Protein AF-0000000086908388 (afdb_homodimer)

Nearest PDB structures (foldseek):
  1tnw-assembly1_A  TM=7.357E-01  e=4.384E-02  Gallus gallus
  1ncy-assembly1_A  TM=7.943E-01  e=1.374E-01  Gallus gallus
  4tnc-assembly1_A  TM=6.063E-01  e=7.533E-02  Gallus gallus
  4ds7-assembly1_A  TM=7.729E-01  e=3.388E-01  Kluyveromyces lactis NRRL Y-1140
  5tnc-assembly1_A  TM=6.072E-01  e=1.294E-01  Meleagris gallopavo

Foldseek 3Di:
DVVLLVVLVVCLVPDDPVVVVVLVVQQVVLVPVPPQWHAPVSVCVCCVVVVVVVVCVQPVCLQVVLPPVRPRIHHSSSVSSVVSCVVPQADAAPQPRHGDRDKWKWQLVCVVVVHDIHIHHPVCLVVVRDDDDGDDIDIPVLSVLLPPDDPPDQSQLVVVPPPDDPPDDPDPCDPVVVVVVVVSVVNRVVSVVPPPPPD/DVVLLVVLVVCLVVDDPVVVVVLVVQQVVLVPVPPQWHAPVSVCVCCVVVVVVVVCVQPVCLQVVLCPVRPRIHHSSSVSSVVSCVVPQADAAPQPRHGDRDKWKWQLVCVVVVHDIHIHHPVCLVVVRDDDDGDDIDIPVLSVLLPPDDPPDQSQLVVSPPPDDPPDDPDPCDPVNVVVVVVSVVNRVVSVVVPPPPD

Structure (mmCIF, N/CA/C/O backbone):
data_AF-0000000086908388-model_v1
#
loop_
_entity.id
_entity.type
_entity.pdbx_description
1 polymer 'Uncharacterized protein LOC110745675'
#
loop_
_atom_site.group_PDB
_atom_site.id
_atom_site.type_symbol
_atom_site.label_atom_id
_atom_site.label_alt_id
_atom_site.label_comp_id
_atom_site.label_asym_id
_atom_site.label_entity_id
_atom_site.label_seq_id
_atom_site.pdbx_PDB_ins_code
_atom_site.Cartn_x
_atom_site.Cartn_y
_atom_site.Cartn_z
_atom_site.occupancy
_atom_site.B_iso_or_equiv
_atom_site.auth_seq_id
_atom_site.auth_comp_id
_atom_site.auth_asym_id
_atom_site.auth_atom_id
_atom_site.pdbx_PDB_model_num
ATOM 1 N N . MET A 1 1 ? 0.821 10.594 -6.848 1 81.19 1 MET A N 1
ATOM 2 C CA . MET A 1 1 ? 0.534 11.789 -6.062 1 81.19 1 MET A CA 1
ATOM 3 C C . MET A 1 1 ? -0.97 11.992 -5.906 1 81.19 1 MET A C 1
ATOM 5 O O . MET A 1 1 ? -1.435 12.438 -4.855 1 81.19 1 MET A O 1
ATOM 9 N N . GLU A 1 2 ? -1.704 11.523 -6.887 1 87.25 2 GLU A N 1
ATOM 10 C CA . GLU A 1 2 ? -3.15 11.703 -6.812 1 87.25 2 GLU A CA 1
ATOM 11 C C . GLU A 1 2 ? -3.752 10.898 -5.664 1 87.25 2 GLU A C 1
ATOM 13 O O . GLU A 1 2 ? -4.652 11.375 -4.969 1 87.25 2 GLU A O 1
ATOM 18 N N . GLU A 1 3 ? -3.211 9.781 -5.438 1 88.69 3 GLU A N 1
ATOM 19 C CA . GLU A 1 3 ? -3.689 8.945 -4.344 1 88.69 3 GLU A CA 1
ATOM 20 C C . GLU A 1 3 ? -3.428 9.602 -2.99 1 88.69 3 GLU A C 1
ATOM 22 O O . GLU A 1 3 ? -4.238 9.477 -2.068 1 88.69 3 GLU A O 1
ATOM 27 N N . LEU A 1 4 ? -2.389 10.305 -2.955 1 89.56 4 LEU A N 1
ATOM 28 C CA . LEU A 1 4 ? -2.021 10.953 -1.705 1 89.56 4 LEU A CA 1
ATOM 29 C C . LEU A 1 4 ? -2.914 12.164 -1.442 1 89.56 4 LEU A C 1
ATOM 31 O O . LEU A 1 4 ? -3.32 12.406 -0.303 1 89.56 4 LEU A O 1
ATOM 35 N N . HIS A 1 5 ? -3.197 12.875 -2.531 1 92.44 5 HIS A N 1
ATOM 36 C CA . HIS A 1 5 ? -4.156 13.969 -2.404 1 92.44 5 HIS A CA 1
ATOM 37 C C . HIS A 1 5 ? -5.508 13.461 -1.915 1 92.44 5 HIS A C 1
ATOM 39 O O . HIS A 1 5 ? -6.113 14.062 -1.023 1 92.44 5 HIS A O 1
ATOM 45 N N . ALA A 1 6 ? -5.898 12.383 -2.486 1 92.62 6 ALA A N 1
ATOM 46 C CA . ALA A 1 6 ? -7.203 11.812 -2.152 1 92.62 6 ALA A CA 1
ATOM 47 C C . ALA A 1 6 ? -7.23 11.312 -0.711 1 92.62 6 ALA A C 1
ATOM 49 O O . ALA A 1 6 ? -8.242 11.453 -0.021 1 92.62 6 ALA A O 1
ATOM 50 N N . ALA A 1 7 ? -6.203 10.758 -0.281 1 90.5 7 ALA A N 1
ATOM 51 C CA . ALA A 1 7 ? -6.133 10.266 1.092 1 90.5 7 ALA A CA 1
ATOM 52 C C . ALA A 1 7 ? -6.234 11.414 2.092 1 90.5 7 ALA A C 1
ATOM 54 O O . ALA A 1 7 ? -6.996 11.344 3.057 1 90.5 7 ALA A O 1
ATOM 55 N N . ALA A 1 8 ? -5.457 12.445 1.822 1 89.94 8 ALA A N 1
ATOM 56 C CA . ALA A 1 8 ? -5.492 13.617 2.699 1 89.94 8 ALA A CA 1
ATOM 57 C C . ALA A 1 8 ? -6.895 14.219 2.762 1 89.94 8 ALA A C 1
ATOM 59 O O . ALA A 1 8 ? -7.387 14.547 3.844 1 89.94 8 ALA A O 1
ATOM 60 N N . TRP A 1 9 ? 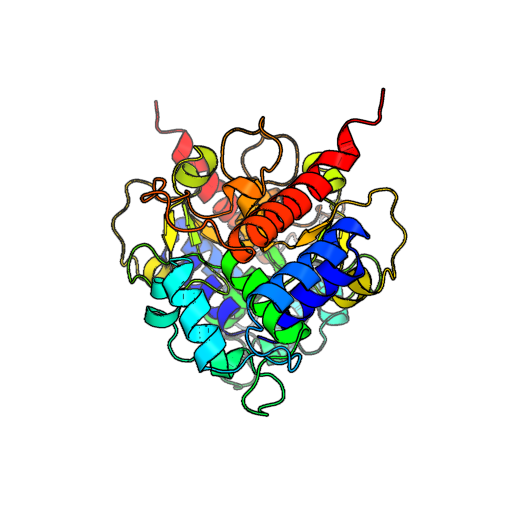-7.445 14.312 1.672 1 91.06 9 TRP A N 1
ATOM 61 C CA . TRP A 1 9 ? -8.805 14.836 1.585 1 91.06 9 TRP A CA 1
ATOM 62 C C . TRP A 1 9 ? -9.773 13.961 2.373 1 91.06 9 TRP A C 1
ATOM 64 O O . TRP A 1 9 ? -10.625 14.461 3.111 1 91.06 9 TRP A O 1
ATOM 74 N N . ALA A 1 10 ? -9.703 12.648 2.24 1 90.25 10 ALA A N 1
ATOM 75 C CA . ALA A 1 10 ? -10.609 11.719 2.904 1 90.25 10 ALA A CA 1
ATOM 76 C C . ALA A 1 10 ? -10.484 11.82 4.422 1 90.25 10 ALA A C 1
ATOM 78 O O . ALA A 1 10 ? -11.492 11.852 5.133 1 90.25 10 ALA A O 1
ATOM 79 N N . TYR A 1 11 ? -9.281 11.836 4.906 1 87.19 11 TYR A N 1
ATOM 80 C CA . TYR A 1 11 ? -9.062 11.969 6.344 1 87.19 11 TYR A CA 1
ATOM 81 C C . TYR A 1 11 ? -9.695 13.25 6.871 1 87.19 11 TYR A C 1
ATOM 83 O O . TYR A 1 11 ? -10.305 13.258 7.945 1 87.19 11 TYR A O 1
ATOM 91 N N . TYR A 1 12 ? -9.5 14.328 6.113 1 86.81 12 TYR A N 1
ATOM 92 C CA . TYR A 1 12 ? -10.047 15.609 6.543 1 86.81 12 TYR A CA 1
ATOM 93 C C . TYR A 1 12 ? -11.57 15.57 6.57 1 86.81 12 TYR A C 1
ATOM 95 O O . TYR A 1 12 ? -12.188 15.969 7.562 1 86.81 12 TYR A O 1
ATOM 103 N N . ASN A 1 13 ? -12.18 15.062 5.547 1 88.56 13 ASN A N 1
ATOM 104 C CA . ASN A 1 13 ? -13.633 15.094 5.398 1 88.56 13 ASN A CA 1
ATOM 105 C C . ASN A 1 13 ? -14.312 14.18 6.41 1 88.56 13 ASN A C 1
ATOM 107 O O . ASN A 1 13 ? -15.453 14.43 6.812 1 88.56 13 ASN A O 1
ATOM 111 N N . ARG A 1 14 ? -13.664 13.211 6.789 1 86.38 14 ARG A N 1
ATOM 112 C CA . ARG A 1 14 ? -14.258 12.266 7.723 1 86.38 14 ARG A CA 1
ATOM 113 C C . ARG A 1 14 ? -13.852 12.578 9.156 1 86.38 14 ARG A C 1
ATOM 115 O O . ARG A 1 14 ? -14.352 11.969 10.102 1 86.38 14 ARG A O 1
ATOM 122 N N . GLY A 1 15 ? -12.914 13.5 9.297 1 78.75 15 GLY A N 1
ATOM 123 C CA . GLY A 1 15 ? -12.469 13.898 10.625 1 78.75 15 GLY A CA 1
ATOM 124 C C . GLY A 1 15 ? -13.516 14.688 11.391 1 78.75 15 GLY A C 1
ATOM 125 O O . GLY A 1 15 ? -14.438 15.242 10.789 1 78.75 15 GLY A O 1
ATOM 126 N N . ASN A 1 16 ? -13.328 14.656 12.742 1 78.12 16 ASN A N 1
ATOM 127 C CA . ASN A 1 16 ? -14.211 15.469 13.57 1 78.12 16 ASN A CA 1
ATOM 128 C C . ASN A 1 16 ? -13.812 16.938 13.531 1 78.12 16 ASN A C 1
ATOM 130 O O . ASN A 1 16 ? -12.836 17.312 12.875 1 78.12 16 ASN A O 1
ATOM 134 N N . TYR A 1 17 ? -14.633 17.703 14.211 1 82.19 17 TYR A N 1
ATOM 135 C CA . TYR A 1 17 ? -14.438 19.141 14.188 1 82.19 17 TYR A CA 1
ATOM 136 C C . TYR A 1 17 ? -13.062 19.516 14.734 1 82.19 17 TYR A C 1
ATOM 138 O O . TYR A 1 17 ? -12.367 20.359 14.172 1 82.19 17 TYR A O 1
ATOM 146 N N . ASP A 1 18 ? -12.656 18.875 15.727 1 72.44 18 ASP A N 1
ATOM 147 C CA . ASP A 1 18 ? -11.375 19.172 16.359 1 72.44 18 ASP A CA 1
ATOM 148 C C . ASP A 1 18 ? -10.219 18.875 15.398 1 72.44 18 ASP A C 1
ATOM 150 O O . ASP A 1 18 ? -9.305 19.688 15.266 1 72.44 18 ASP A O 1
ATOM 154 N N . THR A 1 19 ? -10.281 17.797 14.633 1 73.75 19 THR A N 1
ATOM 155 C CA . THR A 1 19 ? -9.242 17.406 13.68 1 73.75 19 THR A CA 1
ATOM 156 C C . THR A 1 19 ? -9.18 18.391 12.516 1 73.75 19 THR A C 1
ATOM 158 O O . THR A 1 19 ? -8.094 18.75 12.062 1 73.75 19 THR A O 1
ATOM 161 N N . ARG A 1 20 ? -10.289 18.828 12.133 1 82.69 20 ARG A N 1
ATOM 162 C CA . ARG A 1 20 ? -10.344 19.766 11.023 1 82.69 20 ARG A CA 1
ATOM 163 C C . ARG A 1 20 ? -9.758 21.125 11.422 1 82.69 20 ARG A C 1
ATOM 165 O O . ARG A 1 20 ? -9.055 21.75 10.633 1 82.69 20 ARG A O 1
ATOM 172 N N . CYS A 1 21 ? -10.039 21.484 12.656 1 81.25 21 CYS A N 1
ATOM 173 C CA . CYS A 1 21 ? -9.5 22.734 13.164 1 81.25 21 CYS A CA 1
ATOM 174 C C . CYS A 1 21 ? -7.977 22.688 13.242 1 81.25 21 CYS A C 1
ATOM 176 O O . CYS A 1 21 ? -7.301 23.656 12.883 1 81.25 21 CYS A O 1
ATOM 178 N N . LYS A 1 22 ? -7.508 21.531 13.539 1 77.38 22 LYS A N 1
ATOM 179 C CA . LYS A 1 22 ? -6.062 21.375 13.656 1 77.38 22 LYS A CA 1
ATOM 180 C C . LYS A 1 22 ? -5.391 21.391 12.289 1 77.38 22 LYS A C 1
ATOM 182 O O . LYS A 1 22 ? -4.273 21.891 12.141 1 77.38 22 LYS A O 1
ATOM 187 N N . ALA A 1 23 ? -6.027 20.812 11.359 1 83.31 23 ALA A N 1
ATOM 188 C CA . ALA A 1 23 ? -5.508 20.859 10 1 83.31 23 ALA A CA 1
ATOM 189 C C . ALA A 1 23 ? -5.395 22.297 9.5 1 83.31 23 ALA A C 1
ATOM 191 O O . ALA A 1 23 ? -4.398 22.672 8.875 1 83.31 23 ALA A O 1
ATOM 192 N N . TYR A 1 24 ? -6.398 23.047 9.852 1 86.56 24 TYR A N 1
ATOM 193 C CA . TYR A 1 24 ? -6.387 24.438 9.438 1 86.56 24 TYR A CA 1
ATOM 194 C C . TYR A 1 24 ? -5.305 25.219 10.18 1 86.56 24 TYR A C 1
ATOM 196 O O . TYR A 1 24 ? -4.648 26.078 9.602 1 86.56 24 TYR A O 1
ATOM 204 N N . ASP A 1 25 ? -5.148 24.906 11.43 1 81.38 25 ASP A N 1
ATOM 205 C CA . ASP A 1 25 ? -4.094 25.531 12.219 1 81.38 25 ASP A CA 1
ATOM 206 C C . ASP A 1 25 ? -2.717 25.234 11.633 1 81.38 25 ASP A C 1
ATOM 208 O O . ASP A 1 25 ? -1.839 26.094 11.625 1 81.38 25 ASP A O 1
ATOM 212 N N . PHE A 1 26 ? -2.51 24.031 11.1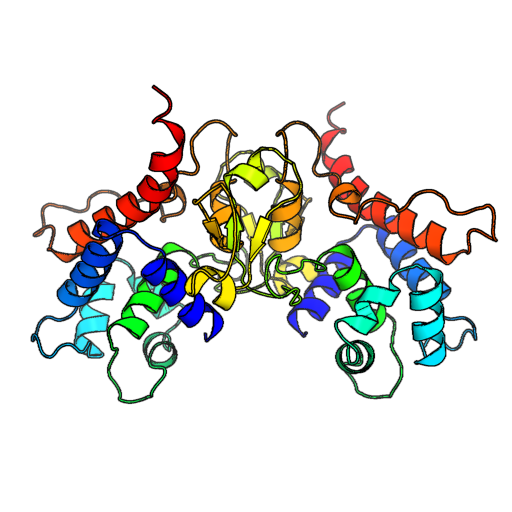64 1 83.12 26 PHE A N 1
ATOM 213 C CA . PHE A 1 26 ? -1.26 23.625 10.531 1 83.12 26 PHE A CA 1
ATOM 214 C C . PHE A 1 26 ? -0.993 24.469 9.281 1 83.12 26 PHE A C 1
ATOM 216 O O . PHE A 1 26 ? 0.108 24.984 9.102 1 83.12 26 PHE A O 1
ATOM 223 N N . PHE A 1 27 ? -1.971 24.641 8.508 1 90.19 27 PHE A N 1
ATOM 224 C CA . PHE A 1 27 ? -1.878 25.453 7.293 1 90.19 27 PHE A CA 1
ATOM 225 C C . PHE A 1 27 ? -1.528 26.891 7.629 1 90.19 27 PHE A C 1
ATOM 227 O O . PHE A 1 27 ? -0.63 27.484 7.016 1 90.19 27 PHE A O 1
ATOM 234 N N . ARG A 1 28 ? -2.146 27.422 8.602 1 88.5 28 ARG A N 1
ATOM 235 C CA . ARG A 1 28 ? -1.949 28.812 9.008 1 88.5 28 ARG A CA 1
ATOM 236 C C . ARG A 1 28 ? -0.558 29.031 9.594 1 88.5 28 ARG A C 1
ATOM 238 O O . ARG A 1 28 ? 0.024 30.109 9.461 1 88.5 28 ARG A O 1
ATOM 245 N N . SER A 1 29 ? -0.052 28 10.125 1 83.31 29 SER A N 1
ATOM 246 C CA . SER A 1 29 ? 1.276 28.094 10.719 1 83.31 29 SER A CA 1
ATOM 247 C C . SER A 1 29 ? 2.354 28.234 9.648 1 83.31 29 SER A C 1
ATOM 249 O O . SER A 1 29 ? 3.416 28.797 9.906 1 83.31 29 SER A O 1
ATOM 251 N N . MET A 1 30 ? 2.127 27.766 8.531 1 88.94 30 MET A N 1
ATOM 252 C CA . MET A 1 30 ? 3.072 27.891 7.422 1 88.94 30 MET A CA 1
ATOM 253 C C . MET A 1 30 ? 2.893 29.219 6.691 1 88.94 30 MET A C 1
ATOM 255 O O . MET A 1 30 ? 3.854 29.766 6.152 1 88.94 30 MET A O 1
ATOM 259 N N . ASP A 1 31 ? 1.695 29.656 6.707 1 92.12 31 ASP A N 1
ATOM 260 C CA . ASP A 1 31 ? 1.336 30.891 6.004 1 92.12 31 ASP A CA 1
ATOM 261 C C . ASP A 1 31 ? 1.739 32.125 6.809 1 92.12 31 ASP A C 1
ATOM 263 O O . ASP A 1 31 ? 0.883 32.812 7.363 1 92.12 31 ASP A O 1
ATOM 267 N N . THR A 1 32 ? 2.951 32.594 6.602 1 90.25 32 THR A N 1
ATOM 268 C CA . THR A 1 32 ? 3.496 33.656 7.441 1 90.25 32 THR A CA 1
ATOM 269 C C . THR A 1 32 ? 3.021 35.031 6.961 1 90.25 32 THR A C 1
ATOM 271 O O . THR A 1 32 ? 2.902 35.969 7.754 1 90.25 32 THR A O 1
ATOM 274 N N . ASP A 1 33 ? 2.711 35.188 5.688 1 92.69 33 ASP A N 1
ATOM 275 C CA . ASP A 1 33 ? 2.307 36.5 5.199 1 92.69 33 ASP A CA 1
ATOM 276 C C . ASP A 1 33 ? 0.785 36.625 5.152 1 92.69 33 ASP A C 1
ATOM 278 O O . ASP A 1 33 ? 0.253 37.688 4.777 1 92.69 33 ASP A O 1
ATOM 282 N N . GLY A 1 34 ? 0.053 35.594 5.355 1 92 34 GLY A N 1
ATOM 283 C CA . GLY A 1 34 ? -1.388 35.625 5.547 1 92 34 GLY A CA 1
ATOM 284 C C . GLY A 1 34 ? -2.16 35.719 4.246 1 92 34 GLY A C 1
ATOM 285 O O . GLY A 1 34 ? -3.311 36.156 4.227 1 92 34 GLY A O 1
ATOM 286 N N . ASP A 1 35 ? -1.63 35.281 3.125 1 94.12 35 ASP A N 1
ATOM 287 C CA . ASP A 1 35 ? -2.33 35.406 1.851 1 94.12 35 ASP A CA 1
ATOM 288 C C . ASP A 1 35 ? -3.078 34.094 1.514 1 94.12 35 ASP A C 1
ATOM 290 O O . ASP A 1 35 ? -3.529 33.906 0.382 1 94.12 35 ASP A O 1
ATOM 294 N N . TYR A 1 36 ? -3.086 33.125 2.385 1 94.12 36 TYR A N 1
ATOM 295 C CA . TYR A 1 36 ? -3.832 31.859 2.299 1 94.12 36 TYR A CA 1
ATOM 296 C C . TYR A 1 36 ? -3.256 30.969 1.215 1 94.12 36 TYR A C 1
ATOM 298 O O . TYR A 1 36 ? -3.977 30.156 0.623 1 94.12 36 TYR A O 1
ATOM 306 N N . ARG A 1 37 ? -2.018 31.219 0.955 1 95.88 37 ARG A N 1
ATOM 307 C CA . ARG A 1 37 ? -1.202 30.359 0.103 1 95.88 37 ARG A CA 1
ATOM 308 C C . ARG A 1 37 ? 0.21 30.219 0.661 1 95.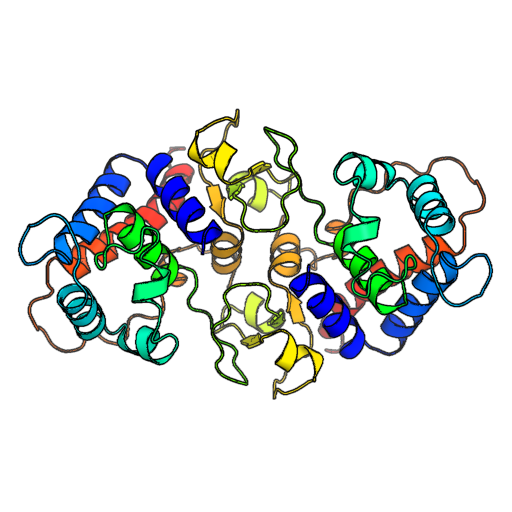88 37 ARG A C 1
ATOM 310 O O . ARG A 1 37 ? 0.696 31.109 1.37 1 95.88 37 ARG A O 1
ATOM 317 N N . ILE A 1 38 ? 0.806 29.016 0.324 1 96.44 38 ILE A N 1
ATOM 318 C CA . ILE A 1 38 ? 2.158 28.781 0.818 1 96.44 38 ILE A CA 1
ATOM 319 C C . ILE A 1 38 ? 3.154 28.906 -0.333 1 96.44 38 ILE A C 1
ATOM 321 O O . ILE A 1 38 ? 3.113 28.109 -1.282 1 96.44 38 ILE A O 1
ATOM 325 N N . SER A 1 39 ? 4.012 29.922 -0.225 1 96.38 39 SER A N 1
ATOM 326 C CA . SER A 1 39 ? 5.078 30.078 -1.209 1 96.38 39 SER A CA 1
ATOM 327 C C . SER A 1 39 ? 6.203 29.078 -0.971 1 96.38 39 SER A C 1
ATOM 329 O O . SER A 1 39 ? 6.234 28.406 0.061 1 96.38 39 SER A O 1
ATOM 331 N N . TYR A 1 40 ? 7.125 29.062 -1.999 1 94.62 40 TYR A N 1
ATOM 332 C CA . TYR A 1 40 ? 8.273 28.172 -1.839 1 94.62 40 TYR A CA 1
ATOM 333 C C . TYR A 1 40 ? 9.125 28.594 -0.645 1 94.62 40 TYR A C 1
ATOM 335 O O . TYR A 1 40 ? 9.625 27.75 0.1 1 94.62 40 TYR A O 1
ATOM 343 N N . ALA A 1 41 ? 9.312 29.891 -0.484 1 94.19 41 ALA A N 1
ATOM 344 C CA . ALA A 1 41 ? 10.102 30.406 0.628 1 94.19 41 ALA A CA 1
ATOM 345 C C . ALA A 1 41 ? 9.492 30.016 1.969 1 94.19 41 ALA A C 1
ATOM 347 O O . ALA A 1 41 ? 10.203 29.594 2.885 1 94.19 41 ALA A O 1
ATOM 348 N N . GLU A 1 42 ? 8.172 30.109 2.078 1 94.5 42 GLU A N 1
ATOM 349 C CA . GLU A 1 42 ? 7.469 29.734 3.301 1 94.5 42 GLU A CA 1
ATOM 350 C C . GLU A 1 42 ? 7.586 28.234 3.564 1 94.5 42 GLU A C 1
ATOM 352 O O . GLU A 1 42 ? 7.789 27.812 4.703 1 94.5 42 GLU A O 1
ATOM 357 N N . PHE A 1 43 ? 7.461 27.5 2.531 1 93.5 43 PHE A N 1
ATOM 358 C CA . PHE A 1 43 ? 7.59 26.047 2.609 1 93.5 43 PHE A CA 1
ATOM 359 C C . PHE A 1 43 ? 8.984 25.656 3.08 1 93.5 43 PHE A C 1
ATOM 361 O O . PHE A 1 43 ? 9.133 24.844 4 1 93.5 43 PHE A O 1
ATOM 368 N N . ASN A 1 44 ? 9.93 26.25 2.463 1 90.19 44 ASN A N 1
ATOM 369 C CA . ASN A 1 44 ? 11.32 25.969 2.805 1 90.19 44 ASN A CA 1
ATOM 370 C C . ASN A 1 44 ? 11.625 26.344 4.25 1 90.19 44 ASN A C 1
ATOM 372 O O . ASN A 1 44 ? 12.359 25.641 4.941 1 90.19 44 ASN A O 1
ATOM 376 N N . ASP A 1 45 ? 11.164 27.453 4.699 1 88 45 ASP A N 1
ATOM 377 C CA . ASP A 1 45 ? 11.352 27.891 6.082 1 88 45 ASP A CA 1
ATOM 378 C C . ASP A 1 45 ? 10.766 26.891 7.062 1 88 45 ASP A C 1
ATOM 380 O O . ASP A 1 45 ? 11.383 26.562 8.078 1 88 45 ASP A O 1
ATOM 384 N N . PHE A 1 46 ? 9.602 26.375 6.75 1 85.38 46 PHE A N 1
ATOM 385 C CA . PHE A 1 46 ? 8.961 25.391 7.605 1 85.38 46 PHE A CA 1
ATOM 386 C C . PHE A 1 46 ? 9.805 24.125 7.695 1 85.38 46 PHE A C 1
ATOM 388 O O . PHE A 1 46 ? 10.031 23.609 8.789 1 85.38 46 PHE A O 1
ATOM 395 N N . VAL A 1 47 ? 10.203 23.672 6.555 1 85 47 VAL A N 1
ATOM 396 C CA . VAL A 1 47 ? 10.945 22.422 6.492 1 85 47 VAL A CA 1
ATOM 397 C C . VAL A 1 47 ? 12.258 22.547 7.266 1 85 47 VAL A C 1
ATOM 399 O O . VAL A 1 47 ? 12.641 21.656 8.008 1 85 47 VAL A O 1
ATOM 402 N N . GLN A 1 48 ? 12.898 23.672 7.195 1 82.38 48 GLN A N 1
ATOM 403 C CA . GLN A 1 48 ? 14.164 23.922 7.883 1 82.38 48 GLN A CA 1
ATOM 404 C C . GLN A 1 48 ? 13.953 24 9.391 1 82.38 48 GLN A C 1
ATOM 406 O O . GLN A 1 48 ? 14.758 23.453 10.164 1 82.38 48 GLN A O 1
ATOM 411 N N . GLN A 1 49 ? 12.898 24.547 9.766 1 77.5 49 GLN A N 1
ATOM 412 C CA . GLN A 1 49 ? 12.656 24.781 11.188 1 77.5 49 GLN A CA 1
ATOM 413 C C . GLN A 1 49 ? 12.125 23.516 11.867 1 77.5 49 GLN A C 1
ATOM 415 O O . GLN A 1 49 ? 12.375 23.297 13.055 1 77.5 49 GLN A O 1
ATOM 420 N N . SER A 1 50 ? 11.414 22.766 11.133 1 74.38 50 SER A N 1
ATOM 421 C CA . SER A 1 50 ? 10.742 21.594 11.703 1 74.38 50 SER A CA 1
ATOM 422 C C . SER A 1 50 ? 11.68 20.391 11.75 1 74.38 50 SER A C 1
ATOM 424 O O . SER A 1 50 ? 11.383 19.391 12.414 1 74.38 50 SER A O 1
ATOM 426 N N . GLY A 1 51 ? 12.82 20.422 11.109 1 71.5 51 GLY A N 1
ATOM 427 C CA . GLY A 1 51 ? 13.75 19.297 11.094 1 71.5 51 GLY A CA 1
ATOM 428 C C . GLY A 1 51 ? 13.469 18.297 9.984 1 71.5 51 GLY A C 1
ATOM 429 O O . GLY A 1 51 ? 14.023 17.203 9.969 1 71.5 51 GLY A O 1
ATOM 430 N N . TYR A 1 52 ? 12.617 18.672 9.141 1 73.62 52 TYR A N 1
ATOM 431 C CA . TYR A 1 52 ? 12.273 17.781 8.039 1 73.62 52 TYR A CA 1
ATOM 432 C C . TYR A 1 52 ? 13.125 18.094 6.812 1 73.62 52 TYR A C 1
ATOM 434 O O . TYR A 1 52 ? 12.75 17.75 5.688 1 73.62 52 TYR A O 1
ATOM 442 N N . ASN A 1 53 ? 14.273 18.656 7.086 1 76.56 53 ASN A N 1
ATOM 443 C CA . ASN A 1 53 ? 15.141 19.062 5.988 1 76.56 53 ASN A CA 1
ATOM 444 C C . ASN A 1 53 ? 15.586 17.859 5.152 1 76.56 53 ASN A C 1
ATOM 446 O O . ASN A 1 53 ? 15.797 17.984 3.945 1 76.56 53 ASN A O 1
ATOM 450 N N . TRP A 1 54 ? 15.633 16.797 5.781 1 74.06 54 TRP A N 1
ATOM 451 C CA . TRP A 1 54 ? 16.078 15.586 5.086 1 74.06 54 TRP A CA 1
ATOM 452 C C . TRP A 1 54 ? 15.086 15.188 4 1 74.06 54 TRP A C 1
ATOM 454 O O . TRP A 1 54 ? 15.461 14.555 3.008 1 74.06 54 TRP A O 1
ATOM 464 N N . ILE A 1 55 ? 13.891 15.531 4.117 1 74 55 ILE A N 1
ATOM 465 C CA . ILE A 1 55 ? 12.867 15.18 3.131 1 74 55 ILE A CA 1
ATOM 466 C C . ILE A 1 55 ? 13.188 15.867 1.802 1 74 55 ILE A C 1
ATOM 468 O O . ILE A 1 55 ? 13.094 15.242 0.74 1 74 55 ILE A O 1
ATOM 472 N N . LEU A 1 56 ? 13.555 17.109 1.884 1 78.62 56 LEU A N 1
ATOM 473 C CA . LEU A 1 56 ? 13.859 17.844 0.661 1 78.62 56 LEU A CA 1
ATOM 474 C C . LEU A 1 56 ? 15.172 17.359 0.045 1 78.62 56 LEU A C 1
ATOM 476 O O . LEU A 1 56 ? 15.375 17.5 -1.162 1 78.62 56 LEU A O 1
ATOM 480 N N . HIS A 1 57 ? 15.984 16.844 0.941 1 76.75 57 HIS A N 1
ATOM 481 C CA . HIS A 1 57 ? 17.203 16.25 0.42 1 76.75 57 HIS A CA 1
ATOM 482 C C . HIS A 1 57 ? 16.906 14.992 -0.4 1 76.75 57 HIS A C 1
ATOM 484 O O . HIS A 1 57 ? 17.531 14.766 -1.441 1 76.75 57 HIS A O 1
ATOM 490 N N . ASN A 1 58 ? 15.977 14.266 0.042 1 74.38 58 ASN A N 1
ATOM 491 C CA . ASN A 1 58 ? 15.594 13.016 -0.614 1 74.38 58 ASN A CA 1
ATOM 492 C C . ASN A 1 58 ? 14.688 13.273 -1.818 1 74.38 58 ASN A C 1
ATOM 494 O O . ASN A 1 58 ? 14.719 12.508 -2.789 1 74.38 58 ASN A O 1
ATOM 498 N N . ASP A 1 59 ? 13.914 14.25 -1.746 1 81.88 59 ASP A N 1
ATOM 499 C CA . ASP A 1 59 ? 13.016 14.633 -2.836 1 81.88 59 ASP A CA 1
ATOM 500 C C . ASP A 1 59 ? 13.031 16.141 -3.061 1 81.88 59 ASP A C 1
ATOM 502 O O . ASP A 1 59 ? 12.102 16.844 -2.658 1 81.88 59 ASP A O 1
ATOM 506 N N . PRO A 1 60 ? 13.977 16.609 -3.887 1 84.25 60 PRO A N 1
ATOM 507 C CA . PRO A 1 60 ? 14.102 18.047 -4.129 1 84.25 60 PRO A CA 1
ATOM 508 C C . PRO A 1 60 ? 12.906 18.625 -4.891 1 84.25 60 PRO A C 1
ATOM 510 O O . PRO A 1 60 ? 12.688 19.828 -4.867 1 84.25 60 PRO A O 1
ATOM 513 N N . ASN A 1 61 ? 12.172 17.719 -5.539 1 89.19 61 ASN A N 1
ATOM 514 C CA . ASN A 1 61 ? 11.047 18.188 -6.34 1 89.19 61 ASN A CA 1
ATOM 515 C C . ASN A 1 61 ? 9.727 18.016 -5.605 1 89.19 61 ASN A C 1
ATOM 517 O O . ASN A 1 61 ? 8.656 18.078 -6.219 1 89.19 61 ASN A O 1
ATOM 521 N N . LEU A 1 62 ? 9.781 17.875 -4.32 1 89.88 62 LEU A N 1
ATOM 522 C CA . LEU A 1 62 ? 8.57 17.594 -3.555 1 89.88 62 LEU A CA 1
ATOM 523 C C . LEU A 1 62 ? 7.574 18.75 -3.691 1 89.88 62 LEU A C 1
ATOM 525 O O . LEU A 1 62 ? 6.379 18.516 -3.896 1 89.88 62 LEU A O 1
ATOM 529 N N . PHE A 1 63 ? 8.078 20.016 -3.615 1 93.81 63 PHE A N 1
ATOM 530 C CA . PHE A 1 63 ? 7.215 21.172 -3.715 1 93.81 63 PHE A CA 1
ATOM 531 C C . PHE A 1 63 ? 6.457 21.172 -5.039 1 93.81 63 PHE A C 1
ATOM 533 O O . PHE A 1 63 ? 5.242 21.375 -5.062 1 93.81 63 PHE A O 1
ATOM 540 N N . ALA A 1 64 ? 7.121 20.938 -6.082 1 93.88 64 ALA A N 1
ATOM 541 C CA . ALA A 1 64 ? 6.508 20.906 -7.406 1 93.88 64 ALA A CA 1
ATOM 542 C C . ALA A 1 64 ? 5.504 19.766 -7.523 1 93.88 64 ALA A C 1
ATOM 544 O O . ALA A 1 64 ? 4.469 19.906 -8.18 1 93.88 64 ALA A O 1
ATOM 545 N N . ARG A 1 65 ? 5.762 18.672 -6.852 1 91.75 65 ARG A N 1
ATOM 546 C CA . ARG A 1 65 ? 4.883 17.5 -6.891 1 91.75 65 ARG A CA 1
ATOM 547 C C . ARG A 1 65 ? 3.609 17.75 -6.09 1 91.75 65 ARG A C 1
ATOM 549 O O . ARG A 1 65 ? 2.545 17.234 -6.434 1 91.75 65 ARG A O 1
ATOM 556 N N . LEU A 1 66 ? 3.791 18.547 -5.117 1 94.25 66 LEU A N 1
ATOM 557 C CA . LEU A 1 66 ? 2.646 18.891 -4.277 1 94.25 66 LEU A CA 1
ATOM 558 C C . LEU A 1 66 ? 1.724 19.875 -4.984 1 94.25 66 LEU A C 1
ATOM 560 O O . LEU A 1 66 ? 0.51 19.859 -4.77 1 94.25 66 LEU A O 1
ATOM 564 N N . ASP A 1 67 ? 2.328 20.719 -5.777 1 95.81 67 ASP A N 1
ATOM 565 C CA . ASP A 1 67 ? 1.592 21.766 -6.477 1 95.81 67 ASP A CA 1
ATOM 566 C C . ASP A 1 67 ? 0.783 21.188 -7.637 1 95.81 67 ASP A C 1
ATOM 568 O O . ASP A 1 67 ? 1.132 21.391 -8.805 1 95.81 67 ASP A O 1
ATOM 572 N N . ARG A 1 68 ? -0.371 20.719 -7.273 1 92.62 68 ARG A N 1
ATOM 573 C CA . ARG A 1 68 ? -1.214 19.953 -8.195 1 92.62 68 ARG A CA 1
ATOM 574 C C . ARG A 1 68 ? -1.71 20.844 -9.336 1 92.62 68 ARG A C 1
ATOM 576 O O . ARG A 1 68 ? -1.774 20.406 -10.484 1 92.62 68 ARG A O 1
ATOM 583 N N . ASN A 1 69 ? -2.084 22.094 -9.078 1 93.75 69 ASN A N 1
ATOM 584 C CA . ASN A 1 69 ? -2.621 23 -10.094 1 93.75 69 ASN A CA 1
ATOM 585 C C . ASN A 1 69 ? -1.521 23.828 -10.75 1 93.75 69 ASN A C 1
ATOM 587 O O . ASN A 1 69 ? -1.801 24.672 -11.594 1 93.75 69 ASN A O 1
ATOM 591 N N . ARG A 1 70 ? -0.271 23.734 -10.344 1 94.31 70 ARG A N 1
ATOM 592 C CA . ARG A 1 70 ? 0.926 24.312 -10.945 1 94.31 70 ARG A CA 1
ATOM 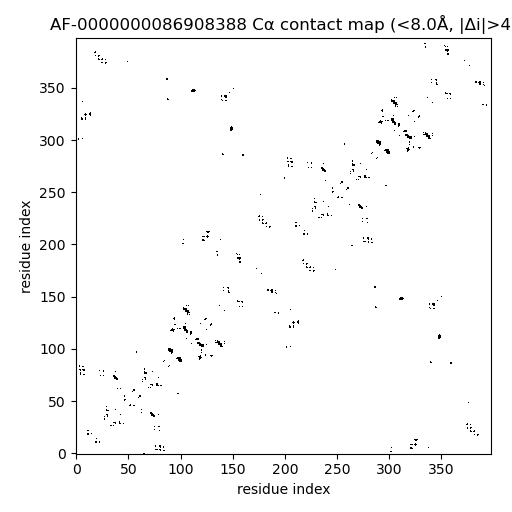593 C C . ARG A 1 70 ? 0.853 25.828 -10.953 1 94.31 70 ARG A C 1
ATOM 595 O O . ARG A 1 70 ? 1.199 26.469 -11.945 1 94.31 70 ARG A O 1
ATOM 602 N N . ASP A 1 71 ? 0.342 26.469 -9.938 1 94.69 71 ASP A N 1
ATOM 603 C CA . ASP A 1 71 ? 0.278 27.922 -9.844 1 94.69 71 ASP A CA 1
ATOM 604 C C . ASP A 1 71 ? 1.458 28.469 -9.047 1 94.69 71 ASP A C 1
ATOM 606 O O . ASP A 1 71 ? 1.525 29.672 -8.773 1 94.69 71 ASP A O 1
ATOM 610 N N . GLY A 1 72 ? 2.365 27.625 -8.578 1 94.88 72 GLY A N 1
ATOM 611 C CA . GLY A 1 72 ? 3.596 28.047 -7.926 1 94.88 72 GLY A CA 1
ATOM 612 C C . GLY A 1 72 ? 3.443 28.234 -6.43 1 94.88 72 GLY A C 1
ATOM 613 O O . GLY A 1 72 ? 4.379 28.672 -5.758 1 94.88 72 GLY A O 1
ATOM 614 N N . ARG A 1 73 ? 2.285 28 -5.938 1 96.75 73 ARG A N 1
ATOM 615 C CA . ARG A 1 73 ? 1.993 28.078 -4.512 1 96.75 73 ARG A CA 1
ATOM 616 C C . ARG A 1 73 ? 1.184 26.859 -4.055 1 96.75 73 ARG A C 1
ATOM 618 O O . ARG A 1 73 ? 0.6 26.156 -4.875 1 96.75 73 ARG A O 1
ATOM 625 N N . LEU A 1 74 ? 1.239 26.562 -2.75 1 97.56 74 LEU A N 1
ATOM 626 C CA . LEU A 1 74 ? 0.454 25.469 -2.211 1 97.56 74 LEU A CA 1
ATOM 627 C C . LEU A 1 74 ? -0.817 25.969 -1.541 1 97.56 74 LEU A C 1
ATOM 629 O O . LEU A 1 74 ? -0.766 26.906 -0.736 1 97.56 74 LEU A O 1
ATOM 633 N N . ASP A 1 75 ? -1.947 25.438 -1.98 1 96.81 75 ASP A N 1
ATOM 634 C CA . ASP A 1 75 ? -3.193 25.75 -1.285 1 96.81 75 ASP A CA 1
ATOM 635 C C . ASP A 1 75 ? -3.396 24.812 -0.089 1 96.81 75 ASP A C 1
ATOM 637 O O . ASP A 1 75 ? -2.498 24.062 0.271 1 96.81 75 ASP A O 1
ATOM 641 N N . PHE A 1 76 ? -4.566 24.938 0.599 1 95.31 76 PHE A N 1
ATOM 642 C CA . PHE A 1 76 ? -4.855 24.203 1.822 1 95.31 76 PHE A CA 1
ATOM 643 C C . PHE A 1 76 ? -4.762 22.703 1.582 1 95.31 76 PHE A C 1
ATOM 645 O O . PHE A 1 76 ? -4.113 21.984 2.348 1 95.31 76 PHE A O 1
ATOM 652 N N . TRP A 1 77 ? -5.367 22.266 0.466 1 94.88 77 TRP A N 1
ATOM 653 C CA . TRP A 1 77 ? -5.434 20.844 0.187 1 94.88 77 TRP A CA 1
ATOM 654 C C . TRP A 1 77 ? -4.051 20.281 -0.146 1 94.88 77 TRP A C 1
ATOM 656 O O . TRP A 1 77 ? -3.719 19.156 0.24 1 94.88 77 TRP A O 1
ATOM 666 N N . GLU A 1 78 ? -3.26 21.031 -0.789 1 96.69 78 GLU A N 1
ATOM 667 C CA . GLU A 1 78 ? -1.901 20.625 -1.135 1 96.69 78 GLU A CA 1
ATOM 668 C C . GLU A 1 78 ? -1.013 20.562 0.104 1 96.69 78 GLU A C 1
ATOM 670 O O . GLU A 1 78 ? -0.169 19.672 0.222 1 96.69 78 GLU A O 1
ATOM 675 N N . VAL A 1 79 ? -1.253 21.469 1.032 1 93.62 79 VAL A N 1
ATOM 676 C CA . VAL A 1 79 ? -0.511 21.453 2.289 1 93.62 79 VAL A CA 1
ATOM 677 C C . VAL A 1 79 ? -0.938 20.234 3.119 1 93.62 79 VAL A C 1
ATOM 679 O O . VAL A 1 79 ? -0.11 19.609 3.789 1 93.62 79 VAL A O 1
ATOM 682 N N . LEU A 1 80 ? -2.217 19.938 3.08 1 91.56 80 LEU A N 1
ATOM 683 C CA . LEU A 1 80 ? -2.697 18.766 3.803 1 91.56 80 LEU A CA 1
ATOM 684 C C . LEU A 1 80 ? -2.047 17.5 3.266 1 91.56 80 LEU A C 1
ATOM 686 O O . LEU A 1 80 ? -1.744 16.578 4.031 1 91.56 80 LEU A O 1
ATOM 690 N N . THR A 1 81 ? -1.908 17.438 1.993 1 92.38 81 THR A N 1
ATOM 691 C CA . THR A 1 81 ? -1.214 16.312 1.377 1 92.38 81 THR A CA 1
ATOM 692 C C . THR A 1 81 ? 0.224 16.234 1.88 1 92.38 81 THR A C 1
ATOM 694 O O . THR A 1 81 ? 0.719 15.141 2.168 1 92.38 81 THR A O 1
ATOM 697 N N . PHE A 1 82 ? 0.899 17.359 1.946 1 90.81 82 PHE A N 1
ATOM 698 C CA . PHE A 1 82 ? 2.248 17.422 2.498 1 90.81 82 PHE A CA 1
ATOM 699 C C . PHE A 1 82 ? 2.273 16.844 3.912 1 90.81 82 PHE A C 1
ATOM 701 O O . PHE A 1 82 ? 3.145 16.031 4.246 1 90.81 82 PHE A O 1
ATOM 708 N N . TYR A 1 83 ? 1.346 17.25 4.66 1 84.31 83 TYR A N 1
ATOM 709 C CA . TYR A 1 83 ? 1.252 16.75 6.031 1 84.31 83 TYR A CA 1
ATOM 710 C C . TYR A 1 83 ? 1.084 15.234 6.055 1 84.31 83 TYR A C 1
ATOM 712 O O . TYR A 1 83 ? 1.728 14.547 6.848 1 84.31 83 TYR A O 1
ATOM 720 N N . TYR A 1 84 ? 0.217 14.758 5.242 1 86 84 TYR A N 1
ATOM 721 C CA . TYR A 1 84 ? -0.02 13.32 5.148 1 86 84 TYR A CA 1
ATOM 722 C C . TYR A 1 84 ? 1.266 12.578 4.809 1 86 84 TYR A C 1
ATOM 724 O O . TYR A 1 84 ? 1.572 11.547 5.414 1 86 84 TYR A O 1
ATOM 732 N N . ILE A 1 85 ? 1.978 13.125 3.91 1 84.38 85 ILE A N 1
ATOM 733 C CA . ILE A 1 85 ? 3.205 12.484 3.451 1 84.38 85 ILE A CA 1
ATOM 734 C C . ILE A 1 85 ? 4.211 12.406 4.598 1 84.38 85 ILE A C 1
ATOM 736 O O . ILE A 1 85 ? 4.766 11.344 4.879 1 84.38 85 ILE A O 1
ATOM 740 N N . ILE A 1 86 ? 4.418 13.492 5.27 1 77.81 86 ILE A N 1
ATOM 741 C CA . ILE A 1 86 ? 5.461 13.555 6.285 1 77.81 86 ILE A CA 1
ATOM 742 C C . ILE A 1 86 ? 5.074 12.688 7.48 1 77.81 86 ILE A C 1
ATOM 744 O O . ILE A 1 86 ? 5.938 12.125 8.148 1 77.81 86 ILE A O 1
ATOM 748 N N . LYS A 1 87 ? 3.842 12.43 7.57 1 75.31 87 LYS A N 1
ATOM 749 C CA . LYS A 1 87 ? 3.418 11.688 8.75 1 75.31 87 LYS A CA 1
ATOM 750 C C . LYS A 1 87 ? 3.307 10.195 8.453 1 75.31 87 LYS A C 1
ATOM 752 O O . LYS A 1 87 ? 3.451 9.367 9.352 1 75.31 87 LYS A O 1
ATOM 757 N N . THR A 1 88 ? 3.133 9.875 7.191 1 74.38 88 THR A N 1
ATOM 758 C CA . THR A 1 88 ? 2.719 8.492 6.973 1 74.38 88 THR A CA 1
ATOM 759 C C . THR A 1 88 ? 3.619 7.812 5.945 1 74.38 88 THR A C 1
ATOM 761 O O . THR A 1 88 ? 3.652 6.582 5.859 1 74.38 88 THR A O 1
ATOM 764 N N . ARG A 1 89 ? 4.352 8.539 5.176 1 74.56 89 ARG A N 1
ATOM 765 C CA . ARG A 1 89 ? 4.957 7.938 3.992 1 74.56 89 ARG A CA 1
ATOM 766 C C . ARG A 1 89 ? 6.473 8.086 4.02 1 74.56 89 ARG A C 1
ATOM 768 O O . ARG A 1 89 ? 7.133 7.977 2.982 1 74.56 89 ARG A O 1
ATOM 775 N N . LEU A 1 90 ? 7.027 8.266 5.141 1 76.56 90 LEU A N 1
ATOM 776 C CA . LEU A 1 90 ? 8.469 8.484 5.176 1 76.56 90 LEU A CA 1
ATOM 777 C C . LEU A 1 90 ? 9.203 7.207 5.551 1 76.56 90 LEU A C 1
ATOM 779 O O . LEU A 1 90 ? 9.812 7.125 6.625 1 76.56 90 LEU A O 1
ATOM 783 N N . ILE A 1 91 ? 9.148 6.277 4.707 1 83.38 91 ILE A N 1
ATOM 784 C CA . ILE A 1 91 ? 9.883 5.023 4.84 1 83.38 91 ILE A CA 1
ATOM 785 C C . ILE A 1 91 ? 11 4.969 3.803 1 83.38 91 ILE A C 1
ATOM 787 O O . ILE A 1 91 ? 10.812 5.395 2.66 1 83.38 91 ILE A O 1
ATOM 791 N N . THR A 1 92 ? 12.117 4.504 4.305 1 86.56 92 THR A N 1
ATOM 792 C CA . THR A 1 92 ? 13.266 4.457 3.402 1 86.56 92 THR A CA 1
ATOM 793 C C . THR A 1 92 ? 13.805 3.035 3.285 1 86.56 92 THR A C 1
ATOM 795 O O . THR A 1 92 ? 13.742 2.264 4.246 1 86.56 92 THR A O 1
ATOM 798 N N . CYS A 1 93 ? 14.305 2.754 2.09 1 93.12 93 CYS A N 1
ATOM 799 C CA . CYS A 1 93 ? 14.984 1.48 1.877 1 93.12 93 CYS A CA 1
ATOM 800 C C . CYS A 1 93 ? 16.266 1.398 2.705 1 93.12 93 CYS A C 1
ATOM 802 O O . CYS A 1 93 ? 17.094 2.312 2.672 1 93.12 93 CYS A O 1
ATOM 804 N N . GLN A 1 94 ? 16.5 0.306 3.352 1 93.38 94 GLN A N 1
ATOM 805 C CA . GLN A 1 94 ? 17.641 0.195 4.254 1 93.38 94 GLN A CA 1
ATOM 806 C C . GLN A 1 94 ? 18.922 -0.119 3.488 1 93.38 94 GLN A C 1
ATOM 808 O O . GLN A 1 94 ? 20.031 -0.024 4.039 1 93.38 94 GLN A O 1
ATOM 813 N N . SER A 1 95 ? 18.812 -0.432 2.248 1 94.94 95 SER A N 1
ATOM 814 C CA . SER A 1 95 ? 19.984 -0.719 1.423 1 94.94 95 SER A CA 1
ATOM 815 C C . SER A 1 95 ? 20.375 0.487 0.574 1 94.94 95 SER A C 1
ATOM 817 O O . SER A 1 95 ? 21.438 1.071 0.764 1 94.94 95 SER A O 1
ATOM 819 N N . CYS A 1 96 ? 19.562 1.049 -0.244 1 93.62 96 CYS A N 1
ATOM 820 C CA . CYS A 1 96 ? 19.922 2.105 -1.188 1 93.62 96 CYS A CA 1
ATOM 821 C C . CYS A 1 96 ? 19.422 3.459 -0.696 1 93.62 96 CYS A C 1
ATOM 823 O O . CYS A 1 96 ? 19.688 4.488 -1.315 1 93.62 96 CYS A O 1
ATOM 825 N N . ARG A 1 97 ? 18.578 3.557 0.28 1 88.56 97 ARG A N 1
ATOM 826 C CA . ARG A 1 97 ? 18.109 4.773 0.936 1 88.56 97 ARG A CA 1
ATOM 827 C C . ARG A 1 97 ? 17.062 5.477 0.088 1 88.56 97 ARG A C 1
ATOM 829 O O . ARG A 1 97 ? 16.688 6.621 0.366 1 88.56 97 ARG A O 1
ATOM 836 N N . ALA A 1 98 ? 16.516 4.727 -0.906 1 85.94 98 ALA A N 1
ATOM 837 C CA . ALA A 1 98 ? 15.422 5.297 -1.684 1 85.94 98 ALA A CA 1
ATOM 838 C C . ALA A 1 98 ? 14.156 5.441 -0.833 1 85.94 98 ALA A C 1
ATOM 840 O O . ALA A 1 98 ? 13.914 4.633 0.065 1 85.94 98 ALA A O 1
ATOM 841 N N . HIS A 1 99 ? 13.359 6.5 -1.154 1 83.94 99 HIS A N 1
ATOM 842 C CA . HIS A 1 99 ? 12.062 6.668 -0.515 1 83.94 99 HIS A CA 1
ATOM 843 C C . HIS A 1 99 ? 11.07 5.617 -0.998 1 83.94 99 HIS A C 1
ATOM 845 O O . HIS A 1 99 ? 10.938 5.387 -2.201 1 83.94 99 HIS A O 1
ATOM 851 N N . LEU A 1 100 ? 10.398 4.973 0.005 1 86.94 100 LEU A N 1
ATOM 852 C CA . LEU A 1 100 ? 9.477 3.891 -0.314 1 86.94 100 LEU A CA 1
ATOM 853 C C . LEU A 1 100 ? 8.039 4.391 -0.323 1 86.94 100 LEU A C 1
ATOM 855 O O . LEU A 1 100 ? 7.379 4.422 0.719 1 86.94 100 LEU A O 1
ATOM 859 N N . CYS A 1 101 ? 7.469 4.777 -1.45 1 78.62 101 CYS A N 1
ATOM 860 C CA . CYS A 1 101 ? 6.141 5.375 -1.544 1 78.62 101 CYS A CA 1
ATOM 861 C C . CYS A 1 101 ? 5.129 4.367 -2.078 1 78.62 101 CYS A C 1
ATOM 863 O O . CYS A 1 101 ? 3.922 4.609 -2.035 1 78.62 101 CYS A O 1
ATOM 865 N N . GLY A 1 102 ? 5.465 3.256 -2.555 1 82.75 102 GLY A N 1
ATOM 866 C CA . GLY A 1 102 ? 4.59 2.232 -3.104 1 82.75 102 GLY A CA 1
ATOM 867 C C . GLY A 1 102 ? 4.777 0.876 -2.451 1 82.75 102 GLY A C 1
ATOM 868 O O . GLY A 1 102 ? 4.703 0.755 -1.227 1 82.75 102 GLY A O 1
ATOM 869 N N . LEU A 1 103 ? 4.941 -0.037 -3.279 1 90.94 103 LEU A N 1
ATOM 870 C CA . LEU A 1 103 ? 5.16 -1.407 -2.83 1 90.94 103 LEU A CA 1
ATOM 871 C C . LEU A 1 103 ? 6.594 -1.6 -2.35 1 90.94 103 LEU A C 1
ATOM 873 O O . LEU A 1 103 ? 7.535 -1.13 -2.99 1 90.94 103 LEU A O 1
ATOM 877 N N . TYR A 1 104 ? 6.691 -2.16 -1.109 1 93.19 104 TYR A N 1
ATOM 878 C CA . TYR A 1 104 ? 8 -2.459 -0.547 1 93.19 104 TYR A CA 1
ATOM 879 C C . TYR A 1 104 ? 7.961 -3.732 0.289 1 93.19 104 TYR A C 1
ATOM 881 O O . TYR A 1 104 ? 6.883 -4.219 0.639 1 93.19 104 TYR A O 1
ATOM 889 N N . PHE A 1 105 ? 9.156 -4.258 0.615 1 92.38 105 PHE A N 1
ATOM 890 C CA . PHE A 1 105 ? 9.273 -5.508 1.36 1 92.38 105 PHE A CA 1
ATOM 891 C C . PHE A 1 105 ? 9.781 -5.25 2.773 1 92.38 105 PHE A C 1
ATOM 893 O O . PHE A 1 105 ? 10.688 -4.438 2.975 1 92.38 105 PHE A O 1
ATOM 900 N N . THR A 1 106 ? 9.141 -5.969 3.789 1 92.38 106 THR A N 1
ATOM 901 C CA . THR A 1 106 ? 9.469 -5.801 5.199 1 92.38 106 THR A CA 1
ATOM 902 C C . THR A 1 106 ? 9.852 -7.141 5.824 1 92.38 106 THR A C 1
ATOM 904 O O . THR A 1 106 ? 9.211 -8.156 5.57 1 92.38 106 THR A O 1
ATOM 907 N N . CYS A 1 107 ? 10.961 -7.078 6.613 1 91.06 107 CYS A N 1
ATOM 908 C CA . CYS A 1 107 ? 11.305 -8.258 7.398 1 91.06 107 CYS A CA 1
ATOM 909 C C . CYS A 1 107 ? 10.227 -8.555 8.438 1 91.06 107 CYS A C 1
ATOM 911 O O . CYS A 1 107 ? 9.938 -7.723 9.297 1 91.06 107 CYS A O 1
ATOM 913 N N . VAL A 1 108 ? 9.688 -9.75 8.398 1 85.62 108 VAL A N 1
ATOM 914 C CA . VAL A 1 108 ? 8.547 -10.086 9.242 1 85.62 108 VAL A CA 1
ATOM 915 C C . VAL A 1 108 ? 8.992 -10.203 10.695 1 85.62 108 VAL A C 1
ATOM 917 O O . VAL A 1 108 ? 8.305 -9.727 11.602 1 85.62 108 VAL A O 1
ATOM 920 N N . ASP A 1 109 ? 10.148 -10.797 10.953 1 82.19 109 ASP A N 1
ATOM 921 C CA . ASP A 1 109 ? 10.672 -10.961 12.305 1 82.19 109 ASP A CA 1
ATOM 922 C C . ASP A 1 109 ? 10.891 -9.609 12.977 1 82.19 109 ASP A C 1
ATOM 924 O O . ASP A 1 109 ? 10.484 -9.406 14.125 1 82.19 109 ASP A O 1
ATOM 928 N N . CYS A 1 110 ? 11.523 -8.711 12.289 1 89 110 CYS A N 1
ATOM 929 C CA . CYS A 1 110 ? 11.766 -7.375 12.836 1 89 110 CYS A CA 1
ATOM 930 C C . CYS A 1 110 ? 10.445 -6.645 13.086 1 89 110 CYS A C 1
ATOM 932 O O . CYS A 1 110 ? 10.32 -5.898 14.062 1 89 110 CYS A O 1
ATOM 934 N N . PHE A 1 111 ? 9.461 -6.863 12.203 1 86.94 111 PHE A N 1
ATOM 935 C CA . PHE A 1 111 ? 8.156 -6.227 12.328 1 86.94 111 PHE A CA 1
ATOM 936 C C . PHE A 1 111 ? 7.441 -6.695 13.594 1 86.94 111 PHE A C 1
ATOM 938 O O . PHE A 1 111 ? 6.895 -5.887 14.344 1 86.94 111 PHE A O 1
ATOM 945 N N . ASP A 1 112 ? 7.496 -7.891 13.883 1 77.62 112 ASP A N 1
ATOM 946 C CA . ASP A 1 112 ? 6.789 -8.492 15.008 1 77.62 112 ASP A CA 1
ATOM 947 C C . ASP A 1 112 ? 7.453 -8.133 16.344 1 77.62 112 ASP A C 1
ATOM 949 O O . ASP A 1 112 ? 6.781 -8.016 17.359 1 77.62 112 ASP A O 1
ATOM 953 N N . GLU A 1 113 ? 8.711 -7.906 16.328 1 81.5 113 GLU A N 1
ATOM 954 C CA . GLU A 1 113 ? 9.453 -7.566 17.531 1 81.5 113 GLU A CA 1
ATOM 955 C C . GLU A 1 113 ? 9.273 -6.094 17.891 1 81.5 113 GLU A C 1
ATOM 957 O O . GLU A 1 113 ? 9.547 -5.691 19.031 1 81.5 113 GLU A O 1
ATOM 962 N N . GLY A 1 114 ? 8.75 -5.418 17.016 1 71.94 114 GLY A N 1
ATOM 963 C CA . GLY A 1 114 ? 8.508 -4.012 17.297 1 71.94 114 GLY A CA 1
ATOM 964 C C . GLY A 1 114 ? 9.766 -3.168 17.234 1 71.94 114 GLY A C 1
ATOM 965 O O . GLY A 1 114 ? 9.805 -2.061 17.766 1 71.94 114 GLY A O 1
ATOM 966 N N . CYS A 1 115 ? 10.906 -3.615 16.891 1 68.19 115 CYS A N 1
ATOM 967 C CA . CYS A 1 115 ? 12.125 -2.861 16.625 1 68.19 115 CYS A CA 1
ATOM 968 C C . CYS A 1 115 ? 12.039 -2.119 15.297 1 68.19 115 CYS A C 1
ATOM 970 O O . CYS A 1 115 ? 11.078 -2.295 14.547 1 68.19 115 CYS A O 1
ATOM 972 N N . PRO A 1 116 ? 13.008 -1.298 15.172 1 79 116 PRO A N 1
ATOM 973 C CA . PRO A 1 116 ? 12.836 -0.723 13.836 1 79 116 PRO A CA 1
ATOM 974 C C . PRO A 1 116 ? 12.625 -1.785 12.758 1 79 116 PRO A C 1
ATOM 976 O O . PRO A 1 116 ? 13.195 -2.875 12.844 1 79 116 PRO A O 1
ATOM 979 N N . THR A 1 117 ? 11.711 -1.508 12.008 1 89.31 117 THR A N 1
ATOM 980 C CA . THR A 1 117 ? 11.453 -2.398 10.883 1 89.31 117 THR A CA 1
ATOM 981 C C . THR A 1 117 ? 12.609 -2.357 9.891 1 89.31 117 THR A C 1
ATOM 983 O O . THR A 1 117 ? 13.406 -1.418 9.891 1 89.31 117 THR A O 1
ATOM 986 N N . TYR A 1 118 ? 12.773 -3.398 9.172 1 92.88 118 TYR A N 1
ATOM 987 C CA . TYR A 1 118 ? 13.734 -3.49 8.078 1 92.88 118 TYR A CA 1
ATOM 988 C C . TYR A 1 118 ? 13.016 -3.574 6.734 1 92.88 118 TYR A C 1
ATOM 990 O O . TYR A 1 118 ? 12.484 -4.625 6.371 1 92.88 118 TYR A O 1
ATOM 998 N N . ASP A 1 119 ? 13.078 -2.412 6.016 1 93.94 119 ASP A N 1
ATOM 999 C CA . ASP A 1 119 ? 12.305 -2.262 4.789 1 93.94 119 ASP A CA 1
ATOM 1000 C C . ASP A 1 119 ? 13.219 -2.141 3.572 1 93.94 119 ASP A C 1
ATOM 1002 O O . ASP A 1 119 ? 14.266 -1.496 3.639 1 93.94 119 ASP A O 1
ATOM 1006 N N . LEU A 1 120 ? 12.82 -2.803 2.436 1 96.25 120 LEU A N 1
ATOM 1007 C CA . LEU A 1 120 ? 13.602 -2.805 1.205 1 96.25 120 LEU A CA 1
ATOM 1008 C C . LEU A 1 120 ? 12.727 -2.469 0.003 1 96.25 120 LEU A C 1
ATOM 1010 O O . LEU A 1 120 ? 11.57 -2.895 -0.066 1 96.25 120 LEU A O 1
ATOM 1014 N N . CYS A 1 121 ? 13.344 -1.697 -0.917 1 95.31 121 CYS A N 1
ATOM 1015 C CA . CYS A 1 121 ? 12.648 -1.55 -2.189 1 95.31 121 CYS A CA 1
ATOM 1016 C C . CYS A 1 121 ? 12.625 -2.869 -2.951 1 95.31 121 CYS A C 1
ATOM 1018 O O . CYS A 1 121 ? 13.344 -3.805 -2.609 1 95.31 121 CYS A O 1
ATOM 1020 N N . THR A 1 122 ? 11.828 -2.889 -3.967 1 95.38 122 THR A N 1
ATOM 1021 C CA . THR A 1 122 ? 11.633 -4.117 -4.727 1 95.38 122 THR A CA 1
ATOM 1022 C C . THR A 1 122 ? 12.93 -4.551 -5.402 1 95.38 122 THR A C 1
ATOM 1024 O O . THR A 1 122 ? 13.242 -5.742 -5.457 1 95.38 122 THR A O 1
ATOM 1027 N N . ALA A 1 123 ? 13.664 -3.65 -5.891 1 95.38 123 ALA A N 1
ATOM 1028 C CA . ALA A 1 123 ? 14.906 -3.961 -6.59 1 95.38 123 ALA A CA 1
ATOM 1029 C C . ALA A 1 123 ? 15.945 -4.535 -5.633 1 95.38 123 ALA A C 1
ATOM 1031 O O . ALA A 1 123 ? 16.578 -5.547 -5.934 1 95.38 123 ALA A O 1
ATOM 1032 N N . CYS A 1 124 ? 16.156 -3.889 -4.457 1 96.94 124 CYS A N 1
ATOM 1033 C CA . CYS A 1 124 ? 17.125 -4.355 -3.486 1 96.94 124 CYS A CA 1
ATOM 1034 C C . CYS A 1 124 ? 16.75 -5.73 -2.945 1 96.94 124 CYS A C 1
ATOM 1036 O O . CYS A 1 124 ? 17.609 -6.602 -2.797 1 96.94 124 CYS A O 1
ATOM 1038 N N . TYR A 1 125 ? 15.523 -5.961 -2.676 1 96.19 125 TYR A N 1
ATOM 1039 C CA . TYR A 1 125 ? 15.086 -7.266 -2.201 1 96.19 125 TYR A CA 1
ATOM 1040 C C . TYR A 1 125 ? 15.242 -8.328 -3.287 1 96.19 125 TYR A C 1
ATOM 1042 O O . TYR A 1 125 ? 15.867 -9.367 -3.059 1 96.19 125 TYR A O 1
ATOM 1050 N N . GLY A 1 126 ? 14.688 -8.008 -4.453 1 93.75 126 GLY A N 1
ATOM 1051 C CA . GLY A 1 126 ? 14.695 -8.969 -5.539 1 93.75 126 GLY A CA 1
ATOM 1052 C C . GLY A 1 126 ? 16.094 -9.398 -5.949 1 93.75 126 GLY A C 1
ATOM 1053 O O . GLY A 1 126 ? 16.328 -10.555 -6.301 1 93.75 126 GLY A O 1
ATOM 1054 N N . ASN A 1 127 ? 17 -8.492 -5.91 1 95.81 127 ASN A N 1
ATOM 1055 C CA . ASN A 1 127 ? 18.375 -8.773 -6.344 1 95.81 127 ASN A CA 1
ATOM 1056 C C . ASN A 1 127 ? 19.25 -9.203 -5.172 1 95.81 127 ASN A C 1
ATOM 1058 O O . ASN A 1 127 ? 20.469 -9.375 -5.332 1 95.81 127 ASN A O 1
ATOM 1062 N N . ALA A 1 128 ? 18.703 -9.258 -4.043 1 94.75 128 ALA A N 1
ATOM 1063 C CA . ALA A 1 128 ? 19.438 -9.625 -2.834 1 94.75 128 ALA A CA 1
ATOM 1064 C C . ALA A 1 128 ? 20.578 -8.641 -2.566 1 94.75 128 ALA A C 1
ATOM 1066 O O . ALA A 1 128 ? 21.688 -9.047 -2.186 1 94.75 128 ALA A O 1
ATOM 1067 N N . ASN A 1 129 ? 20.328 -7.414 -2.859 1 95.94 129 ASN A N 1
ATOM 1068 C CA . ASN A 1 129 ? 21.281 -6.352 -2.559 1 95.94 129 ASN A CA 1
ATOM 1069 C C . ASN A 1 129 ? 21.062 -5.781 -1.161 1 95.94 129 ASN A C 1
ATOM 1071 O O . ASN A 1 129 ? 20.703 -4.609 -1.016 1 95.94 129 ASN A O 1
ATOM 1075 N N . TYR A 1 130 ? 21.281 -6.594 -0.123 1 95.81 130 TYR A N 1
ATOM 1076 C CA . TYR A 1 130 ? 21.141 -6.188 1.271 1 95.81 130 TYR A CA 1
ATOM 1077 C C . TYR A 1 130 ? 21.828 -7.18 2.199 1 95.81 130 TYR A C 1
ATOM 1079 O O . TYR A 1 130 ? 22.156 -8.297 1.792 1 95.81 130 TYR A O 1
ATOM 1087 N N . PHE A 1 131 ? 22.188 -6.699 3.434 1 95.56 131 PHE A N 1
ATOM 1088 C CA . PHE A 1 131 ? 22.75 -7.543 4.48 1 95.56 131 PHE A CA 1
ATOM 1089 C C . PHE A 1 131 ? 21.859 -7.543 5.719 1 95.56 131 PHE A C 1
ATOM 1091 O O . PHE A 1 131 ? 21.75 -6.523 6.402 1 95.56 131 PHE A O 1
ATOM 1098 N N . HIS A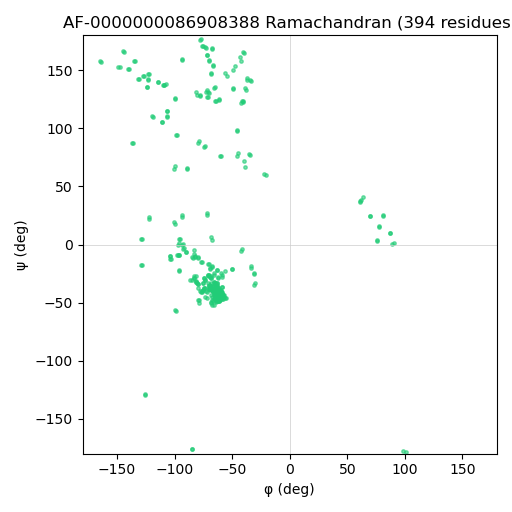 1 132 ? 21.25 -8.672 5.922 1 94 132 HIS A N 1
ATOM 1099 C CA . HIS A 1 132 ? 20.344 -8.789 7.051 1 94 132 HIS A CA 1
ATOM 1100 C C . HIS A 1 132 ? 20.344 -10.203 7.621 1 94 132 HIS A C 1
ATOM 1102 O O . HIS A 1 132 ? 20.547 -11.172 6.883 1 94 132 HIS A O 1
ATOM 1108 N N . GLN A 1 133 ? 20.031 -10.336 8.914 1 92.69 133 GLN A N 1
ATOM 1109 C CA . GLN A 1 133 ? 20.125 -11.617 9.602 1 92.69 133 GLN A CA 1
ATOM 1110 C C . GLN A 1 133 ? 18.875 -12.461 9.367 1 92.69 133 GLN A C 1
ATOM 1112 O O . GLN A 1 133 ? 18.938 -13.688 9.453 1 92.69 133 GLN A O 1
ATOM 1117 N N . HIS A 1 134 ? 17.719 -11.891 9.141 1 89 134 HIS A N 1
ATOM 1118 C CA . HIS A 1 134 ? 16.469 -12.609 8.883 1 89 134 HIS A CA 1
ATOM 1119 C C . HIS A 1 134 ? 16.234 -12.781 7.387 1 89 134 HIS A C 1
ATOM 1121 O O . HIS A 1 134 ? 16.766 -12.016 6.578 1 89 134 HIS A O 1
ATOM 1127 N N . ASN A 1 135 ? 15.414 -13.758 7.004 1 81.19 135 ASN A N 1
ATOM 1128 C CA . ASN A 1 135 ? 15.266 -14.062 5.586 1 81.19 135 ASN A CA 1
ATOM 1129 C C . ASN A 1 135 ? 13.797 -14.094 5.172 1 81.19 135 ASN A C 1
ATOM 1131 O O . ASN A 1 135 ? 13.477 -14.375 4.016 1 81.19 135 ASN A O 1
ATOM 1135 N N . TYR A 1 136 ? 12.914 -13.766 6.043 1 85.31 136 TYR A N 1
ATOM 1136 C CA . TYR A 1 136 ? 11.492 -13.812 5.719 1 85.31 136 TYR A CA 1
ATOM 1137 C C . TYR A 1 136 ? 10.93 -12.406 5.543 1 85.31 136 TYR A C 1
ATOM 1139 O O . TYR A 1 136 ? 10.789 -11.664 6.512 1 85.31 136 TYR A O 1
ATOM 1147 N N . PHE A 1 137 ? 10.602 -12.148 4.195 1 88.75 137 PHE A N 1
ATOM 1148 C CA . PHE A 1 137 ? 10.086 -10.82 3.859 1 88.75 137 PHE A CA 1
ATOM 1149 C C . PHE A 1 137 ? 8.727 -10.93 3.182 1 88.75 137 PHE A C 1
ATOM 1151 O O . PHE A 1 137 ? 8.484 -11.859 2.408 1 88.75 137 PHE A O 1
ATOM 1158 N N . LEU A 1 138 ? 7.855 -10 3.518 1 88.69 138 LEU A N 1
ATOM 1159 C CA . LEU A 1 138 ? 6.578 -9.82 2.84 1 88.69 138 LEU A CA 1
ATOM 1160 C C . LEU A 1 138 ? 6.41 -8.375 2.369 1 88.69 138 LEU A C 1
ATOM 1162 O O . LEU A 1 138 ? 6.922 -7.449 3.002 1 88.69 138 LEU A O 1
ATOM 1166 N N . ASP A 1 139 ? 5.738 -8.273 1.199 1 90.56 139 ASP A N 1
ATOM 1167 C CA . ASP A 1 139 ? 5.434 -6.895 0.823 1 90.56 139 ASP A CA 1
ATOM 1168 C C . ASP A 1 139 ? 4.344 -6.312 1.719 1 90.56 139 ASP A C 1
ATOM 1170 O O . ASP A 1 139 ? 3.656 -7.047 2.432 1 90.56 139 ASP A O 1
ATOM 1174 N N . ASN A 1 140 ? 4.246 -4.973 1.69 1 90.62 140 ASN A N 1
ATOM 1175 C CA . ASN A 1 140 ? 3.412 -4.266 2.654 1 90.62 140 ASN A CA 1
ATOM 1176 C C . ASN A 1 140 ? 1.939 -4.637 2.498 1 90.62 140 ASN A C 1
ATOM 1178 O O . ASN A 1 140 ? 1.169 -4.555 3.457 1 90.62 140 ASN A O 1
ATOM 1182 N N . HIS A 1 141 ? 1.528 -5.129 1.37 1 86.38 141 HIS A N 1
ATOM 1183 C CA . HIS A 1 141 ? 0.141 -5.539 1.183 1 86.38 141 HIS A CA 1
ATOM 1184 C C . HIS A 1 141 ? -0.114 -6.91 1.794 1 86.38 141 HIS A C 1
ATOM 1186 O O . HIS A 1 141 ? -1.075 -7.094 2.545 1 86.38 141 HIS A O 1
ATOM 1192 N N . VAL A 1 142 ? 0.715 -7.836 1.523 1 83.56 142 VAL A N 1
ATOM 1193 C CA . VAL A 1 142 ? 0.585 -9.188 2.049 1 83.56 142 VAL A CA 1
ATOM 1194 C C . VAL A 1 142 ? 0.801 -9.18 3.561 1 83.56 142 VAL A C 1
ATOM 1196 O O . VAL A 1 142 ? 0.105 -9.883 4.297 1 83.56 142 VAL A O 1
ATOM 1199 N N . LEU A 1 143 ? 1.745 -8.383 3.996 1 85.94 143 LEU A N 1
ATOM 1200 C CA . LEU A 1 143 ? 2.025 -8.281 5.426 1 85.94 143 LEU A CA 1
ATOM 1201 C C . LEU A 1 143 ? 0.803 -7.77 6.184 1 85.94 143 LEU A C 1
ATOM 1203 O O . LEU A 1 143 ? 0.461 -8.297 7.242 1 85.94 143 LEU A O 1
ATOM 1207 N N . LEU A 1 144 ? 0.124 -6.805 5.672 1 87.81 144 LEU A N 1
ATOM 1208 C CA . LEU A 1 144 ? -1.067 -6.273 6.324 1 87.81 144 LEU A CA 1
ATOM 1209 C C . LEU A 1 144 ? -2.139 -7.348 6.461 1 87.81 144 LEU A C 1
ATOM 1211 O O . LEU A 1 144 ? -2.721 -7.52 7.535 1 87.81 144 LEU A O 1
ATOM 1215 N N . ARG A 1 145 ? -2.359 -8.023 5.473 1 80.06 145 ARG A N 1
ATOM 1216 C CA . ARG A 1 145 ? -3.391 -9.062 5.48 1 80.06 145 ARG A CA 1
ATOM 1217 C C . ARG A 1 145 ? -3.055 -10.156 6.484 1 80.06 145 ARG A C 1
ATOM 1219 O O . ARG A 1 145 ? -3.953 -10.742 7.094 1 80.06 145 ARG A O 1
ATOM 1226 N N . SER A 1 146 ? -1.84 -10.406 6.637 1 77.75 146 SER A N 1
ATOM 1227 C CA . SER A 1 146 ? -1.409 -11.445 7.566 1 77.75 146 SER A CA 1
ATOM 1228 C C . SER A 1 146 ? -1.641 -11.031 9.016 1 77.75 146 SER A C 1
ATOM 1230 O O . SER A 1 146 ? -1.631 -11.867 9.922 1 77.75 146 SER A O 1
ATOM 1232 N N . GLN A 1 147 ? -1.833 -9.789 9.234 1 76.06 147 GLN A N 1
ATOM 1233 C CA . GLN A 1 147 ? -1.991 -9.273 10.586 1 76.06 147 GLN A CA 1
ATOM 1234 C C . GLN A 1 147 ? -3.457 -9.273 11.008 1 76.06 147 GLN A C 1
ATOM 1236 O O . GLN A 1 147 ? -3.775 -9.008 12.172 1 76.06 147 GLN A O 1
ATOM 1241 N N . SER A 1 148 ? -4.309 -9.625 9.992 1 73.62 148 SER A N 1
ATOM 1242 C CA . SER A 1 148 ? -5.727 -9.594 10.328 1 73.62 148 SER A CA 1
ATOM 1243 C C . SER A 1 148 ? -6.102 -10.75 11.25 1 73.62 148 SER A C 1
ATOM 1245 O O . SER A 1 148 ? -5.684 -11.891 11.031 1 73.62 148 SER A O 1
ATOM 1247 N N . GLY A 1 149 ? -6.82 -10.555 12.383 1 62.38 149 GLY A N 1
ATOM 1248 C CA . GLY A 1 149 ? -7.277 -11.547 13.336 1 62.38 149 GLY A CA 1
ATOM 1249 C C . GLY A 1 149 ? -6.418 -11.617 14.586 1 62.38 149 GLY A C 1
ATOM 1250 O O . GLY A 1 149 ? -5.574 -10.75 14.812 1 62.38 149 GLY A O 1
ATOM 1251 N N . THR A 1 150 ? -6.75 -12.617 15.625 1 46.16 150 THR A N 1
ATOM 1252 C CA . THR A 1 150 ? -6.086 -12.797 16.906 1 46.16 150 THR A CA 1
ATOM 1253 C C . THR A 1 150 ? -4.617 -13.172 16.719 1 46.16 150 THR A C 1
ATOM 1255 O O . THR A 1 150 ? -4.277 -13.891 15.773 1 46.16 150 THR A O 1
ATOM 1258 N N . PRO A 1 151 ? -3.707 -12.344 17.344 1 41.34 151 PRO A N 1
ATOM 1259 C CA . PRO A 1 151 ? -2.25 -12.469 17.266 1 41.34 151 PRO A CA 1
ATOM 1260 C C . PRO A 1 151 ? -1.794 -13.914 17.078 1 41.34 151 PRO A C 1
ATOM 1262 O O . PRO A 1 151 ? -0.604 -14.164 16.875 1 41.34 151 PRO A O 1
ATOM 1265 N N . HIS A 1 152 ? -2.426 -14.922 17.594 1 34.09 152 HIS A N 1
ATOM 1266 C CA . HIS A 1 152 ? -1.655 -16.141 17.797 1 34.09 152 HIS A CA 1
ATOM 1267 C C . HIS A 1 152 ? -1.247 -16.766 16.469 1 34.09 152 HIS A C 1
ATOM 1269 O O . HIS A 1 152 ? -0.533 -17.781 16.453 1 34.09 152 HIS A O 1
ATOM 1275 N N . ASP A 1 153 ? -2.189 -16.844 15.547 1 32.97 153 ASP A N 1
ATOM 1276 C CA . ASP A 1 153 ? -1.854 -17.875 14.57 1 32.97 153 ASP A CA 1
ATOM 1277 C C . ASP A 1 153 ? -0.866 -17.344 13.531 1 32.97 153 ASP A C 1
ATOM 1279 O O . ASP A 1 153 ? -0.895 -16.172 13.18 1 32.97 153 ASP A O 1
ATOM 1283 N N . PRO A 1 154 ? 0.152 -17.969 13.234 1 33.03 154 PRO A N 1
ATOM 1284 C CA . PRO A 1 154 ? 1.182 -17.625 12.258 1 33.03 154 PRO A CA 1
ATOM 1285 C C . PRO A 1 154 ? 0.595 -17.047 10.969 1 33.03 154 PRO A C 1
ATOM 1287 O O . PRO A 1 154 ? -0.535 -17.375 10.602 1 33.03 154 PRO A O 1
ATOM 1290 N N . PRO A 1 155 ? 0.975 -15.945 10.602 1 33.59 155 PRO A N 1
ATOM 1291 C CA . PRO A 1 155 ? 0.413 -15.359 9.383 1 33.59 155 PRO A CA 1
ATOM 1292 C C . PRO A 1 155 ? 0.113 -16.406 8.312 1 33.59 155 PRO A C 1
ATOM 1294 O O . PRO A 1 155 ? 1.01 -17.141 7.891 1 33.59 155 PRO A O 1
ATOM 1297 N N . ASN A 1 156 ? -0.972 -17.172 8.383 1 31 156 ASN A N 1
ATOM 1298 C CA . ASN A 1 156 ? -1.381 -18.141 7.359 1 31 156 ASN A CA 1
ATOM 1299 C C . ASN A 1 156 ? -1.639 -17.453 6.02 1 31 156 ASN A C 1
ATOM 1301 O O . ASN A 1 156 ? -2.627 -16.734 5.863 1 31 156 ASN A O 1
ATOM 1305 N N . LEU A 1 157 ? -0.623 -17.094 5.316 1 35.03 157 LEU A N 1
ATOM 1306 C CA . LEU A 1 157 ? -0.846 -16.656 3.943 1 35.03 157 LEU A CA 1
ATOM 1307 C C . LEU A 1 157 ? -1.996 -17.422 3.303 1 35.03 157 LEU A C 1
ATOM 1309 O O . LEU A 1 157 ? -2.461 -17.062 2.219 1 35.03 157 LEU A O 1
ATOM 1313 N N . THR A 1 158 ? -2.326 -18.641 3.904 1 32.59 158 THR A N 1
ATOM 1314 C CA . THR A 1 158 ? -3.508 -19.359 3.441 1 32.59 158 THR A CA 1
ATOM 1315 C C . THR A 1 158 ? -4.77 -18.531 3.662 1 32.59 158 THR A C 1
ATOM 1317 O O . THR A 1 158 ? -5.75 -18.688 2.928 1 32.59 158 THR A O 1
ATOM 1320 N N . MET A 1 159 ? -4.754 -17.906 4.742 1 33.12 159 MET A N 1
ATOM 1321 C CA . MET A 1 159 ? -5.98 -17.172 5.047 1 33.12 159 MET A CA 1
ATOM 1322 C C . MET A 1 159 ? -6.129 -15.961 4.133 1 33.12 159 MET A C 1
ATOM 1324 O O . MET A 1 159 ? -7.207 -15.359 4.059 1 33.12 159 MET A O 1
ATOM 1328 N N . ALA A 1 160 ? -5.09 -15.438 3.799 1 34.38 160 ALA A N 1
ATOM 1329 C CA . ALA A 1 160 ? -5.246 -14.32 2.875 1 34.38 160 ALA A CA 1
ATOM 1330 C C . ALA A 1 160 ? -5.938 -14.758 1.588 1 34.38 160 ALA A C 1
ATOM 1332 O O . ALA A 1 160 ? -6.277 -13.93 0.743 1 34.38 160 ALA A O 1
ATOM 1333 N N . VAL A 1 161 ? -5.867 -16.062 1.214 1 31.17 161 VAL A N 1
ATOM 1334 C CA . VAL A 1 161 ? -6.586 -16.625 0.071 1 31.17 161 VAL A CA 1
ATOM 1335 C C . VAL A 1 161 ? -8.078 -16.688 0.38 1 31.17 161 VAL A C 1
ATOM 1337 O O . VAL A 1 161 ? -8.477 -16.984 1.509 1 31.17 161 VAL A O 1
ATOM 1340 N N . ALA A 1 162 ? -8.922 -16.125 -0.483 1 31.75 162 ALA A N 1
ATOM 1341 C CA . ALA A 1 162 ? -10.375 -16.188 -0.367 1 31.75 162 ALA A CA 1
ATOM 1342 C C . ALA A 1 162 ? -10.828 -17.547 0.146 1 31.75 162 ALA A C 1
ATOM 1344 O O . ALA A 1 162 ? -10.188 -18.578 -0.131 1 31.75 162 ALA A O 1
ATOM 1345 N N . PRO A 1 163 ? -11.766 -17.5 1.177 1 29.88 163 PRO A N 1
ATOM 1346 C CA . PRO A 1 163 ? -12.336 -18.781 1.589 1 29.88 163 PRO A CA 1
ATOM 1347 C C . PRO A 1 163 ? -12.633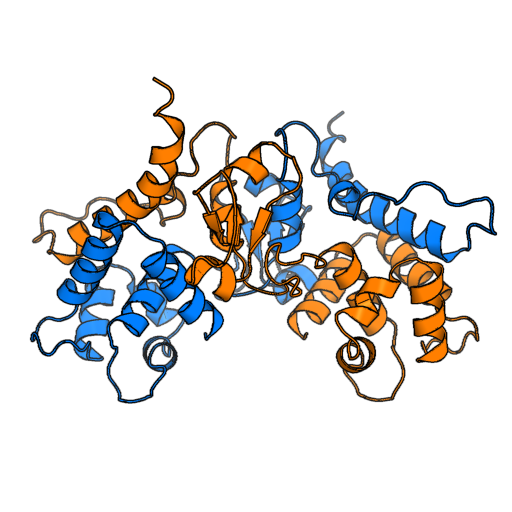 -19.703 0.407 1 29.88 163 PRO A C 1
ATOM 1349 O O . PRO A 1 163 ? -13.047 -19.234 -0.657 1 29.88 163 PRO A O 1
ATOM 1352 N N . GLN A 1 164 ? -12.016 -20.906 0.458 1 30.62 164 GLN A N 1
ATOM 1353 C CA . GLN A 1 164 ? -12.375 -21.984 -0.459 1 30.62 164 GLN A CA 1
ATOM 1354 C C . GLN A 1 164 ? -13.891 -22.141 -0.561 1 30.62 164 GLN A C 1
ATOM 1356 O O . GLN A 1 164 ? -14.578 -22.234 0.456 1 30.62 164 GLN A O 1
ATOM 1361 N N . ASN A 1 165 ? -14.531 -21.578 -1.568 1 31.12 165 ASN A N 1
ATOM 1362 C CA . ASN A 1 165 ? -15.867 -22.109 -1.77 1 31.12 165 ASN A CA 1
ATOM 1363 C C . ASN A 1 165 ? -15.938 -23.594 -1.429 1 31.12 165 ASN A C 1
ATOM 1365 O O . ASN A 1 165 ? -14.93 -24.297 -1.527 1 31.12 165 ASN A O 1
ATOM 1369 N N . PRO A 1 166 ? -16.969 -24.109 -0.807 1 30.94 166 PRO A N 1
ATOM 1370 C CA . PRO A 1 166 ? -17.188 -25.547 -0.62 1 30.94 166 PRO A CA 1
ATOM 1371 C C . PRO A 1 166 ? -16.734 -26.359 -1.83 1 30.94 166 PRO A C 1
ATOM 1373 O O . PRO A 1 166 ? -16.766 -25.859 -2.959 1 30.94 166 PRO A O 1
ATOM 1376 N N . PRO A 1 167 ? -16.109 -27.609 -1.579 1 31.88 167 PRO A N 1
ATOM 1377 C CA . PRO A 1 167 ? -15.742 -28.578 -2.617 1 31.88 167 PRO A CA 1
ATOM 1378 C C . PRO A 1 167 ? -16.859 -28.781 -3.646 1 31.88 167 PRO A C 1
ATOM 1380 O O . PRO A 1 167 ? -17.984 -29.141 -3.285 1 31.88 167 PRO A O 1
ATOM 1383 N N . GLN A 1 168 ? -17.078 -27.984 -4.551 1 32.88 168 GLN A N 1
ATOM 1384 C CA . GLN A 1 168 ? -17.984 -28.609 -5.523 1 32.88 168 GLN A CA 1
ATOM 1385 C C . GLN A 1 168 ? -17.562 -30.047 -5.801 1 32.88 168 GLN A C 1
ATOM 1387 O O . GLN A 1 168 ? -16.422 -30.422 -5.57 1 32.88 168 GLN A O 1
ATOM 1392 N N . PRO A 1 169 ? -18.438 -30.969 -6.371 1 32.28 169 PRO A N 1
ATOM 1393 C CA . PRO A 1 169 ? -18.234 -32.375 -6.695 1 32.28 169 PRO A CA 1
ATOM 1394 C C . PRO A 1 169 ? -16.859 -32.656 -7.281 1 32.28 169 PRO A C 1
ATOM 1396 O O . PRO A 1 169 ? -16.203 -31.75 -7.793 1 32.28 169 PRO A O 1
ATOM 1399 N N . GLU A 1 170 ? -16.344 -34.094 -7.367 1 33.66 170 GLU A N 1
ATOM 1400 C CA . GLU A 1 170 ? -15.203 -34.906 -7.773 1 33.66 170 GLU A CA 1
ATOM 1401 C C . GLU A 1 170 ? -14.625 -34.406 -9.102 1 33.66 170 GLU A C 1
ATOM 1403 O O . GLU A 1 170 ? -14 -35.188 -9.836 1 33.66 170 GLU A O 1
ATOM 1408 N N . ILE A 1 171 ? -15.188 -33.469 -9.719 1 35.22 171 ILE A N 1
ATOM 1409 C CA . ILE A 1 171 ? -14.594 -33.406 -11.047 1 35.22 171 ILE A CA 1
ATOM 1410 C C . ILE A 1 171 ? -13.07 -33.406 -10.938 1 35.22 171 ILE A C 1
ATOM 1412 O O . ILE A 1 171 ? -12.508 -32.812 -10.023 1 35.22 171 ILE A O 1
ATOM 1416 N N . GLN A 1 172 ? -12.266 -33.938 -11.922 1 35.31 172 GLN A N 1
ATOM 1417 C CA . GLN A 1 172 ? -10.844 -34.219 -12.133 1 35.31 172 GLN A CA 1
ATOM 1418 C C . GLN A 1 172 ? -9.992 -33.094 -11.562 1 35.31 172 GLN A C 1
ATOM 1420 O O . GLN A 1 172 ? -9.992 -31.969 -12.094 1 35.31 172 GLN A O 1
ATOM 1425 N N . ARG A 1 173 ? -9.844 -32.906 -10.32 1 42 173 ARG A N 1
ATOM 1426 C CA . ARG A 1 173 ? -8.906 -32.125 -9.492 1 42 173 ARG A CA 1
ATOM 1427 C C . ARG A 1 173 ? -7.613 -31.859 -10.25 1 42 173 ARG A C 1
ATOM 1429 O O . ARG A 1 173 ? -6.734 -32.719 -10.32 1 42 173 ARG A O 1
ATOM 1436 N N . ASN A 1 174 ? -7.723 -31.125 -11.438 1 44.84 174 ASN A N 1
ATOM 1437 C CA . ASN A 1 174 ? -6.684 -30.922 -12.445 1 44.84 174 ASN A CA 1
ATOM 1438 C C . ASN A 1 174 ? -5.426 -30.312 -11.828 1 44.84 174 ASN A C 1
ATOM 1440 O O . ASN A 1 174 ? -5.469 -29.766 -10.719 1 44.84 174 ASN A O 1
ATOM 1444 N N . ARG A 1 175 ? -4.25 -30.719 -12.43 1 48.97 175 ARG A N 1
ATOM 1445 C CA . ARG A 1 175 ? -2.85 -30.375 -12.219 1 48.97 175 ARG A CA 1
ATOM 1446 C C . ARG A 1 175 ? -2.707 -28.938 -11.734 1 48.97 175 ARG A C 1
ATOM 1448 O O . ARG A 1 175 ? -1.86 -28.641 -10.891 1 48.97 175 ARG A O 1
ATOM 1455 N N . TRP A 1 176 ? -3.732 -28.156 -12.109 1 45.03 176 TRP A N 1
ATOM 1456 C CA . TRP A 1 176 ? -3.607 -26.734 -11.781 1 45.03 176 TRP A CA 1
ATOM 1457 C C . TRP A 1 176 ? -3.873 -26.5 -10.305 1 45.03 176 TRP A C 1
ATOM 1459 O O . TRP A 1 176 ? -3.213 -25.656 -9.68 1 45.03 176 TRP A O 1
ATOM 1469 N N . TYR A 1 177 ? -4.863 -27.172 -9.742 1 47.94 177 TYR A N 1
ATOM 1470 C CA . TYR A 1 177 ? -5.242 -26.938 -8.352 1 47.94 177 TYR A CA 1
ATOM 1471 C C . TYR A 1 177 ? -4.117 -27.359 -7.406 1 47.94 177 TYR A C 1
ATOM 1473 O O . TYR A 1 177 ? -3.797 -26.625 -6.461 1 47.94 177 TYR A O 1
ATOM 1481 N N . GLU A 1 178 ? -3.541 -28.453 -7.773 1 47.88 178 GLU A N 1
ATOM 1482 C CA . GLU A 1 178 ? -2.428 -28.906 -6.945 1 47.88 178 GLU A CA 1
ATOM 1483 C C . GLU A 1 178 ? -1.273 -27.906 -6.98 1 47.88 178 GLU A C 1
ATOM 1485 O O . GLU A 1 178 ? -0.66 -27.625 -5.949 1 47.88 178 GLU A O 1
ATOM 1490 N N . ALA A 1 179 ? -0.986 -27.438 -8.094 1 48.53 179 ALA A N 1
ATOM 1491 C CA . ALA A 1 179 ? 0.089 -26.453 -8.203 1 48.53 179 ALA A CA 1
ATOM 1492 C C . ALA A 1 179 ? -0.263 -25.172 -7.449 1 48.53 179 ALA A C 1
ATOM 1494 O O . ALA A 1 179 ? 0.585 -24.594 -6.766 1 48.53 179 ALA A O 1
ATOM 1495 N N . PHE A 1 180 ? -1.496 -24.891 -7.539 1 52.97 180 PHE A N 1
ATOM 1496 C CA . PHE A 1 180 ? -1.96 -23.672 -6.891 1 52.97 180 PHE A CA 1
ATOM 1497 C C . PHE A 1 180 ? -1.876 -23.797 -5.375 1 52.97 180 PHE A C 1
ATOM 1499 O O . PHE A 1 180 ? -1.356 -22.906 -4.703 1 52.97 180 PHE A O 1
ATOM 1506 N N . VAL A 1 181 ? -2.406 -24.875 -4.844 1 49.53 181 VAL A N 1
ATOM 1507 C CA . VAL A 1 181 ? -2.377 -25.094 -3.402 1 49.53 181 VAL A CA 1
ATOM 1508 C C . VAL A 1 181 ? -0.931 -25.219 -2.93 1 49.53 181 VAL A C 1
ATOM 1510 O O . VAL A 1 181 ? -0.568 -24.703 -1.873 1 49.53 181 VAL A O 1
ATOM 1513 N N . ALA A 1 182 ? -0.138 -25.812 -3.789 1 45.66 182 ALA A N 1
ATOM 1514 C CA . ALA A 1 182 ? 1.267 -25.984 -3.424 1 45.66 182 ALA A CA 1
ATOM 1515 C C . ALA A 1 182 ? 1.974 -24.625 -3.342 1 45.66 182 ALA A C 1
ATOM 1517 O O . ALA A 1 182 ? 2.781 -24.406 -2.439 1 45.66 182 ALA A O 1
ATOM 1518 N N . LEU A 1 183 ? 1.638 -23.797 -4.234 1 48.22 183 LEU A N 1
ATOM 1519 C CA . LEU A 1 183 ? 2.25 -22.484 -4.199 1 48.22 183 LEU A CA 1
ATOM 1520 C C . LEU A 1 183 ? 1.76 -21.688 -2.994 1 48.22 183 LEU A C 1
ATOM 1522 O O . LEU A 1 183 ? 2.537 -20.969 -2.355 1 48.22 183 LEU A O 1
ATOM 1526 N N . GLU A 1 184 ? 0.536 -21.906 -2.756 1 52.78 184 GLU A N 1
ATOM 1527 C CA . GLU A 1 184 ? -0.005 -21.234 -1.574 1 52.78 184 GLU A CA 1
ATOM 1528 C C . GLU A 1 184 ? 0.721 -21.688 -0.308 1 52.78 184 GLU A C 1
ATOM 1530 O O . GLU A 1 184 ? 1.075 -20.859 0.535 1 52.78 184 GLU A O 1
ATOM 1535 N N . ILE A 1 185 ? 0.786 -23.016 -0.269 1 43.06 185 ILE A N 1
ATOM 1536 C CA . ILE A 1 185 ? 1.474 -23.609 0.878 1 43.06 185 ILE A CA 1
ATOM 1537 C C . ILE A 1 185 ? 2.926 -23.141 0.903 1 43.06 185 ILE A C 1
ATOM 1539 O O . ILE A 1 185 ? 3.451 -22.781 1.96 1 43.06 185 ILE A O 1
ATOM 1543 N N . ALA A 1 186 ? 3.479 -23.172 -0.204 1 43.47 186 ALA A N 1
ATOM 1544 C CA . ALA A 1 186 ? 4.891 -22.797 -0.272 1 43.47 186 ALA A CA 1
ATOM 1545 C C . ALA A 1 186 ? 5.09 -21.344 0.138 1 43.47 186 ALA A C 1
ATOM 1547 O O . ALA A 1 186 ? 6.035 -21.016 0.861 1 43.47 186 ALA A O 1
ATOM 1548 N N . LEU A 1 187 ? 4.172 -20.672 -0.339 1 44.38 187 LEU A N 1
ATOM 1549 C CA . LEU A 1 187 ? 4.258 -19.25 0.028 1 44.38 187 LEU A CA 1
ATOM 1550 C C . LEU A 1 187 ? 3.971 -19.062 1.514 1 44.38 187 LEU A C 1
ATOM 1552 O O . LEU A 1 187 ? 4.566 -18.203 2.158 1 44.38 187 LEU A O 1
ATOM 1556 N N . SER A 1 188 ? 3.08 -19.906 1.959 1 41.66 188 SER A N 1
ATOM 1557 C CA . SER A 1 188 ? 2.789 -19.875 3.389 1 41.66 188 SER A CA 1
ATOM 1558 C C . SER A 1 188 ? 3.938 -20.453 4.203 1 41.66 188 SER A C 1
ATOM 1560 O O . SER A 1 188 ? 4.277 -19.938 5.27 1 41.66 188 SER A O 1
ATOM 1562 N N . ILE A 1 189 ? 4.438 -21.641 3.719 1 38.53 189 ILE A N 1
ATOM 1563 C CA . ILE A 1 189 ? 5.516 -22.328 4.418 1 38.53 189 ILE A CA 1
ATOM 1564 C C . ILE A 1 189 ? 6.785 -21.484 4.371 1 38.53 189 ILE A C 1
ATOM 1566 O O . ILE A 1 189 ? 7.543 -21.422 5.344 1 38.53 189 ILE A O 1
ATOM 1570 N N . SER A 1 190 ? 7.137 -20.969 3.307 1 37.56 190 SER A N 1
ATOM 1571 C CA . SER A 1 190 ? 8.305 -20.109 3.363 1 37.56 190 SER A CA 1
ATOM 1572 C C . SER A 1 190 ? 8.18 -19.078 4.484 1 37.56 190 SER A C 1
ATOM 1574 O O . SER A 1 190 ? 9.18 -18.688 5.09 1 37.56 190 SER A O 1
ATOM 1576 N N . ALA A 1 191 ? 6.973 -18.875 4.855 1 36.09 191 ALA A N 1
ATOM 1577 C CA . ALA A 1 191 ? 6.73 -18.047 6.031 1 36.09 191 ALA A CA 1
ATOM 1578 C C . ALA A 1 191 ? 7.004 -18.828 7.316 1 36.09 191 ALA A C 1
ATOM 1580 O O . ALA A 1 191 ? 7.566 -18.281 8.266 1 36.09 191 ALA A O 1
ATOM 1581 N N . LEU A 1 192 ? 6.602 -20.094 7.383 1 30.28 192 LEU A N 1
ATOM 1582 C CA . LEU A 1 192 ? 6.727 -20.891 8.602 1 30.28 192 LEU A CA 1
ATOM 1583 C C . LEU A 1 192 ? 8.148 -21.406 8.773 1 30.28 192 LEU A C 1
ATOM 1585 O O . LEU A 1 192 ? 8.578 -21.703 9.891 1 30.28 192 LEU A O 1
ATOM 1589 N N . ALA A 1 193 ? 8.805 -21.703 7.777 1 32.72 193 ALA A N 1
ATOM 1590 C CA . ALA A 1 193 ? 10.055 -22.422 7.992 1 32.72 193 ALA A CA 1
ATOM 1591 C C . ALA A 1 193 ? 11.016 -21.625 8.875 1 32.72 193 ALA A C 1
ATOM 1593 O O . ALA A 1 193 ? 11.953 -22.188 9.438 1 32.72 193 ALA A O 1
ATOM 1594 N N . THR A 1 194 ? 11 -20.422 8.93 1 31.81 194 THR A N 1
ATOM 1595 C CA . THR A 1 194 ? 12.07 -19.812 9.719 1 31.81 194 THR A CA 1
ATOM 1596 C C . THR A 1 194 ? 11.781 -19.938 11.211 1 31.81 194 THR A C 1
ATOM 1598 O O . THR A 1 194 ? 12.656 -19.672 12.039 1 31.81 194 THR A O 1
ATOM 1601 N N . ASN A 1 195 ? 10.594 -20.25 11.695 1 27.67 195 ASN A N 1
ATOM 1602 C CA . ASN A 1 195 ? 10.625 -20.25 13.156 1 27.67 195 ASN A CA 1
ATOM 1603 C C . ASN A 1 195 ? 11.25 -21.531 13.703 1 27.67 195 ASN A C 1
ATOM 1605 O O . ASN A 1 195 ? 11.82 -21.516 14.797 1 27.67 195 ASN A O 1
ATOM 1609 N N . CYS A 1 196 ? 10.828 -22.734 13.281 1 26.78 196 CYS A N 1
ATOM 1610 C CA . CYS A 1 196 ? 10.977 -23.828 14.242 1 26.78 196 CYS A CA 1
ATOM 1611 C C . CYS A 1 196 ? 12.383 -24.406 14.195 1 26.78 196 CYS A C 1
ATOM 1613 O O . CYS A 1 196 ? 12.648 -25.453 14.781 1 26.78 196 CYS A O 1
ATOM 1615 N N . THR A 1 197 ? 13.258 -24.016 13.336 1 24.89 197 THR A N 1
ATOM 1616 C CA . THR A 1 197 ? 14.406 -24.906 13.531 1 24.89 197 THR A CA 1
ATOM 1617 C C . THR A 1 197 ? 15.055 -24.656 14.891 1 24.89 197 THR A C 1
ATOM 1619 O O . THR A 1 197 ? 16.203 -25.031 15.109 1 24.89 197 THR A O 1
ATOM 1622 N N . ILE A 1 198 ? 14.539 -23.812 15.742 1 22.97 198 ILE A N 1
ATOM 1623 C CA . ILE A 1 198 ? 15.336 -23.844 16.969 1 22.97 198 ILE A CA 1
ATOM 1624 C C . ILE A 1 198 ? 15.086 -25.156 17.719 1 22.97 198 ILE A C 1
ATOM 1626 O O . ILE A 1 198 ? 14.484 -25.141 18.797 1 22.97 198 ILE A O 1
ATOM 1630 N N . MET A 1 199 ? 14.719 -26.312 17.188 1 18.86 199 MET A N 1
ATOM 1631 C CA . MET A 1 199 ? 15.141 -27.281 18.188 1 18.86 199 MET A CA 1
ATOM 1632 C C . MET A 1 199 ? 16.656 -27.453 18.156 1 18.86 199 MET A C 1
ATOM 1634 O O . MET A 1 199 ? 17.266 -27.469 17.094 1 18.86 199 MET A O 1
ATOM 1638 N N . MET B 1 1 ? 0.718 -1.371 -12.766 1 81.75 1 MET B N 1
ATOM 1639 C CA . MET B 1 1 ? 0.986 -2.738 -13.203 1 81.75 1 MET B CA 1
ATOM 1640 C C . MET B 1 1 ? 2.473 -3.061 -13.102 1 81.75 1 MET B C 1
ATOM 1642 O O . MET B 1 1 ? 2.848 -4.184 -12.758 1 81.75 1 MET B O 1
ATOM 1646 N N . GLU B 1 2 ? 3.271 -2.031 -13.25 1 87.75 2 GLU B N 1
ATOM 1647 C CA . GLU B 1 2 ? 4.711 -2.271 -13.188 1 87.75 2 GLU B CA 1
ATOM 1648 C C . GLU B 1 2 ? 5.137 -2.717 -11.797 1 87.75 2 GLU B C 1
ATOM 1650 O O . GLU B 1 2 ? 5.98 -3.604 -11.648 1 87.75 2 GLU B O 1
ATOM 1655 N N . GLU B 1 3 ? 4.508 -2.182 -10.836 1 89.06 3 GLU B N 1
ATOM 1656 C CA . GLU B 1 3 ? 4.816 -2.555 -9.461 1 89.06 3 GLU B CA 1
ATOM 1657 C C . GLU B 1 3 ? 4.445 -4.012 -9.188 1 89.06 3 GLU B C 1
ATOM 1659 O O . GLU B 1 3 ? 5.141 -4.703 -8.445 1 89.06 3 GLU B O 1
ATOM 1664 N N . LEU B 1 4 ? 3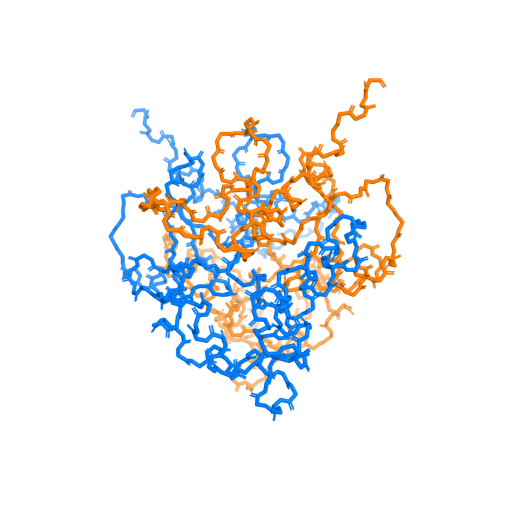.445 -4.43 -9.836 1 89.88 4 LEU B N 1
ATOM 1665 C CA . LEU B 1 4 ? 2.98 -5.797 -9.633 1 89.88 4 LEU B CA 1
ATOM 1666 C C . LEU B 1 4 ? 3.904 -6.793 -10.328 1 89.88 4 LEU B C 1
ATOM 1668 O O . LEU B 1 4 ? 4.195 -7.859 -9.781 1 89.88 4 LEU B O 1
ATOM 1672 N N . HIS B 1 5 ? 4.352 -6.375 -11.516 1 92.75 5 HIS B N 1
ATOM 1673 C CA . HIS B 1 5 ? 5.344 -7.199 -12.195 1 92.75 5 HIS B CA 1
ATOM 1674 C C . HIS B 1 5 ? 6.609 -7.344 -11.352 1 92.75 5 HIS B C 1
ATOM 1676 O O . HIS B 1 5 ? 7.145 -8.445 -11.211 1 92.75 5 HIS B O 1
ATOM 1682 N N . ALA B 1 6 ? 6.996 -6.246 -10.812 1 92.94 6 ALA B N 1
ATOM 1683 C CA . ALA B 1 6 ? 8.227 -6.227 -10.023 1 92.94 6 ALA B CA 1
ATOM 1684 C C . ALA B 1 6 ? 8.07 -7.059 -8.75 1 92.94 6 ALA B C 1
ATOM 1686 O O . ALA B 1 6 ? 9.008 -7.738 -8.328 1 92.94 6 ALA B O 1
ATOM 1687 N N . ALA B 1 7 ? 6.969 -7.008 -8.164 1 90.75 7 ALA B N 1
ATOM 1688 C CA . ALA B 1 7 ? 6.723 -7.785 -6.949 1 90.75 7 ALA B CA 1
ATOM 1689 C C . ALA B 1 7 ? 6.777 -9.281 -7.238 1 90.75 7 ALA B C 1
ATOM 1691 O O . ALA B 1 7 ? 7.43 -10.039 -6.516 1 90.75 7 ALA B O 1
ATOM 1692 N N . ALA B 1 8 ? 6.098 -9.664 -8.297 1 90.25 8 ALA B N 1
ATOM 1693 C CA . ALA B 1 8 ? 6.098 -11.078 -8.68 1 90.25 8 ALA B CA 1
ATOM 1694 C C . ALA B 1 8 ? 7.512 -11.57 -8.961 1 90.25 8 ALA B C 1
ATOM 1696 O O . ALA B 1 8 ? 7.902 -12.648 -8.508 1 90.25 8 ALA B O 1
ATOM 1697 N N . TRP B 1 9 ? 8.18 -10.805 -9.648 1 91.44 9 TRP B N 1
ATOM 1698 C CA . TRP B 1 9 ? 9.562 -11.133 -9.961 1 91.44 9 TRP B CA 1
ATOM 1699 C C . TRP B 1 9 ? 10.391 -11.266 -8.695 1 91.44 9 TRP B C 1
ATOM 1701 O O . TRP B 1 9 ? 11.18 -12.203 -8.555 1 91.44 9 TRP B O 1
ATOM 1711 N N . ALA B 1 10 ? 10.266 -10.336 -7.75 1 90.69 10 ALA B N 1
ATOM 1712 C CA . ALA B 1 10 ? 11.047 -10.336 -6.516 1 90.69 10 ALA B CA 1
ATOM 1713 C C . ALA B 1 10 ? 10.766 -11.586 -5.691 1 90.69 10 ALA B C 1
ATOM 1715 O O . ALA B 1 10 ? 11.688 -12.227 -5.172 1 90.69 10 ALA B O 1
ATOM 1716 N N . TYR B 1 11 ? 9.516 -11.93 -5.555 1 87.44 11 TYR B N 1
ATOM 1717 C CA . TYR B 1 11 ? 9.148 -13.133 -4.812 1 87.44 11 TYR B CA 1
ATOM 1718 C C . TYR B 1 11 ? 9.781 -14.367 -5.438 1 87.44 11 TYR B C 1
ATOM 1720 O O . TYR B 1 11 ? 10.273 -15.242 -4.723 1 87.44 11 TYR B O 1
ATOM 1728 N N . TYR B 1 12 ? 9.742 -14.414 -6.758 1 87.25 12 TYR B N 1
ATOM 1729 C CA . TYR B 1 12 ? 10.305 -15.57 -7.449 1 87.25 12 TYR B CA 1
ATOM 1730 C C . TYR B 1 12 ? 11.812 -15.648 -7.238 1 87.25 12 TYR B C 1
ATOM 1732 O O . TYR B 1 12 ? 12.336 -16.703 -6.883 1 87.25 12 TYR B O 1
ATOM 1740 N N . ASN B 1 13 ? 12.492 -14.562 -7.402 1 88.94 13 ASN B N 1
ATOM 1741 C CA . ASN B 1 13 ? 13.953 -14.539 -7.355 1 88.94 13 ASN B CA 1
ATOM 1742 C C . ASN B 1 13 ? 14.469 -14.812 -5.949 1 88.94 13 ASN B C 1
ATOM 1744 O O . ASN B 1 13 ? 15.57 -15.352 -5.781 1 88.94 13 ASN B O 1
ATOM 1748 N N . ARG B 1 14 ? 13.727 -14.477 -5.023 1 86.56 14 ARG B N 1
ATOM 1749 C CA . ARG B 1 14 ? 14.172 -14.664 -3.645 1 86.56 14 ARG B CA 1
ATOM 1750 C C . ARG B 1 14 ? 13.633 -15.977 -3.07 1 86.56 14 ARG B C 1
ATOM 1752 O O . ARG B 1 14 ? 14 -16.375 -1.961 1 86.56 14 ARG B O 1
ATOM 1759 N N . GLY B 1 15 ? 12.727 -16.594 -3.83 1 79.31 15 GLY B N 1
ATOM 1760 C CA . GLY B 1 15 ? 12.164 -17.859 -3.385 1 79.31 15 GLY B CA 1
ATOM 1761 C C . GLY B 1 15 ? 13.148 -19.016 -3.436 1 79.31 15 GLY B C 1
ATOM 1762 O O . GLY B 1 15 ? 14.164 -18.938 -4.141 1 79.31 15 GLY B O 1
ATOM 1763 N N . ASN B 1 16 ? 12.812 -20.062 -2.615 1 78.81 16 ASN B N 1
ATOM 1764 C CA . ASN B 1 16 ? 13.633 -21.266 -2.662 1 78.81 16 ASN B CA 1
ATOM 1765 C C . ASN B 1 16 ? 13.312 -22.125 -3.887 1 78.81 16 ASN B C 1
ATOM 1767 O O . ASN B 1 16 ? 12.43 -21.766 -4.676 1 78.81 16 ASN B O 1
ATOM 1771 N N . TYR B 1 17 ? 14.078 -23.156 -4.008 1 82.38 17 TYR B N 1
ATOM 1772 C CA . TYR B 1 17 ? 13.953 -24.031 -5.176 1 82.38 17 TYR B CA 1
ATOM 1773 C C . TYR B 1 17 ? 12.547 -24.609 -5.273 1 82.38 17 TYR B C 1
ATOM 1775 O O . TYR B 1 17 ? 11.953 -24.641 -6.355 1 82.38 17 TYR B O 1
ATOM 1783 N N . ASP B 1 18 ? 12.008 -24.969 -4.215 1 72.56 18 ASP B N 1
ATOM 1784 C CA . ASP B 1 18 ? 10.68 -25.562 -4.191 1 72.56 18 ASP B CA 1
ATOM 1785 C C . ASP B 1 18 ? 9.625 -24.578 -4.668 1 72.56 18 ASP B C 1
ATOM 1787 O O . ASP B 1 18 ? 8.766 -24.922 -5.484 1 72.56 18 ASP B O 1
ATOM 1791 N N . THR B 1 19 ? 9.719 -23.312 -4.262 1 74.12 19 THR B N 1
ATOM 1792 C CA . THR B 1 19 ? 8.773 -22.266 -4.641 1 74.12 19 THR B CA 1
ATOM 1793 C C . THR B 1 19 ? 8.883 -21.953 -6.129 1 74.12 19 THR B C 1
ATOM 1795 O O . THR B 1 19 ? 7.875 -21.75 -6.805 1 74.12 19 THR B O 1
ATOM 1798 N N . ARG B 1 20 ? 10.055 -21.984 -6.598 1 82.88 20 ARG B N 1
ATOM 1799 C CA . ARG B 1 20 ? 10.281 -21.688 -8.008 1 82.88 20 ARG B CA 1
ATOM 1800 C C . ARG B 1 20 ? 9.719 -22.797 -8.891 1 82.88 20 ARG B C 1
ATOM 1802 O O . ARG B 1 20 ? 9.133 -22.531 -9.938 1 82.88 20 ARG B O 1
ATOM 1809 N N . CYS B 1 21 ? 9.875 -24 -8.391 1 81.5 21 CYS B N 1
ATOM 1810 C CA . CYS B 1 21 ? 9.344 -25.156 -9.133 1 81.5 21 CYS B CA 1
ATOM 1811 C C . CYS B 1 21 ? 7.82 -25.094 -9.203 1 81.5 21 CYS B C 1
ATOM 1813 O O . CYS B 1 21 ? 7.238 -25.375 -10.258 1 81.5 21 CYS B O 1
ATOM 1815 N N . LYS B 1 22 ? 7.277 -24.594 -8.172 1 77.38 22 LYS B N 1
ATOM 1816 C CA . LYS B 1 22 ? 5.82 -24.516 -8.125 1 77.38 22 LYS B CA 1
ATOM 1817 C C . LYS B 1 22 ? 5.305 -23.406 -9.039 1 77.38 22 LYS B C 1
ATOM 1819 O O . LYS B 1 22 ? 4.234 -23.531 -9.641 1 77.38 22 LYS B O 1
ATOM 1824 N N . ALA B 1 23 ? 6 -22.359 -9.094 1 83.56 23 ALA B N 1
ATOM 1825 C CA . ALA B 1 23 ? 5.637 -21.281 -10.016 1 83.56 23 ALA B CA 1
ATOM 1826 C C . ALA B 1 23 ? 5.648 -21.781 -11.461 1 83.56 23 ALA B C 1
ATOM 1828 O O . ALA B 1 23 ? 4.742 -21.453 -12.234 1 83.56 23 ALA B O 1
ATOM 1829 N N . TYR B 1 24 ? 6.633 -22.562 -11.727 1 86.81 24 TYR B N 1
ATOM 1830 C CA . TYR B 1 24 ? 6.73 -23.094 -13.078 1 86.81 24 TYR B CA 1
ATOM 1831 C C . TYR B 1 24 ? 5.617 -24.109 -13.359 1 86.81 24 TYR B C 1
ATOM 1833 O O . TYR B 1 24 ? 5.07 -24.141 -14.461 1 86.81 24 TYR B O 1
ATOM 1841 N N . ASP B 1 25 ? 5.316 -24.891 -12.359 1 81.44 25 ASP B N 1
ATOM 1842 C CA . ASP B 1 25 ? 4.211 -25.828 -12.484 1 81.44 25 ASP B CA 1
ATOM 1843 C C . ASP B 1 25 ? 2.895 -25.109 -12.75 1 81.44 25 ASP B C 1
ATOM 1845 O O . ASP B 1 25 ? 2.064 -25.578 -13.531 1 81.44 25 ASP B O 1
ATOM 1849 N N . PHE B 1 26 ? 2.668 -24 -12.117 1 83.12 26 PHE B N 1
ATOM 1850 C CA . PHE B 1 26 ? 1.479 -23.188 -12.32 1 83.12 26 PHE B CA 1
ATOM 1851 C C . PHE B 1 26 ? 1.393 -22.703 -13.766 1 83.12 26 PHE B C 1
ATOM 1853 O O . PHE B 1 26 ? 0.345 -22.828 -14.406 1 83.12 26 PHE B O 1
ATOM 1860 N N . PHE B 1 27 ? 2.455 -22.266 -14.297 1 90.25 27 PHE B N 1
ATOM 1861 C CA . PHE B 1 27 ? 2.537 -21.797 -15.68 1 90.25 27 PHE B CA 1
ATOM 1862 C C . PHE B 1 27 ? 2.221 -22.938 -16.656 1 90.25 27 PHE B C 1
ATOM 1864 O O . PHE B 1 27 ? 1.427 -22.766 -17.578 1 90.25 27 PHE B O 1
ATOM 1871 N N . ARG B 1 28 ? 2.754 -24.062 -16.391 1 88.56 28 ARG B N 1
ATOM 1872 C CA . ARG B 1 28 ? 2.582 -25.234 -17.25 1 88.56 28 ARG B CA 1
ATOM 1873 C C . ARG B 1 28 ? 1.146 -25.734 -17.203 1 88.56 28 ARG B C 1
ATOM 1875 O O . ARG B 1 28 ? 0.633 -26.266 -18.203 1 88.56 28 ARG B O 1
ATOM 1882 N N . SER B 1 29 ? 0.542 -25.5 -16.125 1 83.44 29 SER B N 1
ATOM 1883 C CA . SER B 1 29 ? -0.838 -25.938 -15.977 1 83.44 29 SER B CA 1
ATOM 1884 C C . SER B 1 29 ? -1.78 -25.125 -16.859 1 83.44 29 SER B C 1
ATOM 1886 O O . SER B 1 29 ? -2.834 -25.625 -17.266 1 83.44 29 SER B O 1
ATOM 1888 N N . MET B 1 30 ? -1.466 -24 -17.172 1 89.12 30 MET B N 1
ATOM 1889 C CA . MET B 1 30 ? -2.277 -23.141 -18.031 1 89.12 30 MET B CA 1
ATOM 1890 C C . MET B 1 30 ? -1.954 -23.391 -19.5 1 89.12 30 MET B C 1
ATOM 1892 O O . MET B 1 30 ? -2.822 -23.266 -20.359 1 89.12 30 MET B O 1
ATOM 1896 N N . ASP B 1 31 ? -0.738 -23.766 -19.734 1 92.25 31 ASP B N 1
ATOM 1897 C CA . ASP B 1 31 ? -0.25 -23.984 -21.078 1 92.25 31 ASP B CA 1
ATOM 1898 C C . ASP B 1 31 ? -0.685 -25.344 -21.609 1 92.25 31 ASP B C 1
ATOM 1900 O O . ASP B 1 31 ? 0.135 -26.266 -21.734 1 92.25 31 ASP B O 1
ATOM 1904 N N . THR B 1 32 ? -1.839 -25.406 -22.203 1 90.31 32 THR B N 1
ATOM 1905 C CA . THR B 1 32 ? -2.426 -26.672 -22.594 1 90.31 32 THR B CA 1
ATOM 1906 C C . THR B 1 32 ? -1.838 -27.172 -23.906 1 90.31 32 THR B C 1
ATOM 1908 O O . THR B 1 32 ? -1.772 -28.375 -24.156 1 90.31 32 THR B O 1
ATOM 1911 N N . ASP B 1 33 ? -1.357 -26.281 -24.797 1 92.81 33 ASP B N 1
ATOM 1912 C CA . ASP B 1 33 ? -0.839 -26.734 -26.094 1 92.81 33 ASP B CA 1
ATOM 1913 C C . ASP B 1 33 ? 0.682 -26.859 -26.062 1 92.81 33 ASP B C 1
ATOM 1915 O O . ASP B 1 33 ? 1.301 -27.234 -27.062 1 92.81 33 ASP B O 1
ATOM 1919 N N . GLY B 1 34 ? 1.363 -26.406 -25.016 1 92.19 34 GLY B N 1
ATOM 1920 C CA . GLY B 1 34 ? 2.775 -26.656 -24.766 1 92.19 34 GLY B CA 1
ATOM 1921 C C . GLY B 1 34 ? 3.689 -25.734 -25.547 1 92.19 34 GLY B C 1
ATOM 1922 O O . GLY B 1 34 ? 4.855 -26.047 -25.781 1 92.19 34 GLY B O 1
ATOM 1923 N N . ASP B 1 35 ? 3.26 -24.547 -25.953 1 94.19 35 ASP B N 1
ATOM 1924 C CA . ASP B 1 35 ? 4.098 -23.656 -26.75 1 94.19 35 ASP B CA 1
ATOM 1925 C C . ASP B 1 35 ? 4.812 -22.641 -25.859 1 94.19 35 ASP B C 1
ATOM 1927 O O . ASP B 1 35 ? 5.375 -21.656 -26.359 1 94.19 35 ASP B O 1
ATOM 1931 N N . TYR B 1 36 ? 4.676 -22.734 -24.547 1 94.19 36 TYR B N 1
ATOM 1932 C CA . TYR B 1 36 ? 5.359 -21.938 -23.531 1 94.19 36 TYR B CA 1
ATOM 1933 C C . TYR B 1 36 ? 4.867 -20.5 -23.547 1 94.19 36 TYR B C 1
ATOM 1935 O O . TYR B 1 36 ? 5.609 -19.578 -23.188 1 94.19 36 TYR B O 1
ATOM 1943 N N . ARG B 1 37 ? 3.701 -20.375 -24.031 1 95.94 37 ARG B N 1
ATOM 1944 C CA . ARG B 1 37 ? 2.943 -19.125 -23.969 1 95.94 37 ARG B CA 1
ATOM 1945 C C . ARG B 1 37 ? 1.473 -19.406 -23.672 1 95.94 37 ARG B C 1
ATOM 1947 O O . ARG B 1 37 ? 0.954 -20.469 -23.984 1 95.94 37 ARG B O 1
ATOM 1954 N N . ILE B 1 38 ? 0.847 -18.359 -22.984 1 96.5 38 ILE B N 1
ATOM 1955 C CA . ILE B 1 38 ? -0.562 -18.531 -22.641 1 96.5 38 ILE B CA 1
ATOM 1956 C C . ILE B 1 38 ? -1.419 -17.641 -23.547 1 96.5 38 ILE B C 1
ATOM 1958 O O . ILE B 1 38 ? -1.311 -16.406 -23.5 1 96.5 38 ILE B O 1
ATOM 1962 N N . SER B 1 39 ? -2.23 -18.297 -24.375 1 96.44 39 SER B N 1
ATOM 1963 C CA . SER B 1 39 ? -3.17 -17.562 -25.203 1 96.44 39 SER B CA 1
ATOM 1964 C C . SER B 1 39 ? -4.363 -17.062 -24.391 1 96.44 39 SER B C 1
ATOM 1966 O O . SER B 1 39 ? -4.543 -17.453 -23.25 1 96.44 39 SER B O 1
ATOM 1968 N N . TYR B 1 40 ? -5.156 -16.219 -25.078 1 94.75 40 TYR B N 1
ATOM 1969 C CA . TYR B 1 40 ? -6.355 -15.727 -24.422 1 94.75 40 TYR B CA 1
ATOM 1970 C C . TYR B 1 40 ? -7.312 -16.875 -24.109 1 94.75 40 TYR B C 1
ATOM 1972 O O . TYR B 1 40 ? -7.934 -16.906 -23.047 1 94.75 40 TYR B O 1
ATOM 1980 N N . ALA B 1 41 ? -7.469 -17.797 -25.047 1 94.31 41 ALA B N 1
ATOM 1981 C CA . ALA B 1 41 ? -8.352 -18.953 -24.859 1 94.31 41 ALA B CA 1
ATOM 1982 C C . ALA B 1 41 ? -7.918 -19.797 -23.656 1 94.31 41 ALA B C 1
ATOM 1984 O O . ALA B 1 41 ? -8.75 -20.219 -22.859 1 94.31 41 ALA B O 1
ATOM 1985 N N . GLU B 1 42 ? -6.617 -20.016 -23.531 1 94.56 42 GLU B N 1
ATOM 1986 C CA . GLU B 1 42 ? -6.082 -20.797 -22.422 1 94.56 42 GLU B CA 1
ATOM 1987 C C . GLU B 1 42 ? -6.301 -20.062 -21.094 1 94.56 42 GLU B C 1
ATOM 1989 O O . GLU B 1 42 ? -6.648 -20.688 -20.094 1 94.56 42 GLU B O 1
ATOM 1994 N N . PHE B 1 43 ? -6.098 -18.797 -21.125 1 93.56 43 PHE B N 1
ATOM 1995 C CA . PHE B 1 43 ? -6.305 -17.969 -19.953 1 93.56 43 PHE B CA 1
ATOM 1996 C C . PHE B 1 43 ? -7.762 -18.016 -19.516 1 93.56 43 PHE B C 1
ATOM 1998 O O . PHE B 1 43 ? -8.047 -18.234 -18.328 1 93.56 43 PHE B O 1
ATOM 2005 N N . ASN B 1 44 ? -8.609 -17.859 -20.453 1 90.31 44 ASN B N 1
ATOM 2006 C CA . ASN B 1 44 ? -10.039 -17.875 -20.172 1 90.31 44 ASN B CA 1
ATOM 2007 C C . ASN B 1 44 ? -10.484 -19.219 -19.609 1 90.31 44 ASN B C 1
ATOM 2009 O O . ASN B 1 44 ? -11.32 -19.281 -18.719 1 90.31 44 ASN B O 1
ATOM 2013 N N . ASP B 1 45 ? -10.016 -20.297 -20.156 1 88.19 45 ASP B N 1
ATOM 2014 C CA . ASP B 1 45 ? -10.336 -21.641 -19.688 1 88.19 45 ASP B CA 1
ATOM 2015 C C . ASP B 1 45 ? -9.914 -21.812 -18.234 1 88.19 45 ASP B C 1
ATOM 2017 O O . ASP B 1 45 ? -10.656 -22.391 -17.422 1 88.19 45 ASP B O 1
ATOM 2021 N N . PHE B 1 46 ? -8.758 -21.328 -17.906 1 85.25 46 PHE B N 1
ATOM 2022 C CA . PHE B 1 46 ? -8.266 -21.422 -16.547 1 85.25 46 PHE B CA 1
ATOM 2023 C C . PHE B 1 46 ? -9.172 -20.672 -15.578 1 85.25 46 PHE B C 1
ATOM 2025 O O . PHE B 1 46 ? -9.547 -21.203 -14.531 1 85.25 46 PHE B O 1
ATOM 2032 N N . VAL B 1 47 ? -9.469 -19.469 -15.961 1 85.19 47 VAL B N 1
ATOM 2033 C CA . VAL B 1 47 ? -10.258 -18.609 -15.086 1 85.19 47 VAL B CA 1
ATOM 2034 C C . VAL B 1 47 ? -11.641 -19.234 -14.867 1 85.19 47 VAL B C 1
ATOM 2036 O O . VAL B 1 47 ? -12.148 -19.234 -13.742 1 85.19 47 VAL B O 1
ATOM 2039 N N . GLN B 1 48 ? -12.219 -19.844 -15.844 1 82.5 48 GLN B N 1
ATOM 2040 C CA . GLN B 1 48 ? -13.539 -20.453 -15.758 1 82.5 48 GLN B CA 1
ATOM 2041 C C . GLN B 1 48 ? -13.5 -21.703 -14.875 1 82.5 48 GLN B C 1
ATOM 2043 O O . GLN B 1 48 ? -14.406 -21.938 -14.07 1 82.5 48 GLN B O 1
ATOM 2048 N N . GLN B 1 49 ? -12.484 -22.406 -14.969 1 77.56 49 GLN B N 1
ATOM 2049 C CA . GLN B 1 49 ? -12.391 -23.688 -14.266 1 77.56 49 GLN B CA 1
ATOM 2050 C C . GLN B 1 49 ? -12 -23.484 -12.805 1 77.56 49 GLN B C 1
ATOM 2052 O O . GLN B 1 49 ? -12.383 -24.266 -11.938 1 77.56 49 GLN B O 1
ATOM 2057 N N . SER B 1 50 ? -11.242 -22.469 -12.578 1 74.81 50 SER B N 1
ATOM 2058 C CA . SER B 1 50 ? -10.703 -22.234 -11.234 1 74.81 50 SER B CA 1
ATOM 2059 C C . SER B 1 50 ? -11.688 -21.469 -10.367 1 74.81 50 SER B C 1
ATOM 2061 O O . SER B 1 50 ? -11.516 -21.391 -9.148 1 74.81 50 SER B O 1
ATOM 2063 N N . GLY B 1 51 ? -12.758 -20.922 -10.891 1 71.75 51 GLY B N 1
ATOM 2064 C CA . GLY B 1 51 ? -13.734 -20.156 -10.117 1 71.75 51 GLY B CA 1
ATOM 2065 C C . GLY B 1 51 ? -13.375 -18.688 -9.984 1 71.75 51 GLY B C 1
ATOM 2066 O O . GLY B 1 51 ? -13.969 -17.969 -9.18 1 71.75 51 GLY B O 1
ATOM 2067 N N . TYR B 1 52 ? -12.422 -18.297 -10.711 1 73.81 52 TYR B N 1
ATOM 2068 C CA . TYR B 1 52 ? -11.992 -16.906 -10.656 1 73.81 52 TYR B CA 1
ATOM 2069 C C . TYR B 1 52 ? -12.688 -16.078 -11.727 1 73.81 52 TYR B C 1
ATOM 2071 O O . TYR B 1 52 ? -12.203 -15.008 -12.109 1 73.81 52 TYR B O 1
ATOM 2079 N N . ASN B 1 53 ? -13.805 -16.562 -12.125 1 77.06 53 ASN B N 1
ATOM 2080 C CA . ASN B 1 53 ? -14.523 -15.898 -13.203 1 77.06 53 ASN B CA 1
ATOM 2081 C C . ASN B 1 53 ? -14.93 -14.484 -12.82 1 77.06 53 ASN B C 1
ATOM 2083 O O . ASN B 1 53 ? -15.008 -13.594 -13.672 1 77.06 53 ASN B O 1
ATOM 2087 N N . TRP B 1 54 ? -15.117 -14.312 -11.602 1 74.62 54 TRP B N 1
ATOM 2088 C CA . TRP B 1 54 ? -15.539 -13 -11.133 1 74.62 54 TRP B CA 1
ATOM 2089 C C . TRP B 1 54 ? -14.453 -11.953 -11.359 1 74.62 54 TRP B C 1
ATOM 2091 O O . TRP B 1 54 ? -14.742 -10.766 -11.5 1 74.62 54 TRP B O 1
ATOM 2101 N N . ILE B 1 55 ? -13.25 -12.32 -11.438 1 74.44 55 ILE B N 1
ATOM 2102 C CA . ILE B 1 55 ? -12.148 -11.391 -11.648 1 74.44 55 ILE B CA 1
ATOM 2103 C C . ILE B 1 55 ? -12.273 -10.75 -13.023 1 74.44 55 ILE B C 1
ATOM 2105 O O . ILE B 1 55 ? -12.094 -9.539 -13.172 1 74.44 55 ILE B O 1
ATOM 2109 N N . LEU B 1 56 ? -12.586 -11.555 -14 1 79 56 LEU B N 1
ATOM 2110 C CA . LEU B 1 56 ? -12.711 -11.023 -15.352 1 79 56 LEU B CA 1
ATOM 2111 C C . LEU B 1 56 ? -13.961 -10.164 -15.492 1 79 56 LEU B C 1
ATOM 2113 O O . LEU B 1 56 ? -14.031 -9.281 -16.344 1 79 56 LEU B O 1
ATOM 2117 N N . HIS B 1 57 ? -14.906 -10.508 -14.633 1 76.94 57 HIS B N 1
ATOM 2118 C CA . HIS B 1 57 ? -16.094 -9.664 -14.617 1 76.94 57 HIS B CA 1
ATOM 2119 C C . HIS B 1 57 ? -15.766 -8.266 -14.094 1 76.94 57 HIS B C 1
ATOM 2121 O O . HIS B 1 57 ? -16.281 -7.273 -14.617 1 76.94 57 HIS B O 1
ATOM 2127 N N . ASN B 1 58 ? -14.922 -8.219 -13.148 1 74.56 58 ASN B N 1
ATOM 2128 C CA . ASN B 1 58 ? -14.539 -6.957 -12.516 1 74.56 58 ASN B CA 1
ATOM 2129 C C . ASN B 1 58 ? -13.492 -6.219 -13.344 1 74.56 58 ASN B C 1
ATOM 2131 O O . ASN B 1 58 ? -13.445 -4.984 -13.336 1 74.56 58 ASN B O 1
ATOM 2135 N N . ASP B 1 59 ? -12.672 -6.906 -14.008 1 82.19 59 ASP B N 1
ATOM 2136 C CA . ASP B 1 59 ? -11.641 -6.328 -14.859 1 82.19 59 ASP B CA 1
ATOM 2137 C C . ASP B 1 59 ? -11.547 -7.078 -16.188 1 82.19 59 ASP B C 1
ATOM 2139 O O . ASP B 1 59 ? -10.625 -7.875 -16.391 1 82.19 59 ASP B O 1
ATOM 2143 N N . PRO B 1 60 ? -12.352 -6.66 -17.141 1 84.25 60 PRO B N 1
ATOM 2144 C CA . PRO B 1 60 ? -12.367 -7.344 -18.438 1 84.25 60 PRO B CA 1
ATOM 2145 C C . PRO B 1 60 ? -11.062 -7.16 -19.219 1 84.25 60 PRO B C 1
ATOM 2147 O O . PRO B 1 60 ? -10.773 -7.934 -20.141 1 84.25 60 PRO B O 1
ATOM 2150 N N . ASN B 1 61 ? -10.297 -6.145 -18.844 1 89.38 61 ASN B N 1
ATOM 2151 C CA . ASN B 1 61 ? -9.07 -5.859 -19.562 1 89.38 61 ASN B CA 1
ATOM 2152 C C . ASN B 1 61 ? -7.848 -6.414 -18.844 1 89.38 61 ASN B C 1
ATOM 2154 O O . ASN B 1 61 ? -6.715 -6.027 -19.141 1 89.38 61 ASN B O 1
ATOM 2158 N N . LEU B 1 62 ? -8.055 -7.328 -17.953 1 90.12 62 LEU B N 1
ATOM 2159 C CA . LEU B 1 62 ? -6.953 -7.84 -17.141 1 90.12 62 LEU B CA 1
ATOM 2160 C C . LEU B 1 62 ? -5.895 -8.5 -18.016 1 90.12 62 LEU B C 1
ATOM 2162 O O . LEU B 1 62 ? -4.699 -8.258 -17.828 1 90.12 62 LEU B O 1
ATOM 2166 N N . PHE B 1 63 ? -6.34 -9.312 -19.016 1 94 63 PHE B N 1
ATOM 2167 C CA . PHE B 1 63 ? -5.41 -10.008 -19.906 1 94 63 PHE B CA 1
ATOM 2168 C C . PHE B 1 63 ? -4.512 -9.008 -20.625 1 94 63 PHE B C 1
ATOM 2170 O O . PHE B 1 63 ? -3.291 -9.188 -20.672 1 94 63 PHE B O 1
ATOM 2177 N N . ALA B 1 64 ? -5.07 -7.992 -21.156 1 94 64 ALA B N 1
ATOM 2178 C CA . ALA B 1 64 ? -4.312 -6.973 -21.875 1 94 64 ALA B CA 1
ATOM 2179 C C . ALA B 1 64 ? -3.361 -6.23 -20.938 1 94 64 ALA B C 1
ATOM 2181 O O . ALA B 1 64 ? -2.258 -5.855 -21.344 1 94 64 ALA B O 1
ATOM 2182 N N . ARG B 1 65 ? -3.746 -6.055 -19.703 1 92.06 65 ARG B N 1
ATOM 2183 C CA . ARG B 1 65 ? -2.928 -5.355 -18.719 1 92.06 65 ARG B CA 1
ATOM 2184 C C . ARG B 1 65 ? -1.739 -6.211 -18.281 1 92.06 65 ARG B C 1
ATOM 2186 O O . ARG B 1 65 ? -0.67 -5.68 -17.969 1 92.06 65 ARG B O 1
ATOM 2193 N N . LEU B 1 66 ? -1.985 -7.453 -18.328 1 94.44 66 LEU B N 1
ATOM 2194 C CA . LEU B 1 66 ? -0.923 -8.383 -17.953 1 94.44 66 LEU B CA 1
ATOM 2195 C C . LEU B 1 66 ? 0.117 -8.484 -19.078 1 94.44 66 LEU B C 1
ATOM 2197 O O . LEU B 1 66 ? 1.3 -8.703 -18.797 1 94.44 66 LEU B O 1
ATOM 2201 N N . ASP B 1 67 ? -0.345 -8.359 -20.297 1 95.94 67 ASP B N 1
ATOM 2202 C CA . ASP B 1 67 ? 0.514 -8.492 -21.469 1 95.94 67 ASP B CA 1
ATOM 2203 C C . ASP B 1 67 ? 1.411 -7.266 -21.625 1 95.94 67 ASP B C 1
ATOM 2205 O O . ASP B 1 67 ? 1.191 -6.441 -22.516 1 95.94 67 ASP B O 1
ATOM 2209 N N . ARG B 1 68 ? 2.486 -7.312 -20.938 1 92.81 68 ARG B N 1
ATOM 2210 C CA . ARG B 1 68 ? 3.387 -6.168 -20.812 1 92.81 68 ARG B CA 1
ATOM 2211 C C . ARG B 1 68 ? 4.043 -5.84 -22.156 1 92.81 68 ARG B C 1
ATOM 2213 O O . ARG B 1 68 ? 4.211 -4.668 -22.5 1 92.81 68 ARG B O 1
ATOM 2220 N N . ASN B 1 69 ? 4.449 -6.82 -22.969 1 93.94 69 ASN B N 1
ATOM 2221 C CA . ASN B 1 69 ? 5.133 -6.594 -24.234 1 93.94 69 ASN B CA 1
ATOM 2222 C C . ASN B 1 69 ? 4.148 -6.531 -25.391 1 93.94 69 ASN B C 1
ATOM 2224 O O . ASN B 1 69 ? 4.555 -6.41 -26.562 1 93.94 69 ASN B O 1
ATOM 2228 N N . ARG B 1 70 ? 2.883 -6.738 -25.219 1 94.38 70 ARG B N 1
ATOM 2229 C CA . ARG B 1 70 ? 1.784 -6.559 -26.156 1 94.38 70 ARG B CA 1
ATOM 2230 C C . ARG B 1 70 ? 1.933 -7.496 -27.344 1 94.38 70 ARG B C 1
ATOM 2232 O O . ARG B 1 70 ? 1.729 -7.09 -28.5 1 94.38 70 ARG B O 1
ATOM 2239 N N . ASP B 1 71 ? 2.334 -8.734 -27.188 1 94.88 71 ASP B N 1
ATOM 2240 C CA . ASP B 1 71 ? 2.459 -9.711 -28.266 1 94.88 71 ASP B CA 1
ATOM 2241 C C . ASP B 1 71 ? 1.226 -10.602 -28.344 1 94.88 71 ASP B C 1
ATOM 2243 O O . ASP B 1 71 ? 1.188 -11.547 -29.125 1 94.88 71 ASP B O 1
ATOM 2247 N N . GLY B 1 72 ? 0.257 -10.398 -27.469 1 95 72 GLY B N 1
ATOM 2248 C CA . GLY B 1 72 ? -1.017 -11.094 -27.547 1 95 72 GLY B CA 1
ATOM 2249 C C . GLY B 1 72 ? -1.022 -12.406 -26.766 1 95 72 GLY B C 1
ATOM 2250 O O . GLY B 1 72 ? -2.004 -13.148 -26.812 1 95 72 GLY B O 1
ATOM 2251 N N . ARG B 1 73 ? 0.051 -12.711 -26.141 1 97.06 73 ARG B N 1
ATOM 2252 C CA . ARG B 1 73 ? 0.184 -13.898 -25.297 1 97.06 73 ARG B CA 1
ATOM 2253 C C . ARG B 1 73 ? 0.877 -13.562 -23.984 1 97.06 73 ARG B C 1
ATOM 2255 O O . ARG B 1 73 ? 1.508 -12.508 -23.859 1 97.06 73 ARG B O 1
ATOM 2262 N N . LEU B 1 74 ? 0.661 -14.398 -22.953 1 97.56 74 LEU B N 1
ATOM 2263 C CA . LEU B 1 74 ? 1.327 -14.188 -21.672 1 97.56 74 LEU B CA 1
ATOM 2264 C C . LEU B 1 74 ? 2.539 -15.109 -21.531 1 97.56 74 LEU B C 1
ATOM 2266 O O . LEU B 1 74 ? 2.447 -16.312 -21.797 1 97.56 74 LEU B O 1
ATOM 2270 N N . ASP B 1 75 ? 3.682 -14.5 -21.25 1 96.88 75 ASP B N 1
ATOM 2271 C CA . ASP B 1 75 ? 4.855 -15.305 -20.938 1 96.88 75 ASP B CA 1
ATOM 2272 C C . ASP B 1 75 ? 4.883 -15.688 -19.453 1 96.88 75 ASP B C 1
ATOM 2274 O O . ASP B 1 75 ? 3.912 -15.453 -18.734 1 96.88 75 ASP B O 1
ATOM 2278 N N . PHE B 1 76 ? 5.969 -16.375 -19.016 1 95.44 76 PHE B N 1
ATOM 2279 C CA . PHE B 1 76 ? 6.086 -16.891 -17.656 1 95.44 76 PHE B CA 1
ATOM 2280 C C . PHE B 1 76 ? 5.941 -15.773 -16.625 1 95.44 76 PHE B C 1
ATOM 2282 O O . PHE B 1 76 ? 5.18 -15.898 -15.672 1 95.44 76 PHE B O 1
ATOM 2289 N N . TRP B 1 77 ? 6.629 -14.656 -16.906 1 95 77 TRP B N 1
ATOM 2290 C CA . TRP B 1 77 ? 6.66 -13.562 -15.938 1 95 77 TRP B CA 1
ATOM 2291 C C . TRP B 1 77 ? 5.297 -12.883 -15.852 1 95 77 TRP B C 1
ATOM 2293 O O . TRP B 1 77 ? 4.867 -12.477 -14.766 1 95 77 TRP B O 1
ATOM 2303 N N . GLU B 1 78 ? 4.629 -12.789 -16.922 1 96.75 78 GLU B N 1
ATOM 2304 C CA . GLU B 1 78 ? 3.299 -12.188 -16.953 1 96.75 78 GLU B CA 1
ATOM 2305 C C . GLU B 1 78 ? 2.275 -13.07 -16.25 1 96.75 78 GLU B C 1
ATOM 2307 O O . GLU B 1 78 ? 1.381 -12.57 -15.562 1 96.75 78 GLU B O 1
ATOM 2312 N N . VAL B 1 79 ? 2.445 -14.383 -16.359 1 93.75 79 VAL B N 1
ATOM 2313 C CA . VAL B 1 79 ? 1.569 -15.32 -15.664 1 93.75 79 VAL B CA 1
ATOM 2314 C C . VAL B 1 79 ? 1.843 -15.258 -14.164 1 93.75 79 VAL B C 1
ATOM 2316 O O . VAL B 1 79 ? 0.918 -15.352 -13.352 1 93.75 79 VAL B O 1
ATOM 2319 N N . LEU B 1 80 ? 3.102 -15.117 -13.82 1 91.81 80 LEU B N 1
ATOM 2320 C CA . LEU B 1 80 ? 3.443 -14.992 -12.406 1 91.81 80 LEU B CA 1
ATOM 2321 C C . LEU B 1 80 ? 2.791 -13.75 -11.797 1 91.81 80 LEU B C 1
ATOM 2323 O O . LEU B 1 80 ? 2.361 -13.781 -10.641 1 91.81 80 LEU B O 1
ATOM 2327 N N . THR B 1 81 ? 2.797 -12.695 -12.531 1 92.69 81 THR B N 1
ATOM 2328 C CA . THR B 1 81 ? 2.119 -11.484 -12.086 1 92.69 81 THR B CA 1
ATOM 2329 C C . THR B 1 81 ? 0.632 -11.742 -11.867 1 92.69 81 THR B C 1
ATOM 2331 O O . THR B 1 81 ? 0.054 -11.273 -10.883 1 92.69 81 THR B O 1
ATOM 2334 N N . PHE B 1 82 ? 0.003 -12.461 -12.789 1 91.06 82 PHE B N 1
ATOM 2335 C CA . PHE B 1 82 ? -1.394 -12.852 -12.633 1 91.06 82 PHE B CA 1
ATOM 2336 C C . PHE B 1 82 ? -1.604 -13.617 -11.336 1 91.06 82 PHE B C 1
ATOM 2338 O O . PHE B 1 82 ? -2.545 -13.336 -10.586 1 91.06 82 PHE B O 1
ATOM 2345 N N . TYR B 1 83 ? -0.761 -14.516 -11.094 1 84.69 83 TYR B N 1
ATOM 2346 C CA . TYR B 1 83 ? -0.843 -15.297 -9.867 1 84.69 83 TYR B CA 1
ATOM 2347 C C . TYR B 1 83 ? -0.754 -14.398 -8.641 1 84.69 83 TYR B C 1
ATOM 2349 O O . TYR B 1 83 ? -1.513 -14.562 -7.684 1 84.69 83 TYR B O 1
ATOM 2357 N N . TYR B 1 84 ? 0.169 -13.492 -8.656 1 86.31 84 TYR B N 1
ATOM 2358 C CA . TYR B 1 84 ? 0.339 -12.555 -7.555 1 86.31 84 TYR B CA 1
ATOM 2359 C C . TYR B 1 84 ? -0.939 -11.766 -7.312 1 86.31 84 TYR B C 1
ATOM 2361 O O . TYR B 1 84 ? -1.362 -11.594 -6.168 1 86.31 84 TYR B O 1
ATOM 2369 N N . ILE B 1 85 ? -1.504 -11.352 -8.352 1 84.56 85 ILE B N 1
ATOM 2370 C CA . ILE B 1 85 ? -2.705 -10.523 -8.258 1 84.56 85 ILE B CA 1
ATOM 2371 C C . ILE B 1 85 ? -3.83 -11.328 -7.613 1 84.56 85 ILE B C 1
ATOM 2373 O O . ILE B 1 85 ? -4.469 -10.867 -6.66 1 84.56 85 ILE B O 1
ATOM 2377 N N . ILE B 1 86 ? -4.07 -12.516 -8.078 1 78.12 86 ILE B N 1
ATOM 2378 C CA . ILE B 1 86 ? -5.215 -13.297 -7.625 1 78.12 86 ILE B CA 1
ATOM 2379 C C . ILE B 1 86 ? -5 -13.734 -6.18 1 78.12 86 ILE B C 1
ATOM 2381 O O . ILE B 1 86 ? -5.961 -13.883 -5.418 1 78.12 86 ILE B O 1
ATOM 2385 N N . LYS B 1 87 ? -3.809 -13.727 -5.805 1 75.94 87 LYS B N 1
ATOM 2386 C CA . LYS B 1 87 ? -3.553 -14.227 -4.457 1 75.94 87 LYS B CA 1
ATOM 2387 C C . LYS B 1 87 ? -3.486 -13.078 -3.449 1 75.94 87 LYS B C 1
ATOM 2389 O O . LYS B 1 87 ? -3.76 -13.273 -2.264 1 75.94 87 LYS B O 1
ATOM 2394 N N . THR B 1 88 ? -3.211 -11.883 -3.932 1 74.94 88 THR B N 1
ATOM 2395 C CA . THR B 1 88 ? -2.846 -10.883 -2.932 1 74.94 88 THR B CA 1
ATOM 2396 C C . THR B 1 88 ? -3.664 -9.609 -3.117 1 74.94 88 THR B C 1
ATOM 2398 O O . THR B 1 88 ? -3.756 -8.789 -2.205 1 74.94 88 THR B O 1
ATOM 2401 N N . ARG B 1 89 ? -4.266 -9.406 -4.23 1 75.12 89 ARG B N 1
ATOM 2402 C CA . ARG B 1 89 ? -4.77 -8.07 -4.539 1 75.12 89 ARG B CA 1
ATOM 2403 C C . ARG B 1 89 ? -6.27 -8.102 -4.812 1 75.12 89 ARG B C 1
ATOM 2405 O O . ARG B 1 89 ? -6.809 -7.195 -5.449 1 75.12 89 ARG B O 1
ATOM 2412 N N . LEU B 1 90 ? -6.949 -9.062 -4.312 1 76.88 90 LEU B N 1
ATOM 2413 C CA . LEU B 1 90 ? -8.375 -9.156 -4.617 1 76.88 90 LEU B CA 1
ATOM 2414 C C . LEU B 1 90 ? -9.211 -8.625 -3.463 1 76.88 90 LEU B C 1
ATOM 2416 O O . LEU B 1 90 ? -9.953 -9.383 -2.826 1 76.88 90 LEU B O 1
ATOM 2420 N N . ILE B 1 91 ? -9.086 -7.414 -3.217 1 83.62 91 ILE B N 1
ATOM 2421 C CA . ILE B 1 91 ? -9.898 -6.711 -2.229 1 83.62 91 ILE B CA 1
ATOM 2422 C C . ILE B 1 91 ? -10.898 -5.801 -2.934 1 83.62 91 ILE B C 1
ATOM 2424 O O . ILE B 1 91 ? -10.57 -5.172 -3.943 1 83.62 91 ILE B O 1
ATOM 2428 N N . THR B 1 92 ? -12.078 -5.848 -2.375 1 86.69 92 THR B N 1
ATOM 2429 C CA . THR B 1 92 ? -13.125 -5.047 -3.008 1 86.69 92 THR B CA 1
ATOM 2430 C C . THR B 1 92 ? -13.727 -4.059 -2.014 1 86.69 92 THR B C 1
ATOM 2432 O O . THR B 1 92 ? -13.805 -4.344 -0.818 1 86.69 92 THR B O 1
ATOM 2435 N N . CYS B 1 93 ? -14.109 -2.916 -2.574 1 93.25 93 CYS B N 1
ATOM 2436 C CA . CYS B 1 93 ? -14.828 -1.933 -1.771 1 93.25 93 CYS B CA 1
ATOM 2437 C C . CYS B 1 93 ? -16.188 -2.467 -1.342 1 93.25 93 CYS B C 1
ATOM 2439 O O . CYS B 1 93 ? -16.953 -2.957 -2.17 1 93.25 93 CYS B O 1
ATOM 2441 N N . GLN B 1 94 ? -16.578 -2.301 -0.11 1 93.31 94 GLN B N 1
ATOM 2442 C CA . GLN B 1 94 ? -17.812 -2.883 0.405 1 93.31 94 GLN B CA 1
ATOM 2443 C C . GLN B 1 94 ? -19.016 -2.02 0.053 1 93.31 94 GLN B C 1
ATOM 2445 O O . GLN B 1 94 ? -20.156 -2.453 0.195 1 93.31 94 GLN B O 1
ATOM 2450 N N . SER B 1 95 ? -18.781 -0.854 -0.429 1 95.06 95 SER B N 1
ATOM 2451 C CA . SER B 1 95 ? -19.859 0.032 -0.829 1 95.06 95 SER B CA 1
ATOM 2452 C C . SER B 1 95 ? -20.094 -0.019 -2.336 1 95.06 95 SER B C 1
ATOM 2454 O O . SER B 1 95 ? -21.125 -0.492 -2.795 1 95.06 95 SER B O 1
ATOM 2456 N N . CYS B 1 96 ? -19.172 0.248 -3.178 1 93.62 96 CYS B N 1
ATOM 2457 C CA . CYS B 1 96 ? -19.359 0.362 -4.621 1 93.62 96 CYS B CA 1
ATOM 2458 C C . CYS B 1 96 ? -18.844 -0.882 -5.336 1 93.62 96 CYS B C 1
ATOM 2460 O O . CYS B 1 96 ? -19 -1.014 -6.551 1 93.62 96 CYS B O 1
ATOM 2462 N N . ARG B 1 97 ? -18.109 -1.776 -4.727 1 88.5 97 ARG B N 1
ATOM 2463 C CA . ARG B 1 97 ? -17.656 -3.062 -5.238 1 88.5 97 ARG B CA 1
ATOM 2464 C C . ARG B 1 97 ? -16.484 -2.879 -6.199 1 88.5 97 ARG B C 1
ATOM 2466 O O . ARG B 1 97 ? -16.094 -3.816 -6.898 1 88.5 97 ARG B O 1
ATOM 2473 N N . ALA B 1 98 ? -15.883 -1.647 -6.156 1 86.19 98 ALA B N 1
ATOM 2474 C CA . ALA B 1 98 ? -14.68 -1.438 -6.961 1 86.19 98 ALA B CA 1
ATOM 2475 C C . ALA B 1 98 ? -13.508 -2.26 -6.426 1 86.19 98 ALA B C 1
ATOM 2477 O O . ALA B 1 98 ? -13.406 -2.488 -5.219 1 86.19 98 ALA B O 1
ATOM 2478 N N . HIS B 1 99 ? -12.617 -2.717 -7.379 1 84.19 99 HIS B N 1
ATOM 2479 C CA . HIS B 1 99 ? -11.383 -3.387 -6.988 1 84.19 99 HIS B CA 1
ATOM 2480 C C . HIS B 1 99 ? -10.406 -2.408 -6.344 1 84.19 99 HIS B C 1
ATOM 2482 O O . HIS B 1 99 ? -10.172 -1.32 -6.875 1 84.19 99 HIS B O 1
ATOM 2488 N N . LEU B 1 100 ? -9.891 -2.838 -5.16 1 87 100 LEU B N 1
ATOM 2489 C CA . LEU B 1 100 ? -8.992 -1.97 -4.402 1 87 100 LEU B CA 1
ATOM 2490 C C . LEU B 1 100 ? -7.535 -2.34 -4.656 1 87 100 LEU B C 1
ATOM 2492 O O . LEU B 1 100 ? -6.992 -3.221 -3.986 1 87 100 LEU B O 1
ATOM 2496 N N . CYS B 1 101 ? -6.816 -1.717 -5.586 1 78.5 101 CYS B N 1
ATOM 2497 C CA . CYS B 1 101 ? -5.453 -2.074 -5.973 1 78.5 101 CYS B CA 1
ATOM 2498 C C . CYS B 1 101 ? -4.445 -1.089 -5.395 1 78.5 101 CYS B C 1
ATOM 2500 O O . CYS B 1 101 ? -3.238 -1.33 -5.441 1 78.5 101 CYS B O 1
ATOM 2502 N N . GLY B 1 102 ? -4.781 -0.024 -4.84 1 82.81 102 GLY B N 1
ATOM 2503 C CA . GLY B 1 102 ? -3.906 0.991 -4.27 1 82.81 102 GLY B CA 1
ATOM 2504 C C . GLY B 1 102 ? -4.234 1.317 -2.824 1 82.81 102 GLY B C 1
ATOM 2505 O O . GLY B 1 102 ? -4.305 0.422 -1.98 1 82.81 102 GLY B O 1
ATOM 2506 N N . LEU B 1 103 ? -4.363 2.539 -2.631 1 90.88 103 LEU B N 1
ATOM 2507 C CA . LEU B 1 103 ? -4.703 3.037 -1.301 1 90.88 103 LEU B CA 1
ATOM 2508 C C . LEU B 1 103 ? -6.191 2.854 -1.016 1 90.88 103 LEU B C 1
ATOM 2510 O O . LEU B 1 103 ? -7.031 3.127 -1.875 1 90.88 103 LEU B O 1
ATOM 2514 N N . TYR B 1 104 ? -6.477 2.209 0.163 1 93.19 104 TYR B N 1
ATOM 2515 C CA . TYR B 1 104 ? -7.855 2.018 0.597 1 93.19 104 TYR B CA 1
ATOM 2516 C C . TYR B 1 104 ? -7.973 2.139 2.111 1 93.19 104 TYR B C 1
ATOM 2518 O O . TYR B 1 104 ? -6.965 2.1 2.822 1 93.19 104 TYR B O 1
ATOM 2526 N N . PHE B 1 105 ? -9.227 2.273 2.605 1 92.31 105 PHE B N 1
ATOM 2527 C CA . PHE B 1 105 ? -9.484 2.457 4.031 1 92.31 105 PHE B CA 1
ATOM 2528 C C . PHE B 1 105 ? -10.125 1.214 4.629 1 92.31 105 PHE B C 1
ATOM 2530 O O . PHE B 1 105 ? -11.008 0.611 4.016 1 92.31 105 PHE B O 1
ATOM 2537 N N . THR B 1 106 ? -9.648 0.81 5.879 1 92.44 106 THR B N 1
ATOM 2538 C CA . THR B 1 106 ? -10.125 -0.387 6.566 1 92.44 106 THR B CA 1
ATOM 2539 C C . THR B 1 106 ? -10.641 -0.042 7.957 1 92.44 106 THR B C 1
ATOM 2541 O O . THR B 1 106 ? -10.031 0.748 8.68 1 92.44 106 THR B O 1
ATOM 2544 N N . CYS B 1 107 ? -11.82 -0.652 8.266 1 91.25 107 CYS B N 1
ATOM 2545 C CA . CYS B 1 107 ? -12.312 -0.536 9.633 1 91.25 107 CYS B CA 1
ATOM 2546 C C . CYS B 1 107 ? -11.367 -1.23 10.609 1 91.25 107 CYS B C 1
ATOM 2548 O O . CYS B 1 107 ? -11.141 -2.436 10.5 1 91.25 107 CYS B O 1
ATOM 2550 N N . VAL B 1 108 ? -10.898 -0.493 11.586 1 85.62 108 VAL B N 1
ATOM 2551 C CA . VAL B 1 108 ? -9.867 -1.013 12.477 1 85.62 108 VAL B CA 1
ATOM 2552 C C . VAL B 1 108 ? -10.477 -2.062 13.406 1 85.62 108 VAL B C 1
ATOM 2554 O O . VAL B 1 108 ? -9.867 -3.111 13.648 1 85.62 108 VAL B O 1
ATOM 2557 N N . ASP B 1 109 ? -11.688 -1.854 13.906 1 82.31 109 ASP B N 1
ATOM 2558 C CA . ASP B 1 109 ? -12.352 -2.793 14.797 1 82.31 109 ASP B CA 1
ATOM 2559 C C . ASP B 1 109 ? -12.578 -4.137 14.109 1 82.31 109 ASP B C 1
ATOM 2561 O O . ASP B 1 109 ? -12.289 -5.188 14.688 1 82.31 109 ASP B O 1
ATOM 2565 N N . CYS B 1 110 ? -13.094 -4.105 12.922 1 89.06 110 CYS B N 1
ATOM 2566 C CA . CYS B 1 110 ? -13.32 -5.332 12.172 1 89.06 110 CYS B CA 1
ATOM 2567 C C . CYS B 1 110 ? -12.008 -6.051 11.891 1 89.06 110 CYS B C 1
ATOM 2569 O O . CYS B 1 110 ? -11.953 -7.281 11.898 1 89.06 110 CYS B O 1
ATOM 2571 N N . PHE B 1 111 ? -10.945 -5.27 11.633 1 86.94 111 PHE B N 1
ATOM 2572 C CA . PHE B 1 111 ? -9.633 -5.828 11.344 1 86.94 111 PHE B CA 1
ATOM 2573 C C . PHE B 1 111 ? -9.086 -6.578 12.555 1 86.94 111 PHE B C 1
ATOM 2575 O O . PHE B 1 111 ? -8.586 -7.695 12.422 1 86.94 111 PHE B O 1
ATOM 2582 N N . ASP B 1 112 ? -9.234 -6.078 13.664 1 77.88 112 ASP B N 1
ATOM 2583 C CA . ASP B 1 112 ? -8.68 -6.637 14.898 1 77.88 112 ASP B CA 1
ATOM 2584 C C . ASP B 1 112 ? -9.469 -7.871 15.336 1 77.88 112 ASP B C 1
ATOM 2586 O O . ASP B 1 112 ? -8.906 -8.789 15.945 1 77.88 112 ASP B O 1
ATOM 2590 N N . GLU B 1 113 ? -10.695 -7.922 15.016 1 81.62 113 GLU B N 1
ATOM 2591 C CA . GLU B 1 113 ? -11.547 -9.047 15.398 1 81.62 113 GLU B CA 1
ATOM 2592 C C . GLU B 1 113 ? -11.336 -10.234 14.469 1 81.62 113 GLU B C 1
ATOM 2594 O O . GLU B 1 113 ? -11.711 -11.367 14.805 1 81.62 113 GLU B O 1
ATOM 2599 N N . GLY B 1 114 ? -10.688 -10.008 13.469 1 71.69 114 GLY B N 1
ATOM 2600 C CA . GLY B 1 114 ? -10.414 -11.094 12.547 1 71.69 114 GLY B CA 1
ATOM 2601 C C . GLY B 1 114 ? -11.617 -11.477 11.703 1 71.69 114 GLY B C 1
ATOM 2602 O O . GLY B 1 114 ? -11.664 -12.578 11.148 1 71.69 114 GLY B O 1
ATOM 2603 N N . CYS B 1 115 ? -12.711 -10.875 11.75 1 68.38 115 CYS B N 1
ATOM 2604 C CA . CYS B 1 115 ? -13.867 -11.062 10.867 1 68.38 115 CYS B CA 1
ATOM 2605 C C . CYS B 1 115 ? -13.594 -10.477 9.484 1 68.38 115 CYS B C 1
ATOM 2607 O O . CYS B 1 115 ? -12.57 -9.828 9.273 1 68.38 115 CYS B O 1
ATOM 2609 N N . PRO B 1 116 ? -14.492 -10.836 8.656 1 79.06 116 PRO B N 1
ATOM 2610 C CA . PRO B 1 116 ? -14.133 -10.148 7.418 1 79.06 116 PRO B CA 1
ATOM 2611 C C . PRO B 1 116 ? -13.859 -8.656 7.629 1 79.06 116 PRO B C 1
ATOM 2613 O O . PRO B 1 116 ? -14.492 -8.023 8.477 1 79.06 116 PRO B O 1
ATOM 2616 N N . THR B 1 117 ? -12.859 -8.289 7.059 1 89.5 117 THR B N 1
ATOM 2617 C CA . THR B 1 117 ? -12.531 -6.871 7.109 1 89.5 117 THR B CA 1
ATOM 2618 C C . THR B 1 117 ? -13.562 -6.047 6.352 1 89.5 117 THR B C 1
ATOM 2620 O O . THR B 1 117 ? -14.312 -6.586 5.531 1 89.5 117 THR B O 1
ATOM 2623 N N . TYR B 1 118 ? -13.695 -4.848 6.73 1 93.06 118 TYR B N 1
ATOM 2624 C CA . TYR B 1 118 ? -14.531 -3.875 6.035 1 93.06 118 TYR B CA 1
ATOM 2625 C C . TYR B 1 118 ? -13.68 -2.803 5.367 1 93.06 118 TYR B C 1
ATOM 2627 O O . TYR B 1 118 ? -13.172 -1.898 6.035 1 93.06 118 TYR B O 1
ATOM 2635 N N . ASP B 1 119 ? -13.594 -2.932 4.012 1 93.94 119 ASP B N 1
ATOM 2636 C CA . ASP B 1 119 ? -12.68 -2.096 3.234 1 93.94 119 ASP B CA 1
ATOM 2637 C C . ASP B 1 119 ? -13.453 -1.164 2.303 1 93.94 119 ASP B C 1
ATOM 2639 O O . ASP B 1 119 ? -14.469 -1.559 1.722 1 93.94 119 ASP B O 1
ATOM 2643 N N . LEU B 1 120 ? -12.953 0.111 2.191 1 96.25 120 LEU B N 1
ATOM 2644 C CA . LEU B 1 120 ? -13.602 1.122 1.361 1 96.25 120 LEU B CA 1
ATOM 2645 C C . LEU B 1 120 ? -12.586 1.82 0.464 1 96.25 120 LEU B C 1
ATOM 2647 O O . LEU B 1 120 ? -11.453 2.076 0.882 1 96.25 120 LEU B O 1
ATOM 2651 N N . CYS B 1 121 ? -13.055 2.109 -0.766 1 95.19 121 CYS B N 1
ATOM 2652 C CA . CYS B 1 121 ? -12.219 2.986 -1.578 1 95.19 121 CYS B CA 1
ATOM 2653 C C . CYS B 1 121 ? -12.18 4.395 -0.993 1 95.19 121 CYS B C 1
ATOM 2655 O O . CYS B 1 121 ? -12.984 4.734 -0.126 1 95.19 121 CYS B O 1
ATOM 2657 N N . THR B 1 122 ? -11.281 5.172 -1.52 1 95.25 122 THR B N 1
ATOM 2658 C CA . THR B 1 122 ? -11.07 6.516 -0.988 1 95.25 122 THR B CA 1
ATOM 2659 C C . THR B 1 122 ? -12.305 7.383 -1.196 1 95.25 122 THR B C 1
ATOM 2661 O O . THR B 1 122 ? -12.664 8.18 -0.326 1 95.25 122 THR B O 1
ATOM 2664 N N . ALA B 1 123 ? -12.93 7.262 -2.275 1 95.19 123 ALA B N 1
ATOM 2665 C CA . ALA B 1 123 ? -14.102 8.07 -2.588 1 95.19 123 ALA B CA 1
ATOM 2666 C C . ALA B 1 123 ? -15.266 7.727 -1.666 1 95.19 123 ALA B C 1
ATOM 2668 O O . ALA B 1 123 ? -15.93 8.617 -1.125 1 95.19 123 ALA B O 1
ATOM 2669 N N . CYS B 1 124 ? -15.578 6.414 -1.493 1 96.94 124 CYS B N 1
ATOM 2670 C CA . CYS B 1 124 ? -16.688 5.988 -0.643 1 96.94 124 CYS B CA 1
ATOM 2671 C C . CYS B 1 124 ? -16.438 6.383 0.809 1 96.94 124 CYS B C 1
ATOM 2673 O O . CYS B 1 124 ? -17.359 6.848 1.493 1 96.94 124 CYS B O 1
ATOM 2675 N N . TYR B 1 125 ? -15.266 6.234 1.283 1 96.12 125 TYR B N 1
ATOM 2676 C CA . TYR B 1 125 ? -14.945 6.637 2.648 1 96.12 125 TYR B CA 1
ATOM 2677 C C . TYR B 1 125 ? -15.047 8.148 2.809 1 96.12 125 TYR B C 1
ATOM 2679 O O . TYR B 1 125 ? -15.75 8.641 3.697 1 96.12 125 TYR B O 1
ATOM 2687 N N . GLY B 1 126 ? -14.352 8.852 1.914 1 93.62 126 GLY B N 1
ATOM 2688 C CA . GLY B 1 126 ? -14.289 10.297 2.016 1 93.62 126 GLY B CA 1
ATOM 2689 C C . GLY B 1 126 ? -15.656 10.961 1.953 1 93.62 126 GLY B C 1
ATOM 2690 O O . GLY B 1 126 ? -15.898 11.961 2.627 1 93.62 126 GLY B O 1
ATOM 2691 N N . ASN B 1 127 ? -16.516 10.43 1.173 1 95.81 127 ASN B N 1
ATOM 2692 C CA . ASN B 1 127 ? -17.828 11.016 0.986 1 95.81 127 ASN B CA 1
ATOM 2693 C C . ASN B 1 127 ? -18.859 10.406 1.939 1 95.81 127 ASN B C 1
ATOM 2695 O O . ASN B 1 127 ? -20.047 10.711 1.86 1 95.81 127 ASN B O 1
ATOM 2699 N N . ALA B 1 128 ? -18.453 9.523 2.715 1 94.69 128 ALA B N 1
ATOM 2700 C CA . ALA B 1 128 ? -19.328 8.828 3.654 1 94.69 128 ALA B CA 1
ATOM 2701 C C . ALA B 1 128 ? -20.438 8.078 2.918 1 94.69 128 ALA B C 1
ATOM 2703 O O . ALA B 1 128 ? -21.594 8.078 3.348 1 94.69 128 ALA B O 1
ATOM 2704 N N . ASN B 1 129 ? -20.078 7.539 1.809 1 95.94 129 ASN B N 1
ATOM 2705 C CA . ASN B 1 129 ? -21 6.699 1.051 1 95.94 129 ASN B CA 1
ATOM 2706 C C . ASN B 1 129 ? -20.906 5.234 1.473 1 95.94 129 ASN B C 1
ATOM 2708 O O . ASN B 1 129 ? -20.516 4.383 0.678 1 95.94 129 ASN B O 1
ATOM 2712 N N . TYR B 1 130 ? -21.297 4.93 2.732 1 95.81 130 TYR B N 1
ATOM 2713 C CA . TYR B 1 130 ? -21.297 3.572 3.268 1 95.81 130 TYR B CA 1
ATOM 2714 C C . TYR B 1 130 ? -22.125 3.484 4.535 1 95.81 130 TYR B C 1
ATOM 2716 O O . TYR B 1 130 ? -22.469 4.508 5.141 1 95.81 130 TYR B O 1
ATOM 2724 N N . PHE B 1 131 ? -22.578 2.232 4.863 1 95.56 131 PHE B N 1
ATOM 2725 C CA . PHE B 1 131 ? -23.297 1.953 6.098 1 95.56 131 PHE B CA 1
ATOM 2726 C C . PHE B 1 131 ? -22.547 0.929 6.941 1 95.56 131 PHE B C 1
ATOM 2728 O O . PHE B 1 131 ? -22.453 -0.241 6.566 1 95.56 131 PHE B O 1
ATOM 2735 N N . HIS B 1 132 ? -22.047 1.414 8.023 1 94.06 132 HIS B N 1
ATOM 2736 C CA . HIS B 1 132 ? -21.266 0.546 8.898 1 94.06 132 HIS B CA 1
ATOM 2737 C C . HIS B 1 132 ? -21.406 0.969 10.359 1 94.06 132 HIS B C 1
ATOM 2739 O O . HIS B 1 132 ? -21.578 2.154 10.656 1 94.06 132 HIS B O 1
ATOM 2745 N N . GLN B 1 133 ? -21.25 0.006 11.273 1 92.56 133 GLN B N 1
ATOM 2746 C CA . GLN B 1 133 ? -21.5 0.26 12.695 1 92.56 133 GLN B CA 1
ATOM 2747 C C . GLN B 1 133 ? -20.266 0.897 13.352 1 92.56 133 GLN B C 1
ATOM 2749 O O . GLN B 1 133 ? -20.391 1.588 14.359 1 92.56 133 GLN B O 1
ATOM 2754 N N . HIS B 1 134 ? -19.062 0.651 12.883 1 88.94 134 HIS B N 1
ATOM 2755 C CA . HIS B 1 134 ? -17.844 1.226 13.43 1 88.94 134 HIS B CA 1
ATOM 2756 C C . HIS B 1 134 ? -17.453 2.498 12.688 1 88.94 134 HIS B C 1
ATOM 2758 O O . HIS B 1 134 ? -17.859 2.701 11.539 1 88.94 134 HIS B O 1
ATOM 2764 N N . ASN B 1 135 ? -16.625 3.361 13.32 1 81.25 135 ASN B N 1
ATOM 2765 C CA . ASN B 1 135 ? -16.344 4.66 12.719 1 81.25 135 ASN B CA 1
ATOM 2766 C C . ASN B 1 135 ? -14.836 4.926 12.648 1 81.25 135 ASN B C 1
ATOM 2768 O O . ASN B 1 135 ? -14.414 6 12.227 1 81.25 135 ASN B O 1
ATOM 2772 N N . TYR B 1 136 ? -14.039 3.986 13.008 1 85.25 136 TYR B N 1
ATOM 2773 C CA . TYR B 1 136 ? -12.594 4.191 13 1 85.25 136 TYR B CA 1
ATOM 2774 C C . TYR B 1 136 ? -11.945 3.441 11.844 1 85.25 136 TYR B C 1
ATOM 2776 O O . TYR B 1 136 ? -11.883 2.209 11.852 1 85.25 136 TYR B O 1
ATOM 2784 N N . PHE B 1 137 ? -11.469 4.332 10.867 1 88.62 137 PHE B N 1
ATOM 2785 C CA . PHE B 1 137 ? -10.852 3.764 9.672 1 88.62 137 PHE B CA 1
ATOM 2786 C C . PHE B 1 137 ? -9.43 4.289 9.484 1 88.62 137 PHE B C 1
ATOM 2788 O O . PHE B 1 137 ? -9.156 5.453 9.781 1 88.62 137 PHE B O 1
ATOM 2795 N N . LEU B 1 138 ? -8.555 3.412 9.031 1 88.62 138 LEU B N 1
ATOM 2796 C CA . LEU B 1 138 ? -7.203 3.77 8.617 1 88.62 138 LEU B CA 1
ATOM 2797 C C . LEU B 1 138 ? -6.91 3.25 7.215 1 88.62 138 LEU B C 1
ATOM 2799 O O . LEU B 1 138 ? -7.441 2.213 6.809 1 88.62 138 LEU B O 1
ATOM 2803 N N . ASP B 1 139 ? -6.117 4.078 6.492 1 90.56 139 ASP B N 1
ATOM 2804 C CA . ASP B 1 139 ? -5.699 3.52 5.211 1 90.56 139 ASP B CA 1
ATOM 2805 C C . ASP B 1 139 ? -4.68 2.398 5.406 1 90.56 139 ASP B C 1
ATOM 2807 O O . ASP B 1 139 ? -4.117 2.248 6.492 1 90.56 139 ASP B O 1
ATOM 2811 N N . ASN B 1 140 ? -4.512 1.601 4.34 1 90.69 140 ASN B N 1
ATOM 2812 C CA . ASN B 1 140 ? -3.748 0.362 4.457 1 90.69 140 ASN B CA 1
ATOM 2813 C C . ASN B 1 140 ? -2.289 0.634 4.812 1 90.69 140 ASN B C 1
ATOM 2815 O O . ASN B 1 140 ? -1.622 -0.213 5.406 1 90.69 140 ASN B O 1
ATOM 2819 N N . HIS B 1 141 ? -1.783 1.794 4.555 1 86.31 141 HIS B N 1
ATOM 2820 C CA . HIS B 1 141 ? -0.408 2.119 4.914 1 86.31 141 HIS B CA 1
ATOM 2821 C C . HIS B 1 141 ? -0.295 2.463 6.395 1 86.31 141 HIS B C 1
ATOM 2823 O O . HIS B 1 141 ? 0.567 1.93 7.098 1 86.31 141 HIS B O 1
ATOM 2829 N N . VAL B 1 142 ? -1.152 3.295 6.863 1 83.5 142 VAL B N 1
ATOM 2830 C CA . VAL B 1 142 ? -1.152 3.703 8.266 1 83.5 142 VAL B CA 1
ATOM 2831 C C . VAL B 1 142 ? -1.527 2.516 9.148 1 83.5 142 VAL B C 1
ATOM 2833 O O . VAL B 1 142 ? -0.952 2.328 10.227 1 83.5 142 VAL B O 1
ATOM 2836 N N . LEU B 1 143 ? -2.473 1.723 8.68 1 86 143 LEU B N 1
ATOM 2837 C CA . LEU B 1 143 ? -2.9 0.546 9.43 1 86 143 LEU B CA 1
ATOM 2838 C C . LEU B 1 143 ? -1.741 -0.427 9.617 1 86 143 LEU B C 1
ATOM 2840 O O . LEU B 1 143 ? -1.542 -0.955 10.711 1 86 143 LEU B O 1
ATOM 2844 N N . LEU B 1 144 ? -0.958 -0.645 8.617 1 87.81 144 LEU B N 1
ATOM 2845 C CA . LEU B 1 144 ? 0.182 -1.549 8.727 1 87.81 144 LEU B CA 1
ATOM 2846 C C . LEU B 1 144 ? 1.176 -1.054 9.773 1 87.81 144 LEU B C 1
ATOM 2848 O O . LEU B 1 144 ? 1.629 -1.826 10.617 1 87.81 144 LEU B O 1
ATOM 2852 N N . ARG B 1 145 ? 1.463 0.134 9.719 1 80.06 145 ARG B N 1
ATOM 2853 C CA . ARG B 1 145 ? 2.432 0.707 10.648 1 80.06 145 ARG B CA 1
ATOM 2854 C C . ARG B 1 145 ? 1.936 0.61 12.086 1 80.06 145 ARG B C 1
ATOM 2856 O O . ARG B 1 145 ? 2.73 0.439 13.016 1 80.06 145 ARG B O 1
ATOM 2863 N N . SER B 1 146 ? 0.688 0.699 12.242 1 77.88 146 SER B N 1
ATOM 2864 C CA . SER B 1 146 ? 0.107 0.628 13.578 1 77.88 146 SER B CA 1
ATOM 2865 C C . SER B 1 146 ? 0.196 -0.785 14.148 1 77.88 146 SER B C 1
ATOM 2867 O O . SER B 1 146 ? 0.038 -0.986 15.352 1 77.88 146 SER B O 1
ATOM 2869 N N . GLN B 1 147 ? 0.427 -1.733 13.328 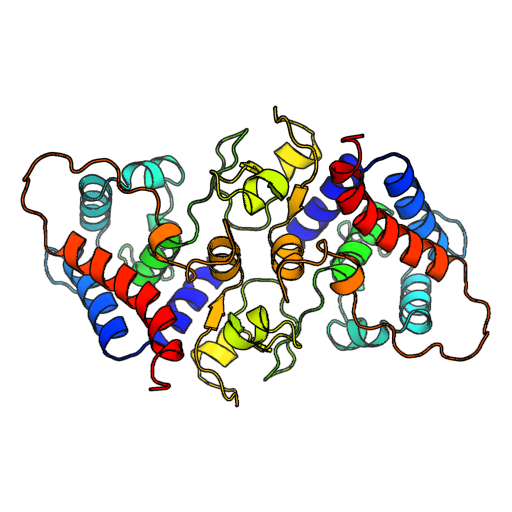1 76.12 147 GLN B N 1
ATOM 2870 C CA . GLN B 1 147 ? 0.46 -3.127 13.758 1 76.12 147 GLN B CA 1
ATOM 2871 C C . GLN B 1 147 ? 1.868 -3.541 14.172 1 76.12 147 GLN B C 1
ATOM 2873 O O . GLN B 1 147 ? 2.068 -4.641 14.695 1 76.12 147 GLN B O 1
ATOM 2878 N N . SER B 1 148 ? 2.809 -2.564 13.922 1 73.94 148 SER B N 1
ATOM 2879 C CA . SER B 1 148 ? 4.184 -2.926 14.258 1 73.94 148 SER B CA 1
ATOM 2880 C C . SER B 1 148 ? 4.391 -2.965 15.773 1 73.94 148 SER B C 1
ATOM 2882 O O . SER B 1 148 ? 3.926 -2.08 16.484 1 73.94 148 SER B O 1
ATOM 2884 N N . GLY B 1 149 ? 5.016 -4.004 16.375 1 62.41 149 GLY B N 1
ATOM 2885 C CA . GLY B 1 149 ? 5.316 -4.172 17.797 1 62.41 149 GLY B CA 1
ATOM 2886 C C . GLY B 1 149 ? 4.305 -5.035 18.516 1 62.41 149 GLY B C 1
ATOM 2887 O O . GLY B 1 149 ? 3.488 -5.711 17.891 1 62.41 149 GLY B O 1
ATOM 2888 N N . THR B 1 150 ? 4.457 -5.234 19.969 1 45.59 150 THR B N 1
ATOM 2889 C CA . THR B 1 150 ? 3.633 -6.066 20.844 1 45.59 150 THR B CA 1
ATOM 2890 C C . THR B 1 150 ? 2.186 -5.578 20.844 1 45.59 150 THR B C 1
ATOM 2892 O O . THR B 1 150 ? 1.933 -4.375 20.781 1 45.59 150 THR B O 1
ATOM 2895 N N . PRO B 1 151 ? 1.24 -6.531 20.516 1 41.12 151 PRO B N 1
ATOM 2896 C CA . PRO B 1 151 ? -0.198 -6.289 20.375 1 41.12 151 PRO B CA 1
ATOM 2897 C C . PRO B 1 151 ? -0.702 -5.18 21.297 1 41.12 151 PRO B C 1
ATOM 2899 O O . PRO B 1 151 ? -1.854 -4.754 21.172 1 41.12 151 PRO B O 1
ATOM 2902 N N . HIS B 1 152 ? -0.216 -4.984 22.484 1 33.97 152 HIS B N 1
ATOM 2903 C CA . HIS B 1 152 ? -1.066 -4.32 23.469 1 33.97 152 HIS B CA 1
ATOM 2904 C C . HIS B 1 152 ? -1.3 -2.859 23.094 1 33.97 152 HIS B C 1
ATOM 2906 O O . HIS B 1 152 ? -2.039 -2.148 23.766 1 33.97 152 HIS B O 1
ATOM 2912 N N . ASP B 1 153 ? -0.237 -2.178 22.672 1 32.53 153 ASP B N 1
ATOM 2913 C CA . ASP B 1 153 ? -0.477 -0.747 22.828 1 32.53 153 ASP B CA 1
ATOM 2914 C C . ASP B 1 153 ? -1.314 -0.198 21.688 1 32.53 153 ASP B C 1
ATOM 2916 O O . ASP B 1 153 ? -1.187 -0.654 20.547 1 32.53 153 ASP B O 1
ATOM 2920 N N . PRO B 1 154 ? -2.314 0.464 21.875 1 32.22 154 PRO B N 1
ATOM 2921 C CA . PRO B 1 154 ? -3.205 1.071 20.891 1 32.22 154 PRO B CA 1
ATOM 2922 C C . PRO B 1 154 ? -2.445 1.716 19.734 1 32.22 154 PRO B C 1
ATOM 2924 O O . PRO B 1 154 ? -1.312 2.166 19.906 1 32.22 154 PRO B O 1
ATOM 2927 N N . PRO B 1 155 ? -2.689 1.312 18.594 1 33.5 155 PRO B N 1
ATOM 2928 C CA . PRO B 1 155 ? -1.961 1.896 17.469 1 33.5 155 PRO B CA 1
ATOM 2929 C C . PRO B 1 155 ? -1.66 3.381 17.672 1 33.5 155 PRO B C 1
ATOM 2931 O O . PRO B 1 155 ? -2.58 4.184 17.844 1 33.5 155 PRO B O 1
ATOM 2934 N N . ASN B 1 156 ? -0.685 3.766 18.469 1 30.58 156 ASN B N 1
ATOM 2935 C CA . ASN B 1 156 ? -0.271 5.152 18.656 1 30.58 156 ASN B CA 1
ATOM 2936 C C . ASN B 1 156 ? 0.193 5.777 17.344 1 30.58 156 ASN B C 1
ATOM 2938 O O . ASN B 1 156 ? 1.251 5.418 16.828 1 30.58 156 ASN B O 1
ATOM 2942 N N . LEU B 1 157 ? -0.738 6.117 16.516 1 35.06 157 LEU B N 1
ATOM 2943 C CA . LEU B 1 157 ? -0.328 6.914 15.359 1 35.06 157 LEU B CA 1
ATOM 2944 C C . LEU B 1 157 ? 0.817 7.852 15.727 1 35.06 157 LEU B C 1
ATOM 2946 O O . LEU B 1 157 ? 1.436 8.461 14.852 1 35.06 157 LEU B O 1
ATOM 2950 N N . THR B 1 158 ? 1.002 8.094 17.062 1 31.69 158 THR B N 1
ATOM 2951 C CA . THR B 1 158 ? 2.174 8.828 17.516 1 31.69 158 THR B CA 1
ATOM 2952 C C . THR B 1 158 ? 3.455 8.062 17.203 1 31.69 158 THR B C 1
ATOM 2954 O O . THR B 1 158 ? 4.512 8.664 16.984 1 31.69 158 THR B O 1
ATOM 2957 N N . MET B 1 159 ? 3.361 6.832 17.328 1 31.52 159 MET B N 1
ATOM 2958 C CA . MET B 1 159 ? 4.566 6.031 17.141 1 31.52 159 MET B CA 1
ATOM 2959 C C . MET B 1 159 ? 4.922 5.93 15.664 1 31.52 159 MET B C 1
ATOM 2961 O O . MET B 1 159 ? 6.039 5.543 15.312 1 31.52 159 MET B O 1
ATOM 2965 N N . ALA B 1 160 ? 3.977 5.836 14.93 1 34.47 160 ALA B N 1
ATOM 2966 C CA . ALA B 1 160 ? 4.344 5.844 13.508 1 34.47 160 ALA B CA 1
ATOM 2967 C C . ALA B 1 160 ? 5.133 7.098 13.156 1 34.47 160 ALA B C 1
ATOM 2969 O O . ALA B 1 160 ? 5.59 7.25 12.023 1 34.47 160 ALA B O 1
ATOM 2970 N N . VAL B 1 161 ? 5.023 8.25 13.945 1 30.33 161 VAL B N 1
ATOM 2971 C CA . VAL B 1 161 ? 5.824 9.461 13.789 1 30.33 161 VAL B CA 1
ATOM 2972 C C . VAL B 1 161 ? 7.254 9.195 14.25 1 30.33 161 VAL B C 1
ATOM 2974 O O . VAL B 1 161 ? 7.477 8.523 15.258 1 30.33 161 VAL B O 1
ATOM 2977 N N . ALA B 1 162 ? 8.234 9.508 13.375 1 32.34 162 ALA B N 1
ATOM 2978 C CA . ALA B 1 162 ? 9.656 9.383 13.688 1 32.34 162 ALA B CA 1
ATOM 2979 C C . ALA B 1 162 ? 9.945 9.805 15.125 1 32.34 162 ALA B C 1
ATOM 2981 O O . ALA B 1 162 ? 9.281 10.703 15.664 1 32.34 162 ALA B O 1
ATOM 2982 N N . PRO B 1 163 ? 10.789 8.914 15.812 1 29.95 163 PRO B N 1
ATOM 2983 C CA . PRO B 1 163 ? 11.211 9.375 17.141 1 29.95 163 PRO B CA 1
ATOM 2984 C C . PRO B 1 163 ? 11.57 10.859 17.156 1 29.95 163 PRO B C 1
ATOM 2986 O O . PRO B 1 163 ? 12.117 11.375 16.172 1 29.95 163 PRO B O 1
ATOM 2989 N N . GLN B 1 164 ? 10.875 11.594 18.062 1 30.5 164 GLN B N 1
ATOM 2990 C CA . GLN B 1 164 ? 11.258 12.969 18.391 1 30.5 164 GLN B CA 1
ATOM 2991 C C . GLN B 1 164 ? 12.766 13.07 18.625 1 30.5 164 GLN B C 1
ATOM 2993 O O . GLN B 1 164 ? 13.328 12.297 19.406 1 30.5 164 GLN B O 1
ATOM 2998 N N . ASN B 1 165 ? 13.539 13.492 17.656 1 30.88 165 ASN B N 1
ATOM 2999 C CA . ASN B 1 165 ? 14.852 13.906 18.125 1 30.88 165 ASN B CA 1
ATOM 3000 C C . ASN B 1 165 ? 14.781 14.539 19.516 1 30.88 165 ASN B C 1
ATOM 3002 O O . ASN B 1 165 ? 13.742 15.094 19.891 1 30.88 165 ASN B O 1
ATOM 3006 N N . PRO B 1 166 ? 15.711 14.328 20.422 1 30.56 166 PRO B N 1
ATOM 3007 C CA . PRO B 1 166 ? 15.797 15.047 21.688 1 30.56 166 PRO B CA 1
ATOM 3008 C C . PRO B 1 166 ? 15.422 16.516 21.562 1 30.56 166 PRO B C 1
ATOM 3010 O O . PRO B 1 166 ? 15.586 17.109 20.5 1 30.56 166 PRO B O 1
ATOM 3013 N N . PRO B 1 167 ? 14.688 17.109 22.688 1 32 167 PRO B N 1
ATOM 3014 C CA . PRO B 1 167 ? 14.352 18.531 22.797 1 32 167 PRO B CA 1
ATOM 3015 C C . PRO B 1 167 ? 15.523 19.453 22.453 1 32 167 PRO B C 1
ATOM 3017 O O . PRO B 1 167 ? 16.594 19.359 23.062 1 32 167 PRO B O 1
ATOM 3020 N N . GLN B 1 168 ? 15.891 19.672 21.312 1 32.69 168 GLN B N 1
ATOM 3021 C CA . GLN B 1 168 ? 16.812 20.797 21.312 1 32.69 168 GLN B CA 1
ATOM 3022 C C . GLN B 1 168 ? 16.328 21.906 22.219 1 32.69 168 GLN B C 1
ATOM 3024 O O . GLN B 1 168 ? 15.125 22 22.516 1 32.69 168 GLN B O 1
ATOM 3029 N N . PRO B 1 169 ? 17.172 22.875 22.75 1 32.38 169 PRO B N 1
ATOM 3030 C CA . PRO B 1 169 ? 16.875 24 23.641 1 32.38 169 PRO B CA 1
ATOM 3031 C C . PRO B 1 169 ? 15.562 24.688 23.297 1 32.38 169 PRO B C 1
ATOM 3033 O O . PRO B 1 169 ? 15.078 24.578 22.172 1 32.38 169 PRO B O 1
ATOM 3036 N N . GLU B 1 170 ? 14.922 25.641 24.297 1 33.78 170 GLU B N 1
ATOM 3037 C CA . GLU B 1 170 ? 13.766 26.5 24.516 1 33.78 170 GLU B CA 1
ATOM 3038 C C . GLU B 1 170 ? 13.43 27.297 23.25 1 33.78 170 GLU B C 1
ATOM 3040 O O . GLU B 1 170 ? 12.805 28.359 23.328 1 33.78 170 GLU B O 1
ATOM 3045 N N . ILE B 1 171 ? 14.203 27.219 22.266 1 35.03 171 ILE B N 1
ATOM 3046 C CA . ILE B 1 171 ? 13.82 28.266 21.328 1 35.03 171 ILE B CA 1
ATOM 3047 C C . ILE B 1 171 ? 12.312 28.25 21.109 1 35.03 171 ILE B C 1
ATOM 3049 O O . ILE B 1 171 ? 11.695 27.172 21.078 1 35.03 171 ILE B O 1
ATOM 3053 N N . GLN B 1 172 ? 11.609 29.391 20.734 1 35.41 172 GLN B N 1
ATOM 3054 C CA . GLN B 1 172 ? 10.219 29.766 20.547 1 35.41 172 GLN B CA 1
ATOM 3055 C C . GLN B 1 172 ? 9.414 28.656 19.906 1 35.41 172 GLN B C 1
ATOM 3057 O O . GLN B 1 172 ? 9.586 28.359 18.719 1 35.41 172 GLN B O 1
ATOM 3062 N N . ARG B 1 173 ? 9.18 27.562 20.484 1 42.12 173 ARG B N 1
ATOM 3063 C CA . ARG B 1 173 ? 8.242 26.469 20.281 1 42.12 173 ARG B CA 1
ATOM 3064 C C . ARG B 1 173 ? 7.047 26.922 19.453 1 42.12 173 ARG B C 1
ATOM 3066 O O . ARG B 1 173 ? 6.113 27.531 19.984 1 42.12 173 ARG B O 1
ATOM 3073 N N . ASN B 1 174 ? 7.34 27.406 18.172 1 44.88 174 ASN B N 1
ATOM 3074 C CA . ASN B 1 174 ? 6.438 28.109 17.266 1 44.88 174 ASN B CA 1
ATOM 3075 C C . ASN B 1 174 ? 5.156 27.312 17.016 1 44.88 174 ASN B C 1
ATOM 3077 O O . ASN B 1 174 ? 5.109 26.109 17.281 1 44.88 174 ASN B O 1
ATOM 3081 N N . ARG B 1 175 ? 4.043 28.125 16.875 1 48.78 175 ARG B N 1
ATOM 3082 C CA . ARG B 1 175 ? 2.645 27.812 16.594 1 48.78 175 ARG B CA 1
ATOM 3083 C C . ARG B 1 175 ? 2.527 26.562 15.734 1 48.78 175 ARG B C 1
ATOM 3085 O O . ARG B 1 175 ? 1.613 25.75 15.93 1 48.78 175 ARG B O 1
ATOM 3092 N N . TRP B 1 176 ? 3.643 26.344 15.008 1 45 176 TRP B N 1
ATOM 3093 C CA . TRP B 1 176 ? 3.561 25.219 14.078 1 45 176 TRP B CA 1
ATOM 3094 C C . TRP B 1 176 ? 3.689 23.891 14.82 1 45 176 TRP B C 1
ATOM 3096 O O . TRP B 1 176 ? 3.018 22.906 14.477 1 45 176 TRP B O 1
ATOM 3106 N N . TYR B 1 177 ? 4.566 23.812 15.797 1 47.94 177 TYR B N 1
ATOM 3107 C CA . TYR B 1 177 ? 4.82 22.578 16.516 1 47.94 177 TYR B CA 1
ATOM 3108 C C . TYR B 1 177 ? 3.592 22.141 17.297 1 47.94 177 TYR B C 1
ATOM 3110 O O . TYR B 1 177 ? 3.217 20.953 17.281 1 47.94 177 TYR B O 1
ATOM 3118 N N . GLU B 1 178 ? 3.014 23.141 17.906 1 47.56 178 GLU B N 1
ATOM 3119 C CA . GLU B 1 178 ? 1.805 22.812 18.656 1 47.56 178 GLU B CA 1
ATOM 3120 C C . GLU B 1 178 ? 0.71 22.281 17.734 1 47.56 178 GLU B C 1
ATOM 3122 O O . GLU B 1 178 ? 0.019 21.312 18.078 1 47.56 178 GLU B O 1
ATOM 3127 N N . ALA B 1 179 ? 0.562 22.891 16.656 1 48.34 179 ALA B N 1
ATOM 3128 C CA . ALA B 1 179 ? -0.449 22.406 15.711 1 48.34 179 ALA B CA 1
ATOM 3129 C C . ALA B 1 179 ? -0.113 21.016 15.195 1 48.34 179 ALA B C 1
ATOM 3131 O O . ALA B 1 179 ? -0.996 20.156 15.078 1 48.34 179 ALA B O 1
ATOM 3132 N N . PHE B 1 180 ? 1.146 20.859 15.055 1 52.94 180 PHE B N 1
ATOM 3133 C CA . PHE B 1 180 ? 1.607 19.578 14.539 1 52.94 180 PHE B CA 1
ATOM 3134 C C . PHE B 1 180 ? 1.37 18.469 15.555 1 52.94 180 PHE B C 1
ATOM 3136 O O . PHE B 1 180 ? 0.832 17.422 15.211 1 52.94 180 PHE B O 1
ATOM 3143 N N . VAL B 1 181 ? 1.768 18.688 16.766 1 49.5 181 VAL B N 1
ATOM 3144 C CA . VAL B 1 181 ? 1.588 17.703 17.812 1 49.5 181 VAL B CA 1
ATOM 3145 C C . VAL B 1 181 ? 0.099 17.469 18.062 1 49.5 181 VAL B C 1
ATOM 3147 O O . VAL B 1 181 ? -0.337 16.328 18.266 1 49.5 181 VAL B O 1
ATOM 3150 N N . ALA B 1 182 ? -0.632 18.547 17.938 1 45.41 182 ALA B N 1
ATOM 3151 C CA . ALA B 1 182 ? -2.072 18.422 18.156 1 45.41 182 ALA B CA 1
ATOM 3152 C C . ALA B 1 182 ? -2.713 17.562 17.062 1 45.41 182 ALA B C 1
ATOM 3154 O O . ALA B 1 182 ? -3.592 16.75 17.359 1 45.41 182 ALA B O 1
ATOM 3155 N N . LEU B 1 183 ? -2.232 17.75 15.906 1 48.16 183 LEU B N 1
ATOM 3156 C CA . LEU B 1 183 ? -2.779 16.938 14.828 1 48.16 183 LEU B CA 1
ATOM 3157 C C . LEU B 1 183 ? -2.373 15.469 14.984 1 48.16 183 LEU B C 1
ATOM 3159 O O . LEU B 1 183 ? -3.178 14.57 14.742 1 48.16 183 LEU B O 1
ATOM 3163 N N . GLU B 1 184 ? -1.198 15.367 15.438 1 52.31 184 GLU B N 1
ATOM 3164 C CA . GLU B 1 184 ? -0.745 14.008 15.688 1 52.31 184 GLU B CA 1
ATOM 3165 C C . GLU B 1 184 ? -1.613 13.32 16.734 1 52.31 184 GLU B C 1
ATOM 3167 O O . GLU B 1 184 ? -2.006 12.164 16.562 1 52.31 184 GLU B O 1
ATOM 3172 N N . ILE B 1 185 ? -1.773 14.133 17.797 1 42.69 185 ILE B N 1
ATOM 3173 C CA . ILE B 1 185 ? -2.6 13.625 18.891 1 42.69 185 ILE B CA 1
ATOM 3174 C C . ILE B 1 185 ? -4.023 13.383 18.391 1 42.69 185 ILE B C 1
ATOM 3176 O O . ILE B 1 185 ? -4.629 12.359 18.703 1 42.69 185 ILE B O 1
ATOM 3180 N N . ALA B 1 186 ? -4.453 14.305 17.688 1 43.25 186 ALA B N 1
ATOM 3181 C CA . ALA B 1 186 ? -5.828 14.188 17.203 1 43.25 186 ALA B CA 1
ATOM 3182 C C . ALA B 1 186 ? -5.992 12.977 16.297 1 43.25 186 ALA B C 1
ATOM 3184 O O . ALA B 1 186 ? -6.984 12.25 16.391 1 43.25 186 ALA B O 1
ATOM 3185 N N . LEU B 1 187 ? -5.008 12.891 15.562 1 44.22 187 LEU B N 1
ATOM 3186 C CA . LEU B 1 187 ? -5.055 11.734 14.672 1 44.22 187 LEU B CA 1
ATOM 3187 C C . LEU B 1 187 ? -4.906 10.438 15.453 1 44.22 187 LEU B C 1
ATOM 3189 O O . LEU B 1 187 ? -5.516 9.422 15.109 1 44.22 187 LEU B O 1
ATOM 3193 N N . SER B 1 188 ? -4.117 10.57 16.5 1 41.69 188 SER B N 1
ATOM 3194 C CA . SER B 1 188 ? -3.969 9.406 17.359 1 41.69 188 SER B CA 1
ATOM 3195 C C . SER B 1 188 ? -5.223 9.172 18.203 1 41.69 188 SER B C 1
ATOM 3197 O O . SER B 1 188 ? -5.637 8.031 18.406 1 41.69 188 SER B O 1
ATOM 3199 N N . ILE B 1 189 ? -5.738 10.305 18.781 1 38.5 189 ILE B N 1
ATOM 3200 C CA . ILE B 1 189 ? -6.922 10.227 19.625 1 38.5 189 ILE B CA 1
ATOM 3201 C C . ILE B 1 189 ? -8.125 9.797 18.797 1 38.5 189 ILE B C 1
ATOM 3203 O O . ILE B 1 189 ? -8.977 9.031 19.266 1 38.5 189 ILE B O 1
ATOM 3207 N N . SER B 1 190 ? -8.328 10.336 17.703 1 37.91 190 SER B N 1
ATOM 3208 C CA . SER B 1 190 ? -9.453 9.82 16.922 1 37.91 190 SER B CA 1
ATOM 3209 C C . SER B 1 190 ? -9.391 8.305 16.797 1 37.91 190 SER B C 1
ATOM 3211 O O . SER B 1 190 ? -10.422 7.637 16.719 1 37.91 190 SER B O 1
ATOM 3213 N N . ALA B 1 191 ? -8.227 7.832 17 1 36.41 191 ALA B N 1
ATOM 3214 C CA . ALA B 1 191 ? -8.07 6.383 17.078 1 36.41 191 ALA B CA 1
ATOM 3215 C C . ALA B 1 191 ? -8.516 5.848 18.438 1 36.41 191 ALA B C 1
ATOM 3217 O O . ALA B 1 191 ? -9.148 4.789 18.516 1 36.41 191 ALA B O 1
ATOM 3218 N N . LEU B 1 192 ? -8.203 6.547 19.516 1 30.53 192 LEU B N 1
ATOM 3219 C CA . LEU B 1 192 ? -8.5 6.062 20.859 1 30.53 192 LEU B CA 1
ATOM 3220 C C . LEU B 1 192 ? -9.961 6.312 21.219 1 30.53 192 LEU B C 1
ATOM 3222 O O . LEU B 1 192 ? -10.523 5.621 22.062 1 30.53 192 LEU B O 1
ATOM 3226 N N . ALA B 1 193 ? -10.516 7.312 20.797 1 32.81 193 ALA B N 1
ATOM 3227 C CA . ALA B 1 193 ? -11.82 7.645 21.359 1 32.81 193 ALA B CA 1
ATOM 3228 C C . ALA B 1 193 ? -12.82 6.508 21.141 1 32.81 193 ALA B C 1
ATOM 3230 O O . ALA B 1 193 ? -13.852 6.438 21.812 1 32.81 193 ALA B O 1
ATOM 3231 N N . THR B 1 194 ? -12.711 5.715 20.219 1 31.81 194 THR B N 1
ATOM 3232 C CA . THR B 1 194 ? -13.82 4.777 20.078 1 31.81 194 THR B CA 1
ATOM 3233 C C . THR B 1 194 ? -13.734 3.682 21.141 1 31.81 194 THR B C 1
ATOM 3235 O O . THR B 1 194 ? -14.688 2.924 21.344 1 31.81 194 THR B O 1
ATOM 3238 N N . ASN B 1 195 ? -12.648 3.453 21.859 1 27.67 195 ASN B N 1
ATOM 3239 C CA . ASN B 1 195 ? -12.828 2.334 22.781 1 27.67 195 ASN B CA 1
ATOM 3240 C C . ASN B 1 195 ? -13.594 2.752 24.031 1 27.67 195 ASN B C 1
ATOM 3242 O O . ASN B 1 195 ? -14.086 1.902 24.781 1 27.67 195 ASN B O 1
ATOM 3246 N N . CYS B 1 196 ? -13.398 3.945 24.594 1 27.31 196 CYS B N 1
ATOM 3247 C CA . CYS B 1 196 ? -13.758 4.004 26.016 1 27.31 196 CYS B CA 1
ATOM 3248 C C . CYS B 1 196 ? -15.258 4.238 26.172 1 27.31 196 CYS B C 1
ATOM 3250 O O . CYS B 1 196 ? -15.727 4.473 27.297 1 27.31 196 CYS B O 1
ATOM 3252 N N . THR B 1 197 ? -16.016 4.508 25.203 1 25.05 197 THR B N 1
ATOM 3253 C CA . THR B 1 197 ? -17.312 4.836 25.797 1 25.05 197 THR B CA 1
ATOM 3254 C C . THR B 1 197 ? -17.953 3.598 26.422 1 25.05 197 THR B C 1
ATOM 3256 O O . THR B 1 197 ? -19.172 3.551 26.609 1 25.05 197 THR B O 1
ATOM 3259 N N . ILE B 1 198 ? -17.297 2.471 26.5 1 22.88 198 ILE B N 1
ATOM 3260 C CA . ILE B 1 198 ? -18.125 1.509 27.234 1 22.88 198 ILE B CA 1
ATOM 3261 C C . ILE B 1 198 ? -18.172 1.872 28.719 1 22.88 198 ILE B C 1
ATOM 3263 O O . ILE B 1 198 ? -18.172 0.99 29.578 1 22.88 198 ILE B O 1
ATOM 3267 N N . MET B 1 199 ? -18 3.064 29.219 1 19.16 199 MET B N 1
ATOM 3268 C CA . MET B 1 199 ? -18.641 3.006 30.531 1 19.16 199 MET B CA 1
ATOM 3269 C C . MET B 1 199 ? -20.156 3.043 30.391 1 19.16 199 MET B C 1
ATOM 3271 O O . MET B 1 199 ? -20.688 3.781 29.562 1 19.16 199 MET B O 1
#

Sequence (398 aa):
MEELHAAAWAYYNRGNYDTRCKAYDFFRSMDTDGDYRISYAEFNDFVQQSGYNWILHNDPNLFARLDRNRDGRLDFWEVLTFYYIIKTRLITCQSCRAHLCGLYFTCVDCFDEGCPTYDLCTACYGNANYFHQHNYFLDNHVLLRSQSGTPHDPPNLTMAVAPQNPPQPEIQRNRWYEAFVALEIALSISALATNCTIMMEELHAAAWAYYNRGNYDTRCKAYDFFRSMDTDGDYRISYAEFNDFVQQSGYNWILHNDPNLFARLDRNRDGRLDFWEVLTFYYIIKTRLITCQSCRAHLCGLYFTCVDCFDEGCPTYDLCTACYGNANYFHQHNYFLDNHVLLRSQSGTPHDPPNLTMAVAPQNPPQPEIQRNRWYEAFVALEIALSISALATNCTIM

Organism: Prunus avium (NCBI:txid42229)

InterPro domains:
  IPR002048 EF-hand domain [PF13202] (25-47)
  IPR002048 EF-hand domain [PF13202] (62-76)
  IPR002048 EF-hand domain [PS50222] (25-53)
  IPR011992 EF-hand domain pair [SSF47473] (20-88)
  IPR018247 EF-Hand 1, calcium-binding site [PS00018] (67-79)

pLDDT: mean 74.63, std 23.12, range [18.86, 97.56]

Radius of gyration: 22.9 Å; Cα contacts (8 Å, |Δi|>4): 517; chains: 2; bounding box: 46×71×59 Å

Secondary structure (DSSP, 8-state):
-HHHHHHHHHHHHHS-HHHHHHHHHHHHHH-TT-SSSB-HHHHHHHHHHHTTHHHHHH-TTHHHHH-TT-SSSB-HHHHHHHHHHHHH---B-TTT--B--S--EEEHHHHHHTSPP-EE-HHHHHTT----S---EEEHHHHHHHT-S-TTS---TTTTS-------------HHHHHHHHHHHHHHHHHHTTTTT--/-HHHHHHHHHHHHHS-HHHHHHHHHHHHHH-TT-SSSB-HHHHHHHHHHHT-HHHHHH-TTHHHHH-TT-SSSB-HHHHHHHHHHHHH---B-TTT--B--S--EEEHHHHHHTSPP-EE-HHHHHTT----S---EEEHHHHHHHTSS-TTS---TTTTS-------------HHHHHHHHHHHHHHHHHHTTTGGG-

Solvent-accessible surface area (backbone atoms only — not comparable to full-atom values): 22320 Å² total; per-residue (Å²): 106,66,67,48,44,46,49,33,50,21,54,49,62,63,39,53,73,68,47,42,51,28,53,50,44,39,51,53,49,44,25,82,85,67,77,78,44,33,42,63,69,38,49,50,51,45,32,59,72,71,66,48,46,62,54,47,70,76,35,75,58,48,68,65,65,44,25,78,83,67,78,75,43,31,44,68,67,33,47,42,24,50,52,44,39,71,51,65,46,78,40,52,17,74,63,83,59,47,77,49,80,71,81,33,33,31,33,49,69,37,30,56,66,40,47,77,64,48,37,28,41,50,65,38,52,31,68,60,53,67,88,70,94,73,87,49,67,36,39,59,65,60,48,42,53,40,59,52,21,68,84,78,62,69,54,46,54,57,67,55,35,74,78,74,69,77,83,66,80,86,63,79,83,46,71,43,56,56,23,47,52,48,38,42,44,38,60,21,37,62,59,50,62,72,65,65,68,77,111,104,68,67,49,44,45,49,33,49,22,53,50,62,65,40,55,73,69,48,44,51,27,54,51,44,39,53,53,49,46,25,81,86,68,76,77,45,32,41,64,69,36,48,51,53,47,32,61,72,70,67,47,46,64,53,47,71,75,37,76,58,48,68,64,64,43,25,79,83,68,77,74,42,32,45,68,66,35,47,43,24,50,52,44,40,70,50,66,48,80,41,53,17,73,64,82,60,47,77,50,82,70,80,32,32,31,32,48,68,38,29,55,66,42,47,78,63,48,37,28,40,50,66,37,52,30,68,60,54,67,89,70,95,73,86,48,67,35,39,59,65,58,46,41,54,40,60,51,21,68,85,77,61,68,52,44,54,56,64,58,35,74,80,74,70,76,82,67,79,86,62,81,80,46,70,40,56,56,24,46,52,47,38,40,45,38,60,20,40,64,58,51,60,71,67,62,68,77,112